Protein AF-A0A317CLZ3-F1 (afdb_monomer_lite)

Secondary structure (DSSP, 8-state):
-HHHHHHHHTTTT-BBTTS-BSSGGG-SSGGG-------EEE--SSSTTTT-EEEHHHHHHHHHSHHHHHHHHHHHHHHHIIIII-TTPPP-HHHHHHHHHHHHHHHHHHHH-SSSPPPTT-B-HHHHHHHHHHHHHHHHHHHHHHTT-GGGSSS---HHHHHHHHHHTTTTB-TT-PBP---HHHHHHHHHHHHS--TT--TTSTTGGGGGGHHHHHHHHHHHHHHHHHHHHHHHHHHHHHHHHHT-TTS-HHHHHHHHH-GGG-S---S-HHHHHHHHHHHHHHH-SSSTHHHHHHTSPPGGGGGS---HHHHHHHHHHHHHHHHHHHHHHHHHHHHHTTPPPP---TTT----TTHHHHHHHHHH-GGGGTT---

Foldseek 3Di:
DCQPPALQQLQQLFAALVGDGLVALHHPPPVSHDPDPFDWDQDCDDFLRHRAIAGVVLVVLLVVCVVLLLLQLLLLLVVLCVQFPPPPDFDALLSLLLSLLLLLNLLVLQCQFPPHRQDGNHHHSNSSSNNLLSVLSNVLSLVCLLQLNPSLPPDHYDLVVSVVSCRVVVSQADPVRHGNPDDSVSNVSSVCSNGPNDPPRPSVCHPVVCPPLPVLSSVSSNLSSLSSLLLSLLLLLLLVLVVLLLPDPPRDPVLNVLQCPDPSSPNDGDDDSVSSLVSSCVSCVRPPNDALSVLLSVLGDDPVNVPDNDDLQRSLVSNVSNLLSSLVRCLVSQQVVCVSSVHDRDPRDSVPDPDRVCNVVSVVSCVVVVVNCVPVDD

Organism: NCBI:txid1481894

pLDDT: mean 88.23, std 10.11, range [47.62, 97.94]

Structure (mmCIF, N/CA/C/O backbone):
data_AF-A0A317CLZ3-F1
#
_entry.id   AF-A0A317CLZ3-F1
#
loop_
_atom_site.group_PDB
_atom_site.id
_atom_site.type_symbol
_atom_site.label_atom_id
_atom_site.label_alt_id
_atom_site.label_comp_id
_atom_site.label_asym_id
_atom_site.label_entity_id
_atom_site.label_seq_id
_atom_site.pdbx_PDB_ins_code
_atom_site.Cartn_x
_atom_site.Cartn_y
_atom_site.Cartn_z
_atom_site.occupancy
_atom_site.B_iso_or_equiv
_atom_site.auth_seq_id
_atom_site.auth_comp_id
_atom_site.auth_asym_id
_atom_site.auth_atom_id
_atom_site.pdbx_PDB_model_num
ATOM 1 N N . MET A 1 1 ? 3.053 -9.439 8.980 1.00 55.62 1 MET A N 1
ATOM 2 C CA . MET A 1 1 ? 3.771 -8.607 7.989 1.00 55.62 1 MET A CA 1
ATOM 3 C C . MET A 1 1 ? 2.807 -7.745 7.188 1.00 55.62 1 MET A C 1
ATOM 5 O O . MET A 1 1 ? 2.663 -6.601 7.576 1.00 55.62 1 MET A O 1
ATOM 9 N N . GLU A 1 2 ? 2.110 -8.241 6.155 1.00 71.06 2 GLU A N 1
ATOM 10 C CA . GLU A 1 2 ? 1.174 -7.424 5.346 1.00 71.06 2 GLU A CA 1
ATOM 11 C C . GLU A 1 2 ? 0.100 -6.770 6.228 1.00 71.06 2 GLU A C 1
ATOM 13 O O . GLU A 1 2 ? -0.154 -5.581 6.127 1.00 71.06 2 GLU A O 1
ATOM 18 N N . TRP A 1 3 ? -0.436 -7.528 7.186 1.00 69.81 3 TRP A N 1
ATOM 19 C CA . TRP A 1 3 ? -1.413 -7.041 8.164 1.00 69.81 3 TRP A CA 1
ATOM 20 C C . TRP A 1 3 ? -0.867 -6.112 9.244 1.00 69.81 3 TRP A C 1
ATOM 22 O O . TRP A 1 3 ? -1.647 -5.433 9.891 1.00 69.81 3 TRP A O 1
ATOM 32 N N . GLU A 1 4 ? 0.436 -6.154 9.510 1.00 62.75 4 GLU A N 1
ATOM 33 C CA . GLU A 1 4 ? 1.039 -5.453 10.655 1.00 62.75 4 GLU A CA 1
ATOM 34 C C . GLU A 1 4 ? 1.712 -4.159 10.228 1.00 62.75 4 GLU A C 1
ATOM 36 O O . GLU A 1 4 ? 1.704 -3.185 10.967 1.00 62.75 4 GLU A O 1
ATOM 41 N N . TYR A 1 5 ? 2.304 -4.162 9.039 1.00 64.12 5 TYR A N 1
ATOM 42 C CA . TYR A 1 5 ? 3.109 -3.054 8.555 1.00 64.12 5 TYR A CA 1
ATOM 43 C C . TYR A 1 5 ? 2.547 -2.471 7.246 1.00 64.12 5 TYR A C 1
ATOM 45 O O . TYR A 1 5 ? 2.982 -1.401 6.818 1.00 64.12 5 TYR A O 1
ATOM 53 N N . GLY A 1 6 ? 1.566 -3.131 6.620 1.00 70.62 6 GLY A N 1
ATOM 54 C CA . GLY A 1 6 ? 1.028 -2.759 5.314 1.00 70.62 6 GLY A CA 1
ATOM 55 C C . GLY A 1 6 ? 1.870 -3.289 4.154 1.00 70.62 6 GLY A C 1
ATOM 56 O O . GLY A 1 6 ? 2.989 -3.788 4.321 1.00 70.62 6 GLY A O 1
ATOM 57 N N . THR A 1 7 ? 1.320 -3.171 2.950 1.00 71.25 7 THR A N 1
ATOM 58 C CA . THR A 1 7 ? 1.954 -3.620 1.699 1.00 71.25 7 THR A CA 1
ATOM 59 C C . THR A 1 7 ? 3.319 -2.974 1.464 1.00 71.25 7 THR A C 1
ATOM 61 O O . THR A 1 7 ? 4.295 -3.629 1.101 1.00 71.25 7 THR A O 1
ATOM 64 N N . TRP A 1 8 ? 3.377 -1.670 1.710 1.00 68.56 8 TRP A N 1
ATOM 65 C CA . TRP A 1 8 ? 4.504 -0.796 1.404 1.00 68.56 8 TRP A CA 1
ATOM 66 C C . TRP A 1 8 ? 5.773 -1.135 2.183 1.00 68.56 8 TRP A C 1
ATOM 68 O O . TRP A 1 8 ? 6.858 -1.227 1.626 1.00 68.56 8 TRP A O 1
ATOM 78 N N . THR A 1 9 ? 5.642 -1.370 3.480 1.00 72.62 9 THR A N 1
ATOM 79 C CA . THR A 1 9 ? 6.775 -1.561 4.397 1.00 72.62 9 THR A CA 1
ATOM 80 C C . THR A 1 9 ? 7.330 -2.985 4.367 1.00 72.62 9 THR A C 1
ATOM 82 O O . THR A 1 9 ? 8.445 -3.232 4.824 1.00 72.62 9 THR A O 1
ATOM 85 N N . GLY A 1 10 ? 6.572 -3.938 3.814 1.00 69.50 10 GLY A N 1
ATOM 86 C CA . GLY A 1 10 ? 6.872 -5.360 3.897 1.00 69.50 10 GLY A CA 1
ATOM 87 C C . GLY A 1 10 ? 8.227 -5.775 3.307 1.00 69.50 10 GLY A C 1
ATOM 88 O O . GLY A 1 10 ? 8.800 -6.778 3.743 1.00 69.50 10 GLY A O 1
ATOM 89 N N . SER A 1 11 ? 8.746 -5.022 2.343 1.00 81.00 11 SER A N 1
ATOM 90 C CA . SER A 1 11 ? 10.018 -5.298 1.663 1.00 81.00 11 SER A CA 1
ATOM 91 C C . SER A 1 11 ? 11.089 -4.241 1.914 1.00 81.00 11 SER A C 1
ATOM 93 O O . SER A 1 11 ? 12.186 -4.366 1.382 1.00 81.00 11 SER A O 1
ATOM 95 N N . PHE A 1 12 ? 10.809 -3.221 2.732 1.00 83.81 12 PHE A N 1
ATOM 96 C CA . PHE A 1 12 ? 11.713 -2.085 2.945 1.00 83.81 12 PHE A CA 1
ATOM 97 C C . PHE A 1 12 ? 13.100 -2.497 3.415 1.00 83.81 12 PHE A C 1
ATOM 99 O O . PHE A 1 12 ? 14.088 -1.932 2.954 1.00 83.81 12 PHE A O 1
ATOM 106 N N . ALA A 1 13 ? 13.159 -3.479 4.311 1.00 84.69 13 ALA A N 1
ATOM 107 C CA . ALA A 1 13 ? 14.409 -3.936 4.891 1.00 84.69 13 ALA A CA 1
ATOM 108 C C . ALA A 1 13 ? 15.240 -4.822 3.946 1.00 84.69 13 ALA A C 1
ATOM 110 O O . ALA A 1 13 ? 16.411 -5.040 4.241 1.00 84.69 13 ALA A O 1
ATOM 111 N N . GLY A 1 14 ? 14.652 -5.320 2.852 1.00 88.94 14 GLY A N 1
ATOM 112 C CA . GLY A 1 14 ? 15.328 -6.216 1.917 1.00 88.94 14 GLY A CA 1
ATOM 113 C C . GLY A 1 14 ? 16.364 -5.504 1.051 1.00 88.94 14 GLY A C 1
ATOM 114 O O . GLY A 1 14 ? 16.288 -4.289 0.841 1.00 88.94 14 GLY A O 1
ATOM 115 N N . PHE A 1 15 ? 17.303 -6.285 0.528 1.00 92.88 15 PHE A N 1
ATOM 116 C CA . PHE A 1 15 ? 18.404 -5.846 -0.317 1.00 92.88 15 PHE A CA 1
ATOM 117 C C . PHE A 1 15 ? 18.307 -6.425 -1.731 1.00 92.88 15 PHE A C 1
ATOM 119 O O . PHE A 1 15 ? 17.894 -7.571 -1.937 1.00 92.88 15 PHE A O 1
ATOM 126 N N . ASP A 1 16 ? 18.729 -5.630 -2.706 1.00 93.75 16 ASP A N 1
ATOM 127 C CA . ASP A 1 16 ? 18.895 -6.052 -4.095 1.00 93.75 16 ASP A CA 1
ATOM 128 C C . ASP A 1 16 ? 20.257 -6.692 -4.385 1.00 93.75 16 ASP A C 1
ATOM 130 O O . ASP A 1 16 ? 21.155 -6.713 -3.542 1.00 93.75 16 ASP A O 1
ATOM 134 N N . GLU A 1 17 ? 20.397 -7.218 -5.603 1.00 94.69 17 GLU A N 1
ATOM 135 C CA . GLU A 1 17 ? 21.614 -7.869 -6.112 1.00 94.69 17 GLU A CA 1
ATOM 136 C C . GLU A 1 17 ? 22.856 -6.962 -6.165 1.00 94.69 17 GLU A C 1
ATOM 138 O O . GLU A 1 17 ? 23.972 -7.448 -6.355 1.00 94.69 17 GLU A O 1
ATOM 143 N N . VAL A 1 18 ? 22.690 -5.646 -5.989 1.00 91.00 18 VAL A N 1
ATOM 144 C CA . VAL A 1 18 ? 23.801 -4.687 -5.883 1.00 91.00 18 VAL A CA 1
ATOM 145 C C . VAL A 1 18 ? 24.047 -4.235 -4.439 1.00 91.00 18 VAL A C 1
ATOM 147 O O . VAL A 1 18 ? 24.860 -3.338 -4.203 1.00 91.00 18 VAL A O 1
ATOM 150 N N . GLY A 1 19 ? 23.406 -4.894 -3.469 1.00 90.38 19 GLY A N 1
ATOM 151 C CA . GLY A 1 19 ? 23.612 -4.700 -2.037 1.00 90.38 19 GLY A CA 1
ATOM 152 C C . GLY A 1 19 ? 22.896 -3.481 -1.468 1.00 90.38 19 GLY A C 1
ATOM 153 O O . GLY A 1 19 ? 23.327 -2.955 -0.440 1.00 90.38 19 GLY A O 1
ATOM 154 N N . ARG A 1 20 ? 21.832 -2.996 -2.118 1.00 89.31 20 ARG A N 1
ATOM 155 C CA . ARG A 1 20 ? 21.121 -1.783 -1.706 1.00 89.31 20 ARG A CA 1
ATOM 156 C C . ARG A 1 20 ? 19.764 -2.092 -1.117 1.00 89.31 20 ARG A C 1
ATOM 158 O O . ARG A 1 20 ? 19.000 -2.896 -1.640 1.00 89.31 20 ARG A O 1
ATOM 165 N N . GLN A 1 21 ? 19.465 -1.399 -0.027 1.00 90.56 21 GLN A N 1
ATOM 166 C CA . GLN A 1 21 ? 18.218 -1.570 0.697 1.00 90.56 21 GLN A CA 1
ATOM 167 C C . GLN A 1 21 ? 17.061 -0.878 -0.036 1.00 90.56 21 GLN A C 1
ATOM 169 O O . GLN A 1 21 ? 17.202 0.257 -0.499 1.00 90.56 21 GLN A O 1
ATOM 174 N N . LEU A 1 22 ? 15.908 -1.543 -0.132 1.00 89.88 22 LEU A N 1
ATOM 175 C CA . LEU A 1 22 ? 14.764 -1.068 -0.918 1.00 89.88 22 LEU A CA 1
ATOM 176 C C . LEU A 1 22 ? 14.151 0.224 -0.367 1.00 89.88 22 LEU A C 1
ATOM 178 O O . LEU A 1 22 ? 13.849 1.136 -1.136 1.00 89.88 22 LEU A O 1
ATOM 182 N N . GLY A 1 23 ? 13.954 0.297 0.953 1.00 87.12 23 GLY A N 1
ATOM 183 C CA . GLY A 1 23 ? 13.305 1.439 1.603 1.00 87.12 23 GLY A CA 1
ATOM 184 C C . GLY A 1 23 ? 14.183 2.690 1.699 1.00 87.12 23 GLY A C 1
ATOM 185 O O . GLY A 1 23 ? 13.656 3.786 1.887 1.00 87.12 23 GLY A O 1
ATOM 186 N N . GLU A 1 24 ? 15.505 2.547 1.560 1.00 85.88 24 GLU A N 1
ATOM 187 C CA . GLU A 1 24 ? 16.502 3.608 1.765 1.00 85.88 24 GLU A CA 1
ATOM 188 C C . GLU A 1 24 ? 16.235 4.430 3.046 1.00 85.88 24 GLU A C 1
ATOM 190 O O . GLU A 1 24 ? 16.249 3.890 4.147 1.00 85.88 24 GLU A O 1
ATOM 195 N N . ALA A 1 25 ? 15.944 5.729 2.918 1.00 80.56 25 ALA A N 1
ATOM 196 C CA . ALA A 1 25 ? 15.642 6.631 4.035 1.00 80.56 25 ALA A CA 1
ATOM 197 C C . ALA A 1 25 ? 14.221 6.470 4.614 1.00 80.56 25 ALA A C 1
ATOM 199 O O . ALA A 1 25 ? 13.784 7.295 5.412 1.00 80.56 25 ALA A O 1
ATOM 200 N N . ASN A 1 26 ? 13.466 5.466 4.167 1.00 82.00 26 ASN A N 1
ATOM 201 C CA . ASN A 1 26 ? 12.109 5.191 4.633 1.00 82.00 26 ASN A CA 1
ATOM 202 C C . ASN A 1 26 ? 12.003 3.843 5.353 1.00 82.00 26 ASN A C 1
ATOM 204 O O . ASN A 1 26 ? 10.893 3.434 5.665 1.00 82.00 26 ASN A O 1
ATOM 208 N N . VAL A 1 27 ? 13.108 3.126 5.593 1.00 84.00 27 VAL A N 1
ATOM 209 C CA . VAL A 1 27 ? 13.061 1.782 6.191 1.00 84.00 27 VAL A CA 1
ATOM 210 C C . VAL A 1 27 ? 12.382 1.816 7.558 1.00 84.00 27 VAL A C 1
ATOM 212 O O . VAL A 1 27 ? 12.757 2.586 8.438 1.00 84.00 27 VAL A O 1
ATOM 215 N N . LEU A 1 28 ? 11.381 0.949 7.726 1.00 76.19 28 LEU A N 1
ATOM 216 C CA . LEU A 1 28 ? 10.612 0.814 8.953 1.00 76.19 28 LEU A CA 1
ATOM 217 C C . LEU A 1 28 ? 10.620 -0.646 9.436 1.00 76.19 28 LEU A C 1
ATOM 219 O O . LEU A 1 28 ? 10.432 -1.552 8.621 1.00 76.19 28 LEU A O 1
ATOM 223 N N . PRO A 1 29 ? 10.768 -0.878 10.753 1.00 74.06 29 PRO A N 1
ATOM 224 C CA . PRO A 1 29 ? 11.197 0.103 11.755 1.00 74.06 29 PRO A CA 1
ATOM 225 C C . PRO A 1 29 ? 12.640 0.592 11.515 1.00 74.06 29 PRO A C 1
ATOM 227 O O . PRO A 1 29 ? 13.461 -0.139 10.969 1.00 74.06 29 PRO A O 1
ATOM 230 N N . GLU A 1 30 ? 12.950 1.816 11.955 1.00 78.75 30 GLU A N 1
ATOM 231 C CA . GLU A 1 30 ? 14.218 2.523 11.672 1.00 78.75 30 GLU A CA 1
ATOM 232 C C . GLU A 1 30 ? 15.475 1.713 12.036 1.00 78.75 30 GLU A C 1
ATOM 234 O O . GLU A 1 30 ? 16.491 1.796 11.360 1.00 78.75 30 GLU A O 1
ATOM 239 N N . TRP A 1 31 ? 15.413 0.855 13.058 1.00 81.00 31 TRP A N 1
ATOM 240 C CA . TRP A 1 31 ? 16.549 0.019 13.468 1.00 81.00 31 TRP A CA 1
ATOM 241 C C . TRP A 1 31 ? 16.915 -1.094 12.467 1.00 81.00 31 TRP A C 1
ATOM 243 O O . TRP A 1 31 ? 17.956 -1.729 12.631 1.00 81.00 31 TRP A O 1
ATOM 253 N N . LEU A 1 32 ? 16.085 -1.341 11.446 1.00 82.56 32 LEU A N 1
ATOM 254 C CA . LEU A 1 32 ? 16.426 -2.184 10.293 1.00 82.56 32 LEU A CA 1
ATOM 255 C C . LEU A 1 32 ? 17.117 -1.403 9.168 1.00 82.56 32 LEU A C 1
ATOM 257 O O . LEU A 1 32 ? 17.589 -2.022 8.212 1.00 82.56 32 LEU A O 1
ATOM 261 N N . ALA A 1 33 ? 17.166 -0.070 9.249 1.00 83.69 33 ALA A N 1
ATOM 262 C CA . ALA A 1 33 ? 17.871 0.745 8.274 1.00 83.69 33 ALA A CA 1
ATOM 263 C C . ALA A 1 33 ? 19.371 0.448 8.361 1.00 83.69 33 ALA A C 1
ATOM 265 O O . ALA A 1 33 ? 20.002 0.597 9.411 1.00 83.69 33 ALA A O 1
ATOM 266 N N . SER A 1 34 ? 19.952 0.017 7.247 1.00 78.12 34 SER A N 1
ATOM 267 C CA . SER A 1 34 ? 21.401 -0.100 7.148 1.00 78.12 34 SER A CA 1
ATOM 268 C C . SER A 1 34 ? 21.998 1.299 6.994 1.00 78.12 34 SER A C 1
ATOM 270 O O . SER A 1 34 ? 21.465 2.086 6.206 1.00 78.12 34 SER A O 1
ATOM 272 N N . PRO A 1 35 ? 23.089 1.648 7.702 1.00 66.31 35 PRO A N 1
ATOM 273 C CA . PRO A 1 35 ? 23.776 2.907 7.466 1.00 66.31 35 PRO A CA 1
ATOM 274 C C . PRO A 1 35 ? 24.251 2.951 6.012 1.00 66.31 35 PRO A C 1
ATOM 276 O O . PRO A 1 35 ? 25.138 2.208 5.594 1.00 66.31 35 PRO A O 1
ATOM 279 N N . LEU A 1 36 ? 23.604 3.813 5.232 1.00 64.38 36 LEU A N 1
ATOM 280 C CA . LEU A 1 36 ? 23.878 3.978 3.818 1.00 64.38 36 LEU A CA 1
ATOM 281 C C . LEU A 1 36 ? 25.186 4.766 3.665 1.00 64.38 36 LEU A C 1
ATOM 283 O O . LEU A 1 36 ? 25.216 5.964 3.940 1.00 64.38 36 LEU A O 1
ATOM 287 N N . ASP A 1 37 ? 26.234 4.135 3.131 1.00 74.62 37 ASP A N 1
ATOM 288 C CA . ASP A 1 37 ? 27.426 4.823 2.588 1.00 74.62 37 ASP A CA 1
ATOM 289 C C . ASP A 1 37 ? 27.109 5.575 1.265 1.00 74.62 37 ASP A C 1
ATOM 291 O O . ASP A 1 37 ? 27.989 5.922 0.470 1.00 74.62 37 ASP A O 1
ATOM 295 N N . ASP A 1 38 ? 25.821 5.826 1.019 1.00 81.31 38 ASP A N 1
ATOM 296 C CA . ASP A 1 38 ? 25.280 6.461 -0.170 1.00 81.31 38 ASP A CA 1
ATOM 297 C C . ASP A 1 38 ? 25.716 7.923 -0.275 1.00 81.31 38 ASP A C 1
ATOM 299 O O . ASP A 1 38 ? 25.835 8.669 0.705 1.00 81.31 38 ASP A O 1
ATOM 303 N N . LYS A 1 39 ? 25.893 8.382 -1.514 1.00 89.31 39 LYS A N 1
ATOM 304 C CA . LYS A 1 39 ? 26.220 9.780 -1.784 1.00 89.31 39 LYS A CA 1
ATOM 305 C C . LYS A 1 39 ? 24.953 10.624 -1.852 1.00 89.31 39 LYS A C 1
ATOM 307 O O . LYS A 1 39 ? 24.097 10.453 -2.720 1.00 89.31 39 LYS A O 1
ATOM 312 N N . TRP A 1 40 ? 24.893 11.632 -0.990 1.00 91.94 40 TRP A N 1
ATOM 313 C CA . TRP A 1 40 ? 23.791 12.589 -0.938 1.00 91.94 40 TRP A CA 1
ATOM 314 C C . TRP A 1 40 ? 24.218 13.944 -1.495 1.00 91.94 40 TRP A C 1
ATOM 316 O O . TRP A 1 40 ? 25.282 14.465 -1.157 1.00 91.94 40 TRP A O 1
ATOM 326 N N . THR A 1 41 ? 23.388 14.544 -2.348 1.00 94.94 41 THR A N 1
ATOM 327 C CA . THR A 1 41 ? 23.658 15.874 -2.913 1.00 94.94 41 THR A CA 1
ATOM 328 C C . THR A 1 41 ? 22.405 16.752 -2.888 1.00 94.94 41 THR A C 1
ATOM 330 O O . THR A 1 41 ? 21.301 16.219 -3.003 1.00 94.94 41 THR A O 1
ATOM 333 N N . PRO A 1 42 ? 22.524 18.085 -2.731 1.00 96.44 42 PRO A N 1
ATOM 334 C CA . PRO A 1 42 ? 21.362 18.968 -2.740 1.00 96.44 42 PRO A CA 1
ATOM 335 C C . PRO A 1 42 ? 20.595 18.911 -4.065 1.00 96.44 42 PRO A C 1
ATOM 337 O O . PRO A 1 42 ? 21.171 19.071 -5.148 1.00 96.44 42 PRO A O 1
ATOM 340 N N . PHE A 1 43 ? 19.278 18.742 -3.982 1.00 95.19 43 PHE A N 1
ATOM 341 C CA . PHE A 1 43 ? 18.385 18.798 -5.129 1.00 95.19 43 PHE A CA 1
ATOM 342 C C . PHE A 1 43 ? 18.301 20.235 -5.659 1.00 95.19 43 PHE A C 1
ATOM 344 O O . PHE A 1 43 ? 17.991 21.177 -4.926 1.00 95.19 43 PHE A O 1
ATOM 351 N N . ARG A 1 44 ? 18.601 20.412 -6.952 1.00 93.12 44 ARG A N 1
ATOM 352 C CA . ARG A 1 44 ? 18.674 21.735 -7.604 1.00 93.12 44 ARG A CA 1
ATOM 353 C C . ARG A 1 44 ? 17.373 22.168 -8.286 1.00 93.12 44 ARG A C 1
ATOM 355 O O . ARG A 1 44 ? 17.308 23.288 -8.786 1.00 93.12 44 ARG A O 1
ATOM 362 N N . GLY A 1 45 ? 16.372 21.291 -8.348 1.00 88.75 45 GLY A N 1
ATOM 363 C CA . GLY A 1 45 ? 15.076 21.600 -8.949 1.00 88.75 45 GLY A CA 1
ATOM 364 C C . GLY A 1 45 ? 14.179 22.478 -8.061 1.00 88.75 45 GLY A C 1
ATOM 365 O O . GLY A 1 45 ? 14.537 22.780 -6.918 1.00 88.75 45 GLY A O 1
ATOM 366 N N . PRO A 1 46 ? 13.027 22.919 -8.595 1.00 90.31 46 PRO A N 1
ATOM 367 C CA . PRO A 1 46 ? 12.040 23.708 -7.859 1.00 90.31 46 PRO A CA 1
ATOM 368 C C . PRO A 1 46 ? 11.216 22.841 -6.886 1.00 90.31 46 PRO A C 1
ATOM 370 O O . PRO A 1 46 ? 11.438 21.636 -6.774 1.00 90.31 46 PRO A O 1
ATOM 373 N N . GLY A 1 47 ? 10.244 23.469 -6.217 1.00 91.44 47 GLY A N 1
ATOM 374 C CA . GLY A 1 47 ? 9.250 22.790 -5.381 1.00 91.44 47 GLY A CA 1
ATOM 375 C C . GLY A 1 47 ? 9.720 22.502 -3.955 1.00 91.44 47 GLY A C 1
ATOM 376 O O . GLY A 1 47 ? 10.724 23.051 -3.487 1.00 91.44 47 GLY A O 1
ATOM 377 N N . SER A 1 48 ? 8.987 21.620 -3.281 1.00 92.19 48 SER A N 1
ATOM 378 C CA . SER A 1 48 ? 9.215 21.171 -1.899 1.00 92.19 48 SER A CA 1
ATOM 379 C C . SER A 1 48 ? 10.622 20.613 -1.667 1.00 92.19 48 SER A C 1
ATOM 381 O O . SER A 1 48 ? 11.184 20.755 -0.587 1.00 92.19 48 SER A O 1
ATOM 383 N N . ARG A 1 49 ? 11.242 20.040 -2.702 1.00 94.88 49 ARG A N 1
ATOM 384 C CA . ARG A 1 49 ? 12.582 19.434 -2.643 1.00 94.88 49 ARG A CA 1
ATOM 385 C C . ARG A 1 49 ? 13.737 20.428 -2.677 1.00 94.88 49 ARG A C 1
ATOM 387 O O . ARG A 1 49 ? 14.882 20.016 -2.506 1.00 94.88 49 ARG A O 1
ATOM 394 N N . LYS A 1 50 ? 13.495 21.710 -2.964 1.00 95.12 50 LYS A N 1
ATOM 395 C CA . LYS A 1 50 ? 14.568 22.673 -3.250 1.00 95.12 50 LYS A CA 1
ATOM 396 C C . LYS A 1 50 ? 15.588 22.737 -2.107 1.00 95.12 50 LYS A C 1
ATOM 398 O O . LYS A 1 50 ? 15.273 23.171 -1.006 1.00 95.12 50 LYS A O 1
ATOM 403 N N . GLY A 1 51 ? 16.836 22.363 -2.401 1.00 94.69 51 GLY A N 1
ATOM 404 C CA . GLY A 1 51 ? 17.941 22.374 -1.437 1.00 94.69 51 GLY A CA 1
ATOM 405 C C . GLY A 1 51 ? 18.013 21.151 -0.515 1.00 94.69 51 GLY A C 1
ATOM 406 O O . GLY A 1 51 ? 19.046 20.955 0.122 1.00 94.69 51 GLY A O 1
ATOM 407 N N . HIS A 1 52 ? 16.986 20.300 -0.490 1.00 95.56 52 HIS A N 1
ATOM 408 C CA . HIS A 1 52 ? 16.994 19.058 0.277 1.00 95.56 52 HIS A CA 1
ATOM 409 C C . HIS A 1 52 ? 17.901 18.007 -0.383 1.00 95.56 52 HIS A C 1
ATOM 411 O O . HIS A 1 52 ? 17.978 17.942 -1.614 1.00 95.56 52 HIS A O 1
ATOM 417 N N . PRO A 1 53 ? 18.626 17.190 0.399 1.00 94.81 53 PRO A N 1
ATOM 418 C CA . PRO A 1 53 ? 19.532 16.189 -0.148 1.00 94.81 53 PRO A CA 1
ATOM 419 C C . PRO A 1 53 ? 18.757 15.013 -0.751 1.00 94.81 53 PRO A C 1
ATOM 421 O O . PRO A 1 53 ? 17.847 14.495 -0.112 1.00 94.81 53 PRO A O 1
ATOM 424 N N . TYR A 1 54 ? 19.157 14.551 -1.935 1.00 93.81 54 TYR A N 1
ATOM 425 C CA . TYR A 1 54 ? 18.682 13.296 -2.528 1.00 93.81 54 TYR A CA 1
ATOM 426 C C . TYR A 1 54 ? 19.839 12.312 -2.729 1.00 93.81 54 TYR A C 1
ATOM 428 O O . TYR A 1 54 ? 21.002 12.718 -2.836 1.00 93.81 54 TYR A O 1
ATOM 436 N N . ASN A 1 55 ? 19.502 11.026 -2.794 1.00 91.94 55 ASN A N 1
ATOM 437 C CA . ASN A 1 55 ? 20.441 9.931 -2.992 1.00 91.94 55 ASN A CA 1
ATOM 438 C C . ASN A 1 55 ? 20.837 9.825 -4.476 1.00 91.94 55 ASN A C 1
ATOM 440 O O . ASN A 1 55 ? 20.034 9.417 -5.322 1.00 91.94 55 ASN A O 1
ATOM 444 N N . ILE A 1 56 ? 22.069 10.216 -4.823 1.00 92.81 56 ILE A N 1
ATOM 445 C CA . ILE A 1 56 ? 22.525 10.200 -6.223 1.00 92.81 56 ILE A CA 1
ATOM 446 C C . ILE A 1 56 ? 22.761 8.778 -6.729 1.00 92.81 56 ILE A C 1
ATOM 448 O O . ILE A 1 56 ? 22.637 8.520 -7.927 1.00 92.81 56 ILE A O 1
ATOM 452 N N . ASP A 1 57 ? 23.109 7.853 -5.839 1.00 89.56 57 ASP A N 1
ATOM 453 C CA . ASP A 1 57 ? 23.374 6.476 -6.225 1.00 89.56 57 ASP A CA 1
ATOM 454 C C . ASP A 1 57 ? 22.044 5.766 -6.514 1.00 89.56 57 ASP A C 1
ATOM 456 O O . ASP A 1 57 ? 21.937 5.046 -7.507 1.00 89.56 57 ASP A O 1
ATOM 460 N N . ALA A 1 58 ? 20.976 6.070 -5.760 1.00 87.75 58 ALA A N 1
ATOM 461 C CA . ALA A 1 58 ? 19.596 5.650 -6.071 1.00 87.75 58 ALA A CA 1
ATOM 462 C C . ALA A 1 58 ? 19.147 6.173 -7.431 1.00 87.75 58 ALA A C 1
ATOM 464 O O . ALA A 1 58 ? 18.643 5.428 -8.270 1.00 87.75 58 ALA A O 1
ATOM 465 N N . PHE A 1 59 ? 19.407 7.456 -7.682 1.00 92.06 59 PHE A N 1
ATOM 466 C CA . PHE A 1 59 ? 19.086 8.082 -8.955 1.00 92.06 59 PHE A CA 1
ATOM 467 C C . PHE A 1 59 ? 19.766 7.397 -10.141 1.00 92.06 59 PHE A C 1
ATOM 469 O O . PHE A 1 59 ? 19.119 7.089 -11.143 1.00 92.06 59 PHE A O 1
ATOM 476 N N . LYS A 1 60 ? 21.072 7.135 -10.026 1.00 91.38 60 LYS A N 1
ATOM 477 C CA . LYS A 1 60 ? 21.828 6.441 -11.070 1.00 91.38 60 LYS A CA 1
ATOM 478 C C . LYS A 1 60 ? 21.278 5.052 -11.307 1.00 91.38 60 LYS A C 1
ATOM 480 O O . LYS A 1 60 ? 21.140 4.665 -12.458 1.00 91.38 60 LYS A O 1
ATOM 485 N N . GLU A 1 61 ? 20.984 4.307 -10.250 1.00 87.62 61 GLU A N 1
ATOM 486 C CA . GLU A 1 61 ? 20.397 2.978 -10.356 1.00 87.62 61 GLU A CA 1
ATOM 487 C C . GLU A 1 61 ? 19.087 2.975 -11.140 1.00 87.62 61 GLU A C 1
ATOM 489 O O . GLU A 1 61 ? 18.997 2.252 -12.129 1.00 87.62 61 GLU A O 1
ATOM 494 N N . MET A 1 62 ? 18.141 3.849 -10.790 1.00 90.88 62 MET A N 1
ATOM 495 C CA . MET A 1 62 ? 16.901 4.004 -11.558 1.00 90.88 62 MET A CA 1
ATOM 496 C C . MET A 1 62 ? 17.185 4.336 -13.029 1.00 90.88 62 MET A C 1
ATOM 498 O O . MET A 1 62 ? 16.529 3.808 -13.921 1.00 90.88 62 MET A O 1
ATOM 502 N N . GLY A 1 63 ? 18.200 5.165 -13.293 1.00 93.56 63 GLY A N 1
ATOM 503 C CA . GLY A 1 63 ? 18.640 5.494 -14.648 1.00 93.56 63 GLY A CA 1
ATOM 504 C C . GLY A 1 63 ? 19.168 4.301 -15.457 1.00 93.56 63 GLY A C 1
ATOM 505 O O . GLY A 1 63 ? 18.991 4.291 -16.671 1.00 93.56 63 GLY A O 1
ATOM 506 N N . HIS A 1 64 ? 19.776 3.291 -14.820 1.00 93.62 64 HIS A N 1
ATOM 507 C CA . HIS A 1 64 ? 20.274 2.097 -15.524 1.00 93.62 64 HIS A CA 1
ATOM 508 C C . HIS A 1 64 ? 19.138 1.198 -16.019 1.00 93.62 64 HIS A C 1
ATOM 510 O O . HIS A 1 64 ? 19.284 0.587 -17.070 1.00 93.62 64 HIS A O 1
ATOM 516 N N . CYS A 1 65 ? 18.028 1.138 -15.282 1.00 94.94 65 CYS A N 1
ATOM 517 C CA . CYS A 1 65 ? 16.880 0.286 -15.601 1.00 94.94 65 CYS A CA 1
ATOM 518 C C . CYS A 1 65 ? 15.718 1.068 -16.231 1.00 94.94 65 CYS A C 1
ATOM 520 O O . CYS A 1 65 ? 14.638 0.519 -16.399 1.00 94.94 65 CYS A O 1
ATOM 522 N N . TRP A 1 66 ? 15.885 2.357 -16.551 1.00 96.69 66 TRP A N 1
ATOM 523 C CA . TRP A 1 66 ? 14.747 3.246 -16.821 1.00 96.69 66 TRP A CA 1
ATOM 524 C C . TRP A 1 66 ? 13.831 2.769 -17.953 1.00 96.69 66 TRP A C 1
ATOM 526 O O . TRP A 1 66 ? 12.613 2.815 -17.811 1.00 96.69 66 TRP A O 1
ATOM 536 N N . ASN A 1 67 ? 14.398 2.276 -19.056 1.00 96.69 67 ASN A N 1
ATOM 537 C CA . ASN A 1 67 ? 13.600 1.752 -20.166 1.00 96.69 67 ASN A CA 1
ATOM 538 C C . ASN A 1 67 ? 12.815 0.499 -19.759 1.00 96.69 67 ASN A C 1
ATOM 540 O O . ASN A 1 67 ? 11.643 0.387 -20.108 1.00 96.69 67 ASN A O 1
ATOM 544 N N . ASP A 1 68 ? 13.433 -0.389 -18.981 1.00 97.25 68 ASP A N 1
ATOM 545 C CA . ASP A 1 68 ? 12.780 -1.592 -18.466 1.00 97.25 68 ASP A CA 1
ATOM 546 C C . ASP A 1 68 ? 11.662 -1.225 -17.477 1.00 97.25 68 ASP A C 1
ATOM 548 O O . ASP A 1 68 ? 10.597 -1.826 -17.491 1.00 97.25 68 ASP A O 1
ATOM 552 N N . LEU A 1 69 ? 11.835 -0.159 -16.687 1.00 97.31 69 LEU A N 1
ATOM 553 C CA . LEU A 1 69 ? 10.788 0.357 -15.797 1.00 97.31 69 LEU A CA 1
ATOM 554 C C . LEU A 1 69 ? 9.598 0.957 -16.560 1.00 97.31 69 LEU A C 1
ATOM 556 O O . LEU A 1 69 ? 8.451 0.784 -16.149 1.00 97.31 69 LEU A O 1
ATOM 560 N N . LEU A 1 70 ? 9.845 1.662 -17.669 1.00 97.81 70 LEU A N 1
ATOM 561 C CA . LEU A 1 70 ? 8.770 2.149 -18.541 1.00 97.81 70 LEU A CA 1
ATOM 562 C C . LEU A 1 70 ? 8.038 0.985 -19.225 1.00 97.81 70 LEU A C 1
ATOM 564 O O . LEU A 1 70 ? 6.818 1.041 -19.389 1.00 97.81 70 LEU A O 1
ATOM 568 N N . LEU A 1 71 ? 8.766 -0.071 -19.590 1.00 97.81 71 LEU A N 1
ATOM 569 C CA . LEU A 1 71 ? 8.199 -1.298 -20.140 1.00 97.81 71 LEU A CA 1
ATOM 570 C C . LEU A 1 71 ? 7.348 -2.048 -19.103 1.00 97.81 71 LEU A C 1
ATOM 572 O O . LEU A 1 71 ? 6.224 -2.442 -19.415 1.00 97.81 71 LEU A O 1
ATOM 576 N N . ASP A 1 72 ? 7.830 -2.183 -17.867 1.00 97.94 72 ASP A N 1
ATOM 577 C CA . ASP A 1 72 ? 7.081 -2.751 -16.740 1.00 97.94 72 ASP A CA 1
ATOM 578 C C . ASP A 1 72 ? 5.789 -1.969 -16.490 1.00 97.94 72 ASP A C 1
ATOM 580 O O . ASP A 1 72 ? 4.717 -2.558 -16.368 1.00 97.94 72 ASP A O 1
ATOM 584 N N . ALA A 1 73 ? 5.855 -0.634 -16.497 1.00 97.56 73 ALA A N 1
ATOM 585 C CA . ALA A 1 73 ? 4.682 0.227 -16.353 1.00 97.56 73 ALA A CA 1
ATOM 586 C C . ALA A 1 73 ? 3.642 0.016 -17.469 1.00 97.56 73 ALA A C 1
ATOM 588 O O . ALA A 1 73 ? 2.451 -0.146 -17.197 1.00 97.56 73 ALA A O 1
ATOM 589 N N . ALA A 1 74 ? 4.077 -0.037 -18.727 1.00 96.62 74 ALA A N 1
ATOM 590 C CA . ALA A 1 74 ? 3.182 -0.326 -19.845 1.00 96.62 74 ALA A CA 1
ATOM 591 C C . ALA A 1 74 ? 2.583 -1.741 -19.755 1.00 96.62 74 ALA A C 1
ATOM 593 O O . ALA A 1 74 ? 1.408 -1.954 -20.068 1.00 96.62 74 ALA A O 1
ATOM 594 N N . THR A 1 75 ? 3.376 -2.701 -19.281 1.00 96.94 75 THR A N 1
ATOM 595 C CA . THR A 1 75 ? 2.966 -4.096 -19.108 1.00 96.94 75 THR A CA 1
ATOM 596 C C . THR A 1 75 ? 1.918 -4.230 -18.014 1.00 96.94 75 THR A C 1
ATOM 598 O O . THR A 1 75 ? 0.844 -4.775 -18.267 1.00 96.94 75 THR A O 1
ATOM 601 N N . ILE A 1 76 ? 2.145 -3.663 -16.824 1.00 96.62 76 ILE A N 1
ATOM 602 C CA . ILE A 1 76 ? 1.153 -3.735 -15.742 1.00 96.62 76 ILE A CA 1
ATOM 603 C C . ILE A 1 76 ? -0.141 -3.025 -16.134 1.00 96.62 76 ILE A C 1
ATOM 605 O O . ILE A 1 76 ? -1.231 -3.526 -15.857 1.00 96.62 76 ILE A O 1
ATOM 609 N N . ARG A 1 77 ? -0.035 -1.902 -16.855 1.00 94.94 77 ARG A N 1
ATOM 610 C CA . ARG A 1 77 ? -1.187 -1.206 -17.424 1.00 94.94 77 ARG A CA 1
ATOM 611 C C . ARG A 1 77 ? -1.984 -2.124 -18.345 1.00 94.94 77 ARG A C 1
ATOM 613 O O . ARG A 1 77 ? -3.206 -2.197 -18.212 1.00 94.94 77 ARG A O 1
ATOM 620 N N . HIS A 1 78 ? -1.316 -2.817 -19.263 1.00 93.94 78 HIS A N 1
ATOM 621 C CA . HIS A 1 78 ? -1.958 -3.747 -20.186 1.00 93.94 78 HIS A CA 1
ATOM 622 C C . HIS A 1 78 ? -2.721 -4.847 -19.439 1.00 93.94 78 HIS A C 1
ATOM 624 O O . HIS A 1 78 ? -3.923 -5.014 -19.653 1.00 93.94 78 HIS A O 1
ATOM 630 N N . TRP A 1 79 ? -2.049 -5.526 -18.510 1.00 94.06 79 TRP A N 1
ATOM 631 C CA . TRP A 1 79 ? -2.620 -6.593 -17.687 1.00 94.06 79 TRP A CA 1
ATOM 632 C C . TRP A 1 79 ? -3.823 -6.122 -16.864 1.00 94.06 79 TRP A C 1
ATOM 634 O O . TRP A 1 79 ? -4.895 -6.729 -16.908 1.00 94.06 79 TRP A O 1
ATOM 644 N N . TYR A 1 80 ? -3.685 -4.986 -16.178 1.00 95.31 80 TYR A N 1
ATOM 645 C CA . TYR A 1 80 ? -4.770 -4.383 -15.409 1.00 95.31 80 TYR A CA 1
ATOM 646 C C . TYR A 1 80 ? -5.979 -4.048 -16.293 1.00 95.31 80 TYR A C 1
ATOM 648 O O . TYR A 1 80 ? -7.126 -4.339 -15.945 1.00 95.31 80 TYR A O 1
ATOM 656 N N . SER A 1 81 ? -5.731 -3.491 -17.482 1.00 93.56 81 SER A N 1
ATOM 657 C CA . SER A 1 81 ? -6.794 -3.143 -18.425 1.00 93.56 81 SER A CA 1
ATOM 658 C C . SER A 1 81 ? -7.533 -4.364 -18.954 1.00 93.56 81 SER A C 1
ATOM 660 O O . SER A 1 81 ? -8.758 -4.320 -19.069 1.00 93.56 81 SER A O 1
ATOM 662 N N . GLN A 1 82 ? -6.807 -5.437 -19.279 1.00 92.19 82 GLN A N 1
ATOM 663 C CA . GLN A 1 82 ? -7.410 -6.688 -19.729 1.00 92.19 82 GLN A CA 1
ATOM 664 C C . GLN A 1 82 ? -8.318 -7.291 -18.656 1.00 92.19 82 GLN A C 1
ATOM 666 O O . GLN A 1 82 ? -9.392 -7.792 -18.985 1.00 92.19 82 GLN A O 1
ATOM 671 N N . ARG A 1 83 ? -7.903 -7.216 -17.387 1.00 93.06 83 ARG A N 1
ATOM 672 C CA . ARG A 1 83 ? -8.618 -7.859 -16.286 1.00 93.06 83 ARG A CA 1
ATOM 673 C C . ARG A 1 83 ? -9.825 -7.067 -15.784 1.00 93.06 83 ARG A C 1
ATOM 675 O O . ARG A 1 83 ? -10.835 -7.688 -15.468 1.00 93.06 83 ARG A O 1
ATOM 682 N N . TYR A 1 84 ? -9.741 -5.734 -15.723 1.00 92.44 84 TYR A N 1
ATOM 683 C CA . TYR A 1 84 ? -10.729 -4.937 -14.974 1.00 92.44 84 TYR A CA 1
ATOM 684 C C . TYR A 1 84 ? -11.425 -3.820 -15.754 1.00 92.44 84 TYR A C 1
ATOM 686 O O . TYR A 1 84 ? -12.592 -3.534 -15.497 1.00 92.44 84 TYR A O 1
ATOM 694 N N . LEU A 1 85 ? -10.749 -3.162 -16.698 1.00 84.44 85 LEU A N 1
ATOM 695 C CA . LEU A 1 85 ? -11.279 -1.931 -17.305 1.00 84.44 85 LEU A CA 1
ATOM 696 C C . LEU A 1 85 ? -11.767 -2.088 -18.750 1.00 84.44 85 LEU A C 1
ATOM 698 O O . LEU A 1 85 ? -12.496 -1.232 -19.259 1.00 84.44 85 LEU A O 1
ATOM 702 N N . GLY A 1 86 ? -11.334 -3.147 -19.434 1.00 75.69 86 GLY A N 1
ATOM 703 C CA . GLY A 1 86 ? -11.329 -3.195 -20.892 1.00 75.69 86 GLY A CA 1
ATOM 704 C C . GLY A 1 86 ? -10.281 -2.242 -21.488 1.00 75.69 86 GLY A C 1
ATOM 705 O O . GLY A 1 86 ? -9.829 -1.282 -20.867 1.00 75.69 86 GLY A O 1
ATOM 706 N N . MET A 1 87 ? -9.867 -2.491 -22.731 1.00 64.31 87 MET A N 1
ATOM 707 C CA . MET A 1 87 ? -8.723 -1.798 -23.358 1.00 64.31 87 MET A CA 1
ATOM 708 C C . MET A 1 87 ? -8.958 -0.315 -23.713 1.00 64.31 87 MET A C 1
ATOM 710 O O . MET A 1 87 ? -8.022 0.363 -24.120 1.00 64.31 87 MET A O 1
ATOM 714 N N . LYS A 1 88 ? -10.194 0.196 -23.617 1.00 62.56 88 LYS A N 1
ATOM 715 C CA . LYS A 1 88 ? -10.563 1.551 -24.082 1.00 62.56 88 LYS A CA 1
ATOM 716 C C . LYS A 1 88 ? -10.755 2.581 -22.968 1.00 62.56 88 LYS A C 1
ATOM 718 O O . LYS A 1 88 ? -10.978 3.748 -23.272 1.00 62.56 88 LYS A O 1
ATOM 723 N N . LYS A 1 89 ? -10.728 2.161 -21.704 1.00 75.50 89 LYS A N 1
ATOM 724 C CA . LYS A 1 89 ? -10.986 3.046 -20.566 1.00 75.50 89 LYS A CA 1
ATOM 725 C C . LYS A 1 89 ? -9.683 3.714 -20.118 1.00 75.50 89 LYS A C 1
ATOM 727 O O . LYS A 1 89 ? -8.650 3.048 -19.995 1.00 75.50 89 LYS A O 1
ATOM 732 N N . THR A 1 90 ? -9.737 5.026 -19.916 1.00 82.81 90 THR A N 1
ATOM 733 C CA . THR A 1 90 ? -8.654 5.812 -19.317 1.00 82.81 90 THR A CA 1
ATOM 734 C C . THR A 1 90 ? -8.585 5.538 -17.815 1.00 82.81 90 THR A C 1
ATOM 736 O O . THR A 1 90 ? -9.587 5.171 -17.199 1.00 82.81 90 THR A O 1
ATOM 739 N N . LEU A 1 91 ? -7.385 5.634 -17.239 1.00 91.62 91 LEU A N 1
ATOM 740 C CA . LEU A 1 91 ? -7.196 5.402 -15.807 1.00 91.62 91 LEU A CA 1
ATOM 741 C C . LEU A 1 91 ? -7.679 6.606 -14.998 1.00 91.62 91 LEU A C 1
ATOM 743 O O . LEU A 1 91 ? -7.467 7.745 -15.410 1.00 91.62 91 LEU A O 1
ATOM 747 N N . ASN A 1 92 ? -8.244 6.348 -13.822 1.00 93.12 92 ASN A N 1
ATOM 748 C CA . ASN A 1 92 ? -8.437 7.346 -12.767 1.00 93.12 92 ASN A CA 1
ATOM 749 C C . ASN A 1 92 ? -7.442 7.118 -11.607 1.00 93.12 92 ASN A C 1
ATOM 751 O O . ASN A 1 92 ? -6.619 6.197 -11.638 1.00 93.12 92 ASN A O 1
ATOM 755 N N . ALA A 1 93 ? -7.499 7.947 -10.561 1.00 94.94 93 ALA A N 1
ATOM 756 C CA . ALA A 1 93 ? -6.577 7.827 -9.428 1.00 94.94 93 ALA A CA 1
ATOM 757 C C . ALA A 1 93 ? -6.782 6.548 -8.589 1.00 94.94 93 ALA A C 1
ATOM 759 O O . ALA A 1 93 ? -5.823 6.056 -7.995 1.00 94.94 93 ALA A O 1
ATOM 760 N N . ARG A 1 94 ? -7.990 5.962 -8.567 1.00 95.12 94 ARG A N 1
ATOM 761 C CA . ARG A 1 94 ? -8.241 4.660 -7.916 1.00 95.12 94 ARG A CA 1
ATOM 762 C C . ARG A 1 94 ? -7.577 3.519 -8.676 1.00 95.12 94 ARG A C 1
ATOM 764 O O . ARG A 1 94 ? -7.007 2.620 -8.066 1.00 95.12 94 ARG A O 1
ATOM 771 N N . ASP A 1 95 ? -7.599 3.579 -10.004 1.00 95.88 95 ASP A N 1
ATOM 772 C CA . ASP A 1 95 ? -6.867 2.618 -10.825 1.00 95.88 95 ASP A CA 1
ATOM 773 C C . ASP A 1 95 ? -5.360 2.728 -10.572 1.00 95.88 95 ASP A C 1
ATOM 775 O O . ASP A 1 95 ? -4.676 1.716 -10.421 1.00 95.88 95 ASP A O 1
ATOM 779 N N . LEU A 1 96 ? -4.844 3.959 -10.452 1.00 96.19 96 LEU A N 1
ATOM 780 C CA . LEU A 1 96 ? -3.448 4.187 -10.086 1.00 96.19 96 LEU A CA 1
ATOM 781 C C . LEU A 1 96 ? -3.127 3.654 -8.681 1.00 96.19 96 LEU A C 1
ATOM 783 O O . LEU A 1 96 ? -2.048 3.091 -8.496 1.00 96.19 96 LEU A O 1
ATOM 787 N N . PHE A 1 97 ? -4.042 3.767 -7.711 1.00 96.56 97 PHE A N 1
ATOM 788 C CA . PHE A 1 97 ? -3.884 3.153 -6.387 1.00 96.56 97 PHE A CA 1
ATOM 789 C C . PHE A 1 97 ? -3.696 1.637 -6.491 1.00 96.56 97 PHE A C 1
ATOM 791 O O . PHE A 1 97 ? -2.745 1.102 -5.923 1.00 96.56 97 PHE A O 1
ATOM 798 N N . ILE A 1 98 ? -4.542 0.944 -7.258 1.00 96.88 98 ILE A N 1
ATOM 799 C CA . ILE A 1 98 ? -4.448 -0.514 -7.407 1.00 96.88 98 ILE A CA 1
ATOM 800 C C . ILE A 1 98 ? -3.164 -0.900 -8.152 1.00 96.88 98 ILE A C 1
ATOM 802 O O . ILE A 1 98 ? -2.414 -1.753 -7.683 1.00 96.88 98 ILE A O 1
ATOM 806 N N . ILE A 1 99 ? -2.873 -0.257 -9.287 1.00 97.00 99 ILE A N 1
ATOM 807 C CA . ILE A 1 99 ? -1.682 -0.568 -10.091 1.00 97.00 99 ILE A CA 1
ATOM 808 C C . ILE A 1 99 ? -0.400 -0.316 -9.293 1.00 97.00 99 ILE A C 1
ATOM 810 O O . ILE A 1 99 ? 0.498 -1.159 -9.283 1.00 97.00 99 ILE A O 1
ATOM 814 N N . SER A 1 100 ? -0.311 0.822 -8.602 1.00 96.56 100 SER A N 1
ATOM 815 C CA . SER A 1 100 ? 0.861 1.135 -7.787 1.00 96.56 100 SER A CA 1
ATOM 816 C C . SER A 1 100 ? 1.002 0.167 -6.613 1.00 96.56 100 SER A C 1
ATOM 818 O O . SER A 1 100 ? 2.111 -0.313 -6.393 1.00 96.56 100 SER A O 1
ATOM 820 N N . SER A 1 101 ? -0.102 -0.212 -5.951 1.00 96.38 101 SER A N 1
ATOM 821 C CA . SER A 1 101 ? -0.131 -1.268 -4.925 1.00 96.38 101 SER A CA 1
ATOM 822 C C . SER A 1 101 ? 0.425 -2.589 -5.447 1.00 96.38 101 SER A C 1
ATOM 824 O O . SER A 1 101 ? 1.243 -3.223 -4.776 1.00 96.38 101 SER A O 1
ATOM 826 N N . ILE A 1 102 ? 0.049 -2.992 -6.668 1.00 96.94 102 ILE A N 1
ATOM 827 C CA . ILE A 1 102 ? 0.571 -4.217 -7.281 1.00 96.94 102 ILE A CA 1
ATOM 828 C C . ILE A 1 102 ? 2.080 -4.119 -7.480 1.00 96.94 102 ILE A C 1
ATOM 830 O O . ILE A 1 102 ? 2.818 -4.975 -6.996 1.00 96.94 102 ILE A O 1
ATOM 834 N N . CYS A 1 103 ? 2.553 -3.058 -8.131 1.00 96.44 103 CYS A N 1
ATOM 835 C CA . CYS A 1 103 ? 3.972 -2.882 -8.428 1.00 96.44 103 CYS A CA 1
ATOM 836 C C . CYS A 1 103 ? 4.847 -2.854 -7.167 1.00 96.44 103 CYS A C 1
ATOM 838 O O . CYS A 1 103 ? 5.887 -3.510 -7.131 1.00 96.44 103 CYS A O 1
ATOM 840 N N . VAL A 1 104 ? 4.435 -2.133 -6.118 1.00 94.88 104 VAL A N 1
ATOM 841 C CA . VAL A 1 104 ? 5.219 -2.066 -4.869 1.00 94.88 104 VAL A CA 1
ATOM 842 C C . VAL A 1 104 ? 5.166 -3.373 -4.074 1.00 94.88 104 VAL A C 1
ATOM 844 O O . VAL A 1 104 ? 6.052 -3.634 -3.266 1.00 94.88 104 VAL A O 1
ATOM 847 N N . SER A 1 105 ? 4.183 -4.237 -4.333 1.00 95.69 105 SER A N 1
ATOM 848 C CA . SER A 1 105 ? 4.090 -5.561 -3.708 1.00 95.69 105 SER A CA 1
ATOM 849 C C . SER A 1 105 ? 5.056 -6.586 -4.305 1.00 95.69 105 SER A C 1
ATOM 851 O O . SER A 1 105 ? 5.351 -7.589 -3.653 1.00 95.69 105 SER A O 1
ATOM 853 N N . ILE A 1 106 ? 5.552 -6.368 -5.527 1.00 96.50 106 ILE A N 1
ATOM 854 C CA . ILE A 1 106 ? 6.347 -7.360 -6.266 1.00 96.50 106 ILE A CA 1
ATOM 855 C C . ILE A 1 106 ? 7.601 -7.817 -5.499 1.00 96.50 106 ILE A C 1
ATOM 857 O O . ILE A 1 106 ? 7.799 -9.029 -5.381 1.00 96.50 106 ILE A O 1
ATOM 861 N N . PRO A 1 107 ? 8.429 -6.930 -4.911 1.00 95.50 107 PRO A N 1
ATOM 862 C CA . PRO A 1 107 ? 9.573 -7.392 -4.130 1.00 95.50 107 PRO A CA 1
ATOM 863 C C . PRO A 1 107 ? 9.159 -8.220 -2.910 1.00 95.50 107 PRO A C 1
ATOM 865 O O . PRO A 1 107 ? 9.801 -9.219 -2.595 1.00 95.50 107 PRO A O 1
ATOM 868 N N . SER A 1 108 ? 8.055 -7.857 -2.245 1.00 94.06 108 SER A N 1
ATOM 869 C CA . SER A 1 108 ? 7.518 -8.652 -1.134 1.00 94.06 108 SER A CA 1
ATOM 870 C C . SER A 1 108 ? 7.076 -10.042 -1.596 1.00 94.06 108 SER A C 1
ATOM 872 O O . SER A 1 108 ? 7.362 -11.017 -0.904 1.00 94.06 108 SER A O 1
ATOM 874 N N . PHE A 1 109 ? 6.447 -10.162 -2.768 1.00 96.19 109 PHE A N 1
ATOM 875 C CA . PHE A 1 109 ? 6.109 -11.457 -3.363 1.00 96.19 109 PHE A CA 1
ATOM 876 C C . PHE A 1 109 ? 7.360 -12.314 -3.605 1.00 96.19 109 PHE A C 1
ATOM 878 O O . PHE A 1 109 ? 7.425 -13.449 -3.125 1.00 96.19 109 PHE A O 1
ATOM 885 N N . LEU A 1 110 ? 8.372 -11.752 -4.275 1.00 96.56 110 LEU A N 1
ATOM 886 C CA . LEU A 1 110 ? 9.630 -12.436 -4.597 1.00 96.56 110 LEU A CA 1
ATOM 887 C C . LEU A 1 110 ? 10.346 -12.958 -3.346 1.00 96.56 110 LEU A C 1
ATOM 889 O O . LEU A 1 110 ? 10.739 -14.121 -3.299 1.00 96.56 110 LEU A O 1
ATOM 893 N N . LEU A 1 111 ? 10.445 -12.136 -2.298 1.00 94.06 111 LEU A N 1
ATOM 894 C CA . LEU A 1 111 ? 11.065 -12.526 -1.026 1.00 94.06 111 LEU A CA 1
ATOM 895 C C . LEU A 1 111 ? 10.284 -13.620 -0.276 1.00 94.06 111 LEU A C 1
ATOM 897 O O . LEU A 1 111 ? 10.840 -14.296 0.590 1.00 94.06 111 LEU A O 1
ATOM 901 N N . ARG A 1 112 ? 8.973 -13.758 -0.523 1.00 92.88 112 ARG A N 1
ATOM 902 C CA . ARG A 1 112 ? 8.066 -14.519 0.358 1.00 92.88 112 ARG A CA 1
ATOM 903 C C . ARG A 1 112 ? 7.454 -15.760 -0.268 1.00 92.88 112 ARG A C 1
ATOM 905 O O . ARG A 1 112 ? 6.918 -16.562 0.506 1.00 92.88 112 ARG A O 1
ATOM 912 N N . ARG A 1 113 ? 7.463 -15.919 -1.594 1.00 95.25 113 ARG A N 1
ATOM 913 C CA . ARG A 1 113 ? 6.929 -17.118 -2.262 1.00 95.25 113 ARG A CA 1
ATOM 914 C C . ARG A 1 113 ? 7.691 -18.363 -1.795 1.00 95.25 113 ARG A C 1
ATOM 916 O O . ARG A 1 113 ? 8.899 -18.312 -1.593 1.00 95.25 113 ARG A O 1
ATOM 923 N N . LYS A 1 114 ? 6.986 -19.463 -1.521 1.00 95.88 114 LYS A N 1
ATOM 924 C CA . LYS A 1 114 ? 7.593 -20.655 -0.898 1.00 95.88 114 LYS A CA 1
ATOM 925 C C . LYS A 1 114 ? 8.440 -21.465 -1.875 1.00 95.88 114 LYS A C 1
ATOM 927 O O . LYS A 1 114 ? 9.422 -22.077 -1.468 1.00 95.88 114 LYS A O 1
ATOM 932 N N . ASP A 1 115 ? 7.985 -21.545 -3.112 1.00 94.75 115 ASP A N 1
ATOM 933 C CA . ASP A 1 115 ? 8.510 -22.417 -4.152 1.00 94.75 115 ASP A CA 1
ATOM 934 C C . ASP A 1 115 ? 9.900 -22.000 -4.634 1.00 94.75 115 ASP A C 1
ATOM 936 O O . ASP A 1 115 ? 10.746 -22.868 -4.837 1.00 94.75 115 ASP A O 1
ATOM 940 N N . ASP A 1 116 ? 10.154 -20.695 -4.726 1.00 95.69 116 ASP A N 1
ATOM 941 C CA . ASP A 1 116 ? 11.456 -20.143 -5.105 1.00 95.69 116 ASP A CA 1
ATOM 942 C C . ASP A 1 116 ? 11.683 -18.754 -4.471 1.00 95.69 116 ASP A C 1
ATOM 944 O O . ASP A 1 116 ? 11.645 -17.736 -5.165 1.00 95.69 116 ASP A O 1
ATOM 948 N N . PRO A 1 117 ? 11.827 -18.651 -3.136 1.00 95.69 117 PRO A N 1
ATOM 949 C CA . PRO A 1 117 ? 12.019 -17.360 -2.488 1.00 95.69 117 PRO A CA 1
ATOM 950 C C . PRO A 1 117 ? 13.322 -16.725 -2.968 1.00 95.69 117 PRO A C 1
ATOM 952 O O . PRO A 1 117 ? 14.400 -17.312 -2.848 1.00 95.69 117 PRO A O 1
ATOM 955 N N . THR A 1 118 ? 13.241 -15.491 -3.456 1.00 96.25 118 THR A N 1
ATOM 956 C CA . THR A 1 118 ? 14.437 -14.705 -3.741 1.00 96.25 118 THR A CA 1
ATOM 957 C C . THR A 1 118 ? 15.157 -14.415 -2.430 1.00 96.25 118 THR A C 1
ATOM 959 O O . THR A 1 118 ? 14.577 -13.845 -1.506 1.00 96.25 118 THR A O 1
ATOM 962 N N . ALA A 1 119 ? 16.416 -14.840 -2.329 1.00 95.75 119 ALA A N 1
ATOM 963 C CA . ALA A 1 119 ? 17.216 -14.579 -1.142 1.00 95.75 119 ALA A C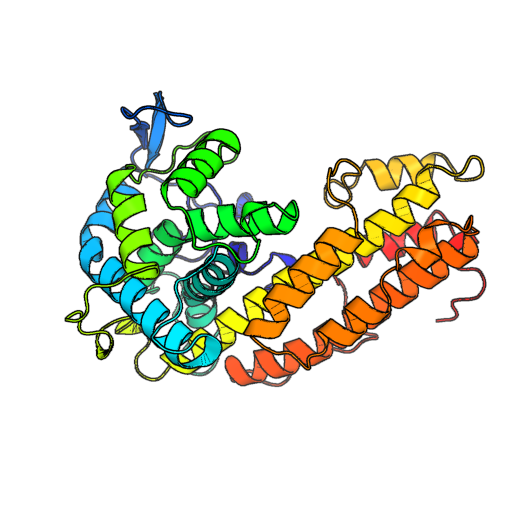A 1
ATOM 964 C C . ALA A 1 119 ? 17.449 -13.070 -0.962 1.00 95.75 119 ALA A C 1
ATOM 966 O O . ALA A 1 119 ? 17.561 -12.324 -1.935 1.00 95.75 119 ALA A O 1
ATOM 967 N N . ASP A 1 120 ? 17.549 -12.635 0.292 1.00 92.06 120 ASP A N 1
ATOM 968 C CA . ASP A 1 120 ? 17.902 -11.255 0.608 1.00 92.06 120 ASP A CA 1
ATOM 969 C C . ASP A 1 120 ? 19.286 -10.907 0.036 1.00 92.06 120 ASP A C 1
ATOM 971 O O . ASP A 1 120 ? 20.220 -11.709 0.129 1.00 92.06 120 ASP A O 1
ATOM 975 N N . GLY A 1 121 ? 19.401 -9.746 -0.608 1.00 94.31 121 GLY A N 1
ATOM 976 C CA . GLY A 1 121 ? 20.585 -9.364 -1.380 1.00 94.31 121 GLY A CA 1
ATOM 977 C C . GLY A 1 121 ? 20.649 -9.960 -2.788 1.00 94.31 121 GLY A C 1
ATOM 978 O O . GLY A 1 121 ? 21.658 -9.778 -3.455 1.00 94.31 121 GLY A O 1
ATOM 979 N N . ASN A 1 122 ? 19.605 -10.661 -3.248 1.00 96.69 122 ASN A N 1
ATOM 980 C CA . ASN A 1 122 ? 19.476 -11.170 -4.620 1.00 96.69 122 ASN A CA 1
ATOM 981 C C . ASN A 1 122 ? 18.188 -10.685 -5.313 1.00 96.69 122 ASN A C 1
ATOM 983 O O . ASN A 1 122 ? 17.803 -11.247 -6.341 1.00 96.69 122 ASN A O 1
ATOM 987 N N . LEU A 1 123 ? 17.485 -9.678 -4.771 1.00 96.62 123 LEU A N 1
ATOM 988 C CA . LEU A 1 123 ? 16.339 -9.100 -5.478 1.00 96.62 123 LEU A CA 1
ATOM 989 C C . LEU A 1 123 ? 16.791 -8.516 -6.827 1.00 96.62 123 LEU A C 1
ATOM 991 O O . LEU A 1 123 ? 17.784 -7.782 -6.853 1.00 96.62 123 LEU A O 1
ATOM 995 N N . PRO A 1 124 ? 16.068 -8.787 -7.935 1.00 96.56 124 PRO A N 1
ATOM 996 C CA . PRO A 1 124 ? 16.414 -8.237 -9.238 1.00 96.56 124 PRO A CA 1
ATOM 997 C C . PRO A 1 124 ? 16.493 -6.716 -9.171 1.00 96.56 124 PRO A C 1
ATOM 999 O O . PRO A 1 124 ? 15.560 -6.063 -8.688 1.00 96.56 124 PRO A O 1
ATOM 1002 N N . ARG A 1 125 ? 17.569 -6.136 -9.707 1.00 95.06 125 ARG A N 1
ATOM 1003 C CA . ARG A 1 125 ? 17.781 -4.684 -9.666 1.00 95.06 125 ARG A CA 1
ATOM 1004 C C . ARG A 1 125 ? 16.618 -3.896 -10.266 1.00 95.06 125 ARG A C 1
ATOM 1006 O O . ARG A 1 125 ? 16.233 -2.860 -9.733 1.00 95.06 125 ARG A O 1
ATOM 1013 N N . GLN A 1 126 ? 16.020 -4.407 -11.341 1.00 95.75 126 GLN A N 1
ATOM 1014 C CA . GLN A 1 126 ? 14.829 -3.822 -11.962 1.00 95.75 126 GLN A CA 1
ATOM 1015 C C . GLN A 1 126 ? 13.634 -3.785 -10.995 1.00 95.75 126 GLN A C 1
ATOM 1017 O O . GLN A 1 126 ? 12.955 -2.766 -10.907 1.00 95.75 126 GLN A O 1
ATOM 1022 N N . SER A 1 127 ? 13.416 -4.849 -10.215 1.00 95.75 127 SER A N 1
ATOM 1023 C CA . SER A 1 127 ? 12.351 -4.909 -9.207 1.00 95.75 127 SER A CA 1
ATOM 1024 C C . SER A 1 127 ? 12.577 -3.887 -8.090 1.00 95.75 127 SER A C 1
ATOM 1026 O O . SER A 1 127 ? 11.673 -3.124 -7.746 1.00 95.75 127 SER A O 1
ATOM 1028 N N . ALA A 1 128 ? 13.808 -3.798 -7.576 1.00 93.81 128 ALA A N 1
ATOM 1029 C CA . ALA A 1 128 ? 14.173 -2.827 -6.546 1.00 93.81 128 ALA A CA 1
ATOM 1030 C C . ALA A 1 128 ? 14.084 -1.373 -7.045 1.00 93.81 128 ALA A C 1
ATOM 1032 O O . ALA A 1 128 ? 13.573 -0.500 -6.341 1.00 93.81 128 ALA A O 1
ATOM 1033 N N . ALA A 1 129 ? 14.512 -1.096 -8.279 1.00 94.06 129 ALA A N 1
ATOM 1034 C CA . ALA A 1 129 ? 14.364 0.223 -8.887 1.00 94.06 129 ALA A CA 1
ATOM 1035 C C . ALA A 1 129 ? 12.885 0.576 -9.133 1.00 94.06 129 ALA A C 1
ATOM 1037 O O . ALA A 1 129 ? 12.468 1.702 -8.858 1.00 94.06 129 ALA A O 1
ATOM 1038 N N . GLY A 1 130 ? 12.078 -0.389 -9.586 1.00 94.44 130 GLY A N 1
ATOM 1039 C CA . GLY A 1 130 ? 10.637 -0.225 -9.787 1.00 94.44 130 GLY A CA 1
ATOM 1040 C C . GLY A 1 130 ? 9.902 0.092 -8.490 1.00 94.44 130 GLY A C 1
ATOM 1041 O O . GLY A 1 130 ? 9.087 1.013 -8.459 1.00 94.44 130 GLY A O 1
ATOM 1042 N N . PHE A 1 131 ? 10.268 -0.581 -7.398 1.00 93.44 131 PHE A N 1
ATOM 1043 C CA . PHE A 1 131 ? 9.769 -0.290 -6.057 1.00 93.44 131 PHE A CA 1
ATOM 1044 C C . PHE A 1 131 ? 10.001 1.171 -5.649 1.00 93.44 131 PHE A C 1
ATOM 1046 O O . PHE A 1 131 ? 9.073 1.850 -5.209 1.00 93.44 131 PHE A O 1
ATOM 1053 N N . LYS A 1 132 ? 11.219 1.687 -5.858 1.00 90.94 132 LYS A N 1
ATOM 1054 C CA . LYS A 1 132 ? 11.587 3.077 -5.538 1.00 90.94 132 LYS A CA 1
ATOM 1055 C C . LYS A 1 132 ? 10.825 4.088 -6.402 1.00 90.94 132 LYS A C 1
ATOM 1057 O O . LYS A 1 132 ? 10.358 5.104 -5.891 1.00 90.94 132 LYS A O 1
ATOM 1062 N N . VAL A 1 133 ? 10.682 3.813 -7.702 1.00 92.31 133 VAL A N 1
ATOM 1063 C CA . VAL A 1 133 ? 10.010 4.715 -8.656 1.00 92.31 133 VAL A CA 1
ATOM 1064 C C . VAL A 1 133 ? 8.502 4.764 -8.423 1.00 92.31 133 VAL A C 1
ATOM 1066 O O . VAL A 1 133 ? 7.936 5.849 -8.288 1.00 92.31 133 VAL A O 1
ATOM 1069 N N . ILE A 1 134 ? 7.844 3.604 -8.371 1.00 93.56 134 ILE A N 1
ATOM 1070 C CA . ILE A 1 134 ? 6.388 3.520 -8.196 1.00 93.56 134 ILE A CA 1
ATOM 1071 C C . ILE A 1 134 ? 5.983 3.849 -6.761 1.00 93.56 134 ILE A C 1
ATOM 1073 O O . ILE A 1 134 ? 4.871 4.312 -6.516 1.00 93.56 134 ILE A O 1
ATOM 1077 N N . GLY A 1 135 ? 6.908 3.709 -5.820 1.00 90.56 135 GLY A N 1
ATOM 1078 C CA . GLY A 1 135 ? 6.685 4.001 -4.422 1.00 90.56 135 GLY A CA 1
ATOM 1079 C C . GLY A 1 135 ? 6.132 5.379 -4.104 1.00 90.56 135 GLY A C 1
ATOM 1080 O O . GLY A 1 135 ? 5.207 5.505 -3.306 1.00 90.56 135 GLY A O 1
ATOM 1081 N N . GLY A 1 136 ? 6.631 6.414 -4.785 1.00 90.06 136 GLY A N 1
ATOM 1082 C CA . GLY A 1 136 ? 6.082 7.764 -4.648 1.00 90.06 136 GLY A CA 1
ATOM 1083 C C . GLY A 1 136 ? 4.629 7.864 -5.125 1.00 90.06 136 GLY A C 1
ATOM 1084 O O . GLY A 1 136 ? 3.839 8.595 -4.533 1.00 90.06 136 GLY A O 1
ATOM 1085 N N . MET A 1 137 ? 4.254 7.100 -6.158 1.00 93.94 137 MET A N 1
ATOM 1086 C CA . MET A 1 137 ? 2.868 7.046 -6.628 1.00 93.94 137 MET A CA 1
ATOM 1087 C C . MET A 1 137 ? 1.981 6.317 -5.636 1.00 93.94 137 MET A C 1
ATOM 1089 O O . MET A 1 137 ? 0.933 6.848 -5.291 1.00 93.94 137 MET A O 1
ATOM 1093 N N . TYR A 1 138 ? 2.426 5.156 -5.144 1.00 94.56 138 TYR A N 1
ATOM 1094 C CA . TYR A 1 138 ? 1.703 4.409 -4.122 1.00 94.56 138 TYR A CA 1
ATOM 1095 C C . TYR A 1 138 ? 1.482 5.269 -2.875 1.00 94.56 138 TYR A C 1
ATOM 1097 O O . TYR A 1 138 ? 0.350 5.385 -2.415 1.00 94.56 138 TYR A O 1
ATOM 1105 N N . ALA A 1 139 ? 2.526 5.937 -2.370 1.00 91.88 139 ALA A N 1
ATOM 1106 C CA . ALA A 1 139 ? 2.422 6.826 -1.216 1.00 91.88 139 ALA A CA 1
ATOM 1107 C C . ALA A 1 139 ? 1.414 7.961 -1.454 1.00 91.88 139 ALA A C 1
ATOM 1109 O O . ALA A 1 139 ? 0.615 8.270 -0.571 1.00 91.88 139 ALA A O 1
ATOM 1110 N N . ALA A 1 140 ? 1.397 8.544 -2.655 1.00 94.94 140 ALA A N 1
ATOM 1111 C CA . ALA A 1 140 ? 0.445 9.588 -3.015 1.00 94.94 140 ALA A CA 1
ATOM 1112 C C . ALA A 1 140 ? -0.987 9.085 -3.127 1.00 94.94 140 ALA A C 1
ATOM 1114 O O . ALA A 1 140 ? -1.880 9.655 -2.508 1.00 94.94 140 ALA A O 1
ATOM 1115 N N . THR A 1 141 ? -1.223 7.995 -3.849 1.00 96.25 141 THR A N 1
ATOM 1116 C CA . THR A 1 141 ? -2.568 7.433 -3.962 1.00 96.25 141 THR A CA 1
ATOM 1117 C C . THR A 1 141 ? -3.064 6.860 -2.636 1.00 96.25 141 THR A C 1
ATOM 1119 O O . THR A 1 141 ? -4.237 7.006 -2.318 1.00 96.25 141 THR A O 1
ATOM 1122 N N . SER A 1 142 ? -2.184 6.283 -1.814 1.00 94.00 142 SER A N 1
ATOM 1123 C CA . SER A 1 142 ? -2.515 5.850 -0.454 1.00 94.00 142 SER A CA 1
ATOM 1124 C C . SER A 1 142 ? -2.866 7.048 0.428 1.00 94.00 142 SER A C 1
ATOM 1126 O O . SER A 1 142 ? -3.865 6.993 1.142 1.00 94.00 142 SER A O 1
ATOM 1128 N N . ARG A 1 143 ? -2.136 8.171 0.315 1.00 93.75 143 ARG A N 1
ATOM 1129 C CA . ARG A 1 143 ? -2.496 9.426 0.993 1.00 93.75 143 ARG A CA 1
ATOM 1130 C C . ARG A 1 143 ? -3.872 9.923 0.551 1.00 93.75 143 ARG A C 1
ATOM 1132 O O . ARG A 1 143 ? -4.697 10.204 1.415 1.00 93.75 143 ARG A O 1
ATOM 1139 N N . MET A 1 144 ? -4.151 9.946 -0.754 1.00 95.31 144 MET A N 1
ATOM 1140 C CA . MET A 1 144 ? -5.475 10.299 -1.281 1.00 95.31 144 MET A CA 1
ATOM 1141 C C . MET A 1 144 ? -6.572 9.403 -0.694 1.00 95.31 144 MET A C 1
ATOM 1143 O O . MET A 1 144 ? -7.594 9.905 -0.235 1.00 95.31 144 MET A O 1
ATOM 1147 N N . VAL A 1 145 ? -6.347 8.085 -0.662 1.00 94.44 145 VAL A N 1
ATOM 1148 C CA . VAL A 1 145 ? -7.286 7.093 -0.108 1.00 94.44 145 VAL A CA 1
ATOM 1149 C C . VAL A 1 145 ? -7.500 7.336 1.390 1.00 94.44 145 VAL A C 1
ATOM 1151 O O . VAL A 1 145 ? -8.637 7.381 1.852 1.00 94.44 145 VAL A O 1
ATOM 1154 N N . SER A 1 146 ? -6.434 7.619 2.141 1.00 91.19 146 SER A N 1
ATOM 1155 C CA . SER A 1 146 ? -6.500 7.943 3.574 1.00 91.19 146 SER A CA 1
ATOM 1156 C C . SER A 1 146 ? -7.166 9.285 3.898 1.00 91.19 146 SER A C 1
ATOM 1158 O O . SER A 1 146 ? -7.447 9.544 5.062 1.00 91.19 146 SER A O 1
ATOM 1160 N N . GLN A 1 147 ? -7.416 10.126 2.894 1.00 92.00 147 GLN A N 1
ATOM 1161 C CA . GLN A 1 147 ? -8.095 11.419 3.022 1.00 92.00 147 GLN A CA 1
ATOM 1162 C C . GLN A 1 147 ? -9.475 11.430 2.345 1.00 92.00 147 GLN A C 1
ATOM 1164 O O . GLN A 1 147 ? -10.118 12.476 2.338 1.00 92.00 147 GLN A O 1
ATOM 1169 N N . ALA A 1 148 ? -9.899 10.315 1.731 1.00 92.75 148 ALA A N 1
ATOM 1170 C CA . ALA A 1 148 ? -11.039 10.268 0.810 1.00 92.75 148 ALA A CA 1
ATOM 1171 C C . ALA A 1 148 ? -11.002 11.414 -0.230 1.00 92.75 148 ALA A C 1
ATOM 1173 O O . ALA A 1 148 ? -11.996 12.081 -0.500 1.00 92.75 148 ALA A O 1
ATOM 1174 N N . HIS A 1 149 ? -9.814 11.681 -0.781 1.00 93.94 149 HIS A N 1
ATOM 1175 C CA . HIS A 1 149 ? -9.542 12.881 -1.566 1.00 93.94 149 HIS A CA 1
ATOM 1176 C C . HIS A 1 149 ? -10.372 12.937 -2.870 1.00 93.94 149 HIS A C 1
ATOM 1178 O O . HIS A 1 149 ? -10.435 11.925 -3.574 1.00 93.94 149 HIS A O 1
ATOM 1184 N N . PRO A 1 150 ? -10.898 14.110 -3.288 1.00 91.69 150 PRO A N 1
ATOM 1185 C CA . PRO A 1 150 ? -11.728 14.248 -4.498 1.00 91.69 150 PRO A CA 1
ATOM 1186 C C . PRO A 1 150 ? -11.073 13.791 -5.811 1.00 91.69 150 PRO A C 1
ATOM 1188 O O . PRO A 1 150 ? -11.753 13.428 -6.761 1.00 91.69 150 PRO A O 1
ATOM 1191 N N . LEU A 1 151 ? -9.737 13.748 -5.879 1.00 92.19 151 LEU A N 1
ATOM 1192 C CA . LEU A 1 151 ? -9.027 13.185 -7.044 1.00 92.19 151 LEU A CA 1
ATOM 1193 C C . LEU A 1 151 ? -9.320 11.691 -7.280 1.00 92.19 151 LEU A C 1
ATOM 1195 O O . LEU A 1 151 ? -9.009 11.188 -8.355 1.00 92.19 151 LEU A O 1
ATOM 1199 N N . LEU A 1 152 ? -9.896 10.982 -6.302 1.00 91.94 152 LEU A N 1
ATOM 1200 C CA . LEU A 1 152 ? -10.328 9.586 -6.429 1.00 91.94 152 LEU A CA 1
ATOM 1201 C C . LEU A 1 152 ? -11.706 9.418 -7.084 1.00 91.94 152 LEU A C 1
ATOM 1203 O O . LEU A 1 152 ? -12.135 8.281 -7.281 1.00 91.94 152 LEU A O 1
ATOM 1207 N N . GLU A 1 153 ? -12.401 10.507 -7.416 1.00 88.31 153 GLU A N 1
ATOM 1208 C CA . GLU A 1 153 ? -13.653 10.454 -8.174 1.00 88.31 153 GLU A CA 1
ATOM 1209 C C . GLU A 1 153 ? -13.457 9.835 -9.577 1.00 88.31 153 GLU A C 1
ATOM 1211 O O . GLU A 1 153 ? -12.343 9.599 -10.045 1.00 88.31 153 GLU A O 1
ATOM 1216 N N . ASP A 1 154 ? -14.561 9.565 -10.279 1.00 81.19 154 ASP A N 1
ATOM 1217 C CA . ASP A 1 154 ? -14.606 8.857 -11.573 1.00 81.19 154 ASP A CA 1
ATOM 1218 C C . ASP A 1 154 ? -13.946 9.603 -12.759 1.00 81.19 154 ASP A C 1
ATOM 1220 O O . ASP A 1 154 ? -14.083 9.183 -13.912 1.00 81.19 154 ASP A O 1
ATOM 1224 N N . ALA A 1 155 ? -13.224 10.695 -12.507 1.00 87.81 155 ALA A N 1
ATOM 1225 C CA . ALA A 1 155 ? -12.544 11.482 -13.527 1.00 87.81 155 ALA A CA 1
ATOM 1226 C C . ALA A 1 155 ? -11.266 10.799 -14.041 1.00 87.81 155 ALA A C 1
ATOM 1228 O O . ALA A 1 155 ? -10.575 10.083 -13.319 1.00 87.81 155 ALA A O 1
ATOM 1229 N N . GLU A 1 156 ? -10.927 11.057 -15.305 1.00 91.81 156 GLU A N 1
ATOM 1230 C CA . GLU A 1 156 ? -9.628 10.672 -15.858 1.00 91.81 156 GLU A CA 1
ATOM 1231 C C . GLU A 1 156 ? -8.488 11.299 -15.044 1.00 91.81 156 GLU A C 1
ATOM 1233 O O . GLU A 1 156 ? -8.577 12.447 -14.606 1.00 91.81 156 GLU A O 1
ATOM 1238 N N . LEU A 1 157 ? -7.416 10.532 -14.839 1.00 92.31 157 LEU A N 1
ATOM 1239 C CA . LEU A 1 157 ? -6.267 10.959 -14.056 1.00 92.31 157 LEU A CA 1
ATOM 1240 C C . LEU A 1 157 ? -5.566 12.156 -14.715 1.00 92.31 157 LEU A C 1
ATOM 1242 O O . LEU A 1 157 ? -4.858 12.016 -15.713 1.00 92.31 157 LEU A O 1
ATOM 1246 N N . ASP A 1 158 ? -5.703 13.325 -14.094 1.00 92.38 158 ASP A N 1
ATOM 1247 C CA . ASP A 1 158 ? -4.938 14.519 -14.443 1.00 92.38 158 ASP A CA 1
ATOM 1248 C C . ASP A 1 158 ? -3.527 14.438 -13.837 1.00 92.38 158 ASP A C 1
ATOM 1250 O O . ASP A 1 158 ? -3.323 14.561 -12.625 1.00 92.38 158 ASP A O 1
ATOM 1254 N N . VAL A 1 159 ? -2.534 14.234 -14.706 1.00 93.19 159 VAL A N 1
ATOM 1255 C CA . VAL A 1 159 ? -1.114 14.146 -14.335 1.00 93.19 159 VAL A CA 1
ATOM 1256 C C . VAL A 1 159 ? -0.617 15.427 -13.665 1.00 93.19 159 VAL A C 1
ATOM 1258 O O . VAL A 1 159 ? 0.184 15.350 -12.735 1.00 93.19 159 VAL A O 1
ATOM 1261 N N . GLU A 1 160 ? -1.063 16.605 -14.102 1.00 94.31 160 GLU A N 1
ATOM 1262 C CA . GLU A 1 160 ? -0.601 17.862 -13.512 1.00 94.31 160 GLU A CA 1
ATOM 1263 C C . GLU A 1 160 ? -1.246 18.090 -12.144 1.00 94.31 160 GLU A C 1
ATOM 1265 O O . GLU A 1 160 ? -0.539 18.461 -11.207 1.00 94.31 160 GLU A O 1
ATOM 1270 N N . ALA A 1 161 ? -2.536 17.776 -11.981 1.00 94.69 161 ALA A N 1
ATOM 1271 C CA . ALA A 1 161 ? -3.183 17.806 -10.666 1.00 94.69 161 ALA A CA 1
ATOM 1272 C C . ALA A 1 161 ? -2.518 16.827 -9.682 1.00 94.69 161 ALA A C 1
ATOM 1274 O O . ALA A 1 161 ? -2.286 1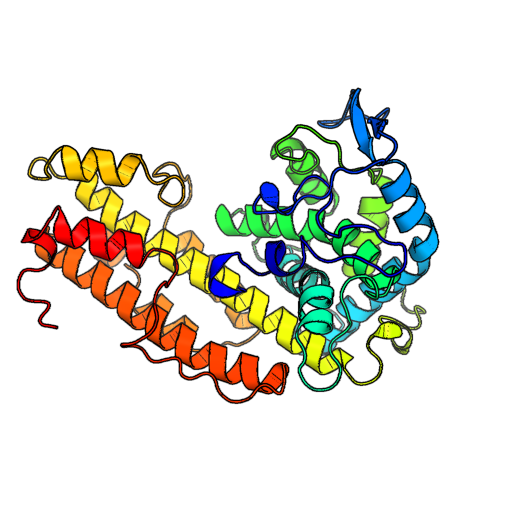7.169 -8.522 1.00 94.69 161 ALA A O 1
ATOM 1275 N N . PHE A 1 162 ? -2.131 15.637 -10.153 1.00 95.12 162 PHE A N 1
ATOM 1276 C CA . PHE A 1 162 ? -1.383 14.664 -9.354 1.00 95.12 162 PHE A CA 1
ATOM 1277 C C . PHE A 1 162 ? 0.000 15.191 -8.931 1.00 95.12 162 PHE A C 1
ATOM 1279 O O . PHE A 1 162 ? 0.414 15.018 -7.784 1.00 95.12 162 PHE A O 1
ATOM 1286 N N . LEU A 1 163 ? 0.724 15.864 -9.832 1.00 94.75 163 LEU A N 1
ATOM 1287 C CA . LEU A 1 163 ? 2.015 16.484 -9.514 1.00 94.75 163 LEU A CA 1
ATOM 1288 C C . LEU A 1 163 ? 1.884 17.648 -8.524 1.00 94.75 163 LEU A C 1
ATOM 1290 O O . LEU A 1 163 ? 2.758 17.808 -7.675 1.00 94.75 163 LEU A O 1
ATOM 1294 N N . VAL A 1 164 ? 0.815 18.443 -8.618 1.00 95.25 164 VAL A N 1
ATOM 1295 C CA . VAL A 1 164 ? 0.512 19.498 -7.638 1.00 95.25 164 VAL A CA 1
ATOM 1296 C C . VAL A 1 164 ? 0.243 18.880 -6.270 1.00 95.25 164 VAL A C 1
ATOM 1298 O O . VAL A 1 164 ? 0.877 19.279 -5.298 1.00 95.25 164 VAL A O 1
ATOM 1301 N N . PHE A 1 165 ? -0.588 17.836 -6.208 1.00 95.94 165 PHE A N 1
ATOM 1302 C CA . PHE A 1 165 ? -0.865 17.112 -4.967 1.00 95.94 165 PHE A CA 1
ATOM 1303 C C . PHE A 1 165 ? 0.415 16.583 -4.298 1.00 95.94 165 PHE A C 1
ATOM 1305 O O . PHE A 1 165 ? 0.597 16.747 -3.095 1.00 95.94 165 PHE A O 1
ATOM 1312 N N . LEU A 1 166 ? 1.342 16.006 -5.073 1.00 95.25 166 LEU A N 1
ATOM 1313 C CA . LEU A 1 166 ? 2.642 15.549 -4.563 1.00 95.25 166 LEU A CA 1
ATOM 1314 C C . LEU A 1 166 ? 3.453 16.664 -3.881 1.00 95.25 166 LEU A C 1
ATOM 1316 O O . LEU A 1 166 ? 4.141 16.405 -2.890 1.00 95.25 166 LEU A O 1
ATOM 1320 N N . GLU A 1 167 ? 3.418 17.881 -4.427 1.00 94.69 167 GLU A N 1
ATOM 1321 C CA . GLU A 1 167 ? 4.138 19.034 -3.879 1.00 94.69 167 GLU A CA 1
ATOM 1322 C C . GLU A 1 167 ? 3.417 19.620 -2.653 1.00 94.69 167 GLU A C 1
ATOM 1324 O O . GLU A 1 167 ? 4.076 19.895 -1.645 1.00 94.69 167 GLU A O 1
ATOM 1329 N N . ASP A 1 168 ? 2.087 19.751 -2.705 1.00 94.31 168 ASP A N 1
ATOM 1330 C CA . ASP A 1 168 ? 1.259 20.310 -1.627 1.00 94.31 168 ASP A CA 1
ATOM 1331 C C . ASP A 1 168 ? 1.294 19.433 -0.367 1.00 94.31 168 ASP A C 1
ATOM 1333 O O . ASP A 1 168 ? 1.533 19.928 0.737 1.00 94.31 168 ASP A O 1
ATOM 1337 N N . GLU A 1 169 ? 1.179 18.113 -0.538 1.00 93.94 169 GLU A N 1
ATOM 1338 C CA . GLU A 1 169 ? 1.287 17.126 0.545 1.00 93.94 169 GLU A CA 1
ATOM 1339 C C . GLU A 1 169 ? 2.746 16.827 0.941 1.00 93.94 169 GLU A C 1
ATOM 1341 O O . GLU A 1 169 ? 3.004 16.013 1.830 1.00 93.94 169 GLU A O 1
ATOM 1346 N N . ARG A 1 170 ? 3.724 17.479 0.292 1.00 93.62 170 ARG A N 1
ATOM 1347 C CA . ARG A 1 170 ? 5.173 17.301 0.514 1.00 93.62 170 ARG A CA 1
ATOM 1348 C C . ARG A 1 170 ? 5.645 15.846 0.406 1.00 93.62 170 ARG A C 1
ATOM 1350 O O . ARG A 1 170 ? 6.646 15.470 1.011 1.00 93.62 170 ARG A O 1
ATOM 1357 N N . LEU A 1 171 ? 4.980 15.039 -0.416 1.00 92.94 171 LEU A N 1
ATOM 1358 C CA . LEU A 1 171 ? 5.252 13.603 -0.573 1.00 92.94 171 LEU A CA 1
ATOM 1359 C C . LEU A 1 171 ? 6.546 13.303 -1.337 1.00 92.94 171 LEU A C 1
ATOM 1361 O O . LEU A 1 171 ? 6.973 12.158 -1.453 1.00 92.94 171 LEU A O 1
ATOM 1365 N N . LEU A 1 172 ? 7.192 14.341 -1.861 1.00 93.31 172 LEU A N 1
ATOM 1366 C CA . LEU A 1 172 ? 8.512 14.257 -2.475 1.00 93.31 172 LEU A CA 1
ATOM 1367 C C . LEU A 1 172 ? 9.651 14.414 -1.458 1.00 93.31 172 LEU A C 1
ATOM 1369 O O . LEU A 1 172 ? 10.816 14.500 -1.861 1.00 93.31 172 LEU A O 1
ATOM 1373 N N . LEU A 1 173 ? 9.324 14.457 -0.166 1.00 91.25 173 LEU A N 1
ATOM 1374 C CA . LEU A 1 173 ? 10.254 14.453 0.954 1.00 91.25 173 LEU A CA 1
ATOM 1375 C C . LEU A 1 173 ? 9.975 13.241 1.852 1.00 91.25 173 LEU A C 1
ATOM 1377 O O . LEU A 1 173 ? 8.826 12.953 2.175 1.00 91.25 173 LEU A O 1
ATOM 1381 N N . SER A 1 174 ? 11.031 12.556 2.289 1.00 87.69 174 SER A N 1
ATOM 1382 C CA . SER A 1 174 ? 10.931 11.580 3.379 1.00 87.69 174 SER A CA 1
ATOM 1383 C C . SER A 1 174 ? 10.659 12.286 4.720 1.00 87.69 174 SER A C 1
ATOM 1385 O O . SER A 1 174 ? 10.866 13.503 4.820 1.00 87.69 174 SER A O 1
ATOM 1387 N N . PRO A 1 175 ? 10.277 11.553 5.786 1.00 83.75 175 PRO A N 1
ATOM 1388 C CA . PRO A 1 175 ? 10.127 12.122 7.131 1.00 83.75 175 PRO A CA 1
ATOM 1389 C C . PRO A 1 175 ? 11.374 12.876 7.627 1.00 83.75 175 PRO A C 1
ATOM 1391 O O . PRO A 1 175 ? 11.273 13.909 8.283 1.00 83.75 175 PRO A O 1
ATOM 1394 N N . GLU A 1 176 ? 12.564 12.425 7.227 1.00 85.88 176 GLU A N 1
ATOM 1395 C CA . GLU A 1 176 ? 13.856 13.060 7.525 1.00 85.88 176 GLU A CA 1
ATOM 1396 C C . GLU A 1 176 ? 14.220 14.205 6.563 1.00 85.88 176 GLU A C 1
ATOM 1398 O O . GLU A 1 176 ? 15.364 14.664 6.514 1.00 85.88 176 GLU A O 1
ATOM 1403 N N . SER A 1 177 ? 13.265 14.670 5.756 1.00 89.75 177 SER A N 1
ATOM 1404 C CA . SER A 1 177 ? 13.462 15.718 4.752 1.00 89.75 177 SER A CA 1
ATOM 1405 C C . SER A 1 177 ? 14.501 15.364 3.677 1.00 89.75 177 SER A C 1
ATOM 1407 O O . SER A 1 177 ? 15.216 16.244 3.178 1.00 89.75 177 SER A O 1
ATOM 1409 N N . ARG A 1 178 ? 14.588 14.079 3.298 1.00 91.19 178 ARG A N 1
ATOM 1410 C CA . ARG A 1 178 ? 15.356 13.617 2.131 1.00 91.19 178 ARG A CA 1
ATOM 1411 C C . ARG A 1 178 ? 14.504 13.736 0.876 1.00 91.19 178 ARG A C 1
ATOM 1413 O O . ARG A 1 178 ? 13.368 13.279 0.852 1.00 91.19 178 ARG A O 1
ATOM 1420 N N . ALA A 1 179 ? 15.045 14.348 -0.168 1.00 93.12 179 ALA A N 1
ATOM 1421 C CA . ALA A 1 179 ? 14.322 14.575 -1.408 1.00 93.12 179 ALA A CA 1
ATOM 1422 C C . ALA A 1 179 ? 14.230 13.309 -2.266 1.00 93.12 179 ALA A C 1
ATOM 1424 O O . ALA A 1 179 ? 15.223 12.612 -2.486 1.00 93.12 179 ALA A O 1
ATOM 1425 N N . CYS A 1 180 ? 13.050 13.089 -2.847 1.00 92.88 180 CYS A N 1
ATOM 1426 C CA . CYS A 1 180 ? 12.875 12.198 -3.983 1.00 92.88 180 CYS A CA 1
ATOM 1427 C C . CYS A 1 180 ? 13.763 12.666 -5.145 1.00 92.88 180 CYS A C 1
ATOM 1429 O O . CYS A 1 180 ? 13.705 13.823 -5.582 1.00 92.88 180 CYS A O 1
ATOM 1431 N N . ALA A 1 181 ? 14.582 11.746 -5.652 1.00 91.31 181 ALA A N 1
ATOM 1432 C CA . ALA A 1 181 ? 15.588 12.036 -6.662 1.00 91.31 181 ALA A CA 1
ATOM 1433 C C . ALA A 1 181 ? 15.013 12.263 -8.069 1.00 91.31 181 ALA A C 1
ATOM 1435 O O . ALA A 1 181 ? 15.656 12.910 -8.896 1.00 91.31 181 ALA A O 1
ATOM 1436 N N . ALA A 1 182 ? 13.822 11.730 -8.360 1.00 90.94 182 ALA A N 1
ATOM 1437 C CA . ALA A 1 182 ? 13.252 11.754 -9.702 1.00 90.94 182 ALA A CA 1
ATOM 1438 C C . ALA A 1 182 ? 12.831 13.183 -10.111 1.00 90.94 182 ALA A C 1
ATOM 1440 O O . ALA A 1 182 ? 11.955 13.778 -9.476 1.00 90.94 18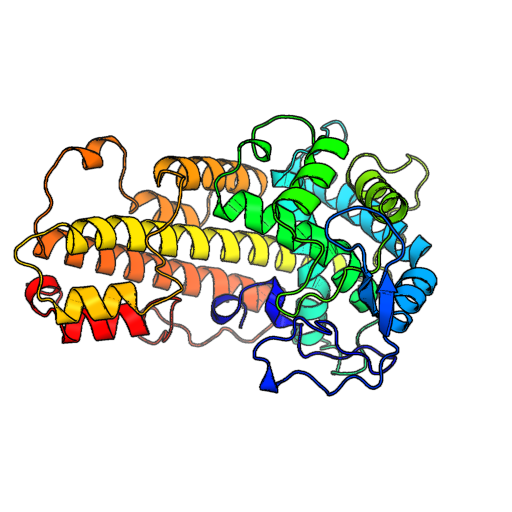2 ALA A O 1
ATOM 1441 N N . PRO A 1 183 ? 13.400 13.769 -11.180 1.00 91.12 183 PRO A N 1
ATOM 1442 C CA . PRO A 1 183 ? 12.931 15.044 -11.707 1.00 91.12 183 PRO A CA 1
ATOM 1443 C C . PRO A 1 183 ? 11.511 14.912 -12.281 1.00 91.12 183 PRO A C 1
ATOM 1445 O O . PRO A 1 183 ? 11.069 13.834 -12.677 1.00 91.12 183 PRO A O 1
ATOM 1448 N N . ALA A 1 184 ? 10.785 16.030 -12.360 1.00 91.69 184 ALA A N 1
ATOM 1449 C CA . ALA A 1 184 ? 9.367 16.027 -12.731 1.00 91.69 184 ALA A CA 1
ATOM 1450 C C . ALA A 1 184 ? 9.084 15.443 -14.131 1.00 91.69 184 ALA A C 1
ATOM 1452 O O . ALA A 1 184 ? 7.999 14.927 -14.376 1.00 91.69 184 ALA A O 1
ATOM 1453 N N . ASN A 1 185 ? 10.037 15.508 -15.065 1.00 94.00 185 ASN A N 1
ATOM 1454 C CA . ASN A 1 185 ? 9.905 14.872 -16.379 1.00 94.00 185 ASN A CA 1
ATOM 1455 C C . ASN A 1 185 ? 9.962 13.338 -16.298 1.00 94.00 185 ASN A C 1
ATOM 1457 O O . ASN A 1 185 ? 9.229 12.685 -17.031 1.00 94.00 185 ASN A O 1
ATOM 1461 N N . MET A 1 186 ? 10.777 12.763 -15.407 1.00 95.12 186 MET A N 1
ATOM 1462 C CA . MET A 1 186 ? 10.801 11.314 -15.186 1.00 95.12 186 MET A CA 1
ATOM 1463 C C . MET A 1 186 ? 9.490 10.841 -14.563 1.00 95.12 186 MET A C 1
ATOM 1465 O O . MET A 1 186 ? 8.923 9.872 -15.051 1.00 95.12 186 MET A O 1
ATOM 1469 N N . ILE A 1 187 ? 8.956 11.573 -13.575 1.00 95.19 187 ILE A N 1
ATOM 1470 C CA . ILE A 1 187 ? 7.646 11.267 -12.971 1.00 95.19 187 ILE A CA 1
ATOM 1471 C C . ILE A 1 187 ? 6.545 11.260 -14.045 1.00 95.19 187 ILE A C 1
ATOM 1473 O O . ILE A 1 187 ? 5.768 10.314 -14.126 1.00 95.19 187 ILE A O 1
ATOM 1477 N N . ARG A 1 188 ? 6.525 12.263 -14.935 1.00 95.81 188 ARG A N 1
ATOM 1478 C CA . ARG A 1 188 ? 5.585 12.295 -16.072 1.00 95.81 188 ARG A CA 1
ATOM 1479 C C . ARG A 1 188 ? 5.755 11.111 -17.018 1.00 95.81 188 ARG A C 1
ATOM 1481 O O . ARG A 1 188 ? 4.761 10.562 -17.467 1.00 95.81 188 ARG A O 1
ATOM 1488 N N . GLN A 1 189 ? 6.989 10.727 -17.343 1.00 96.06 189 GLN A N 1
ATOM 1489 C CA . GLN A 1 189 ? 7.245 9.605 -18.250 1.00 96.06 189 GLN A CA 1
ATOM 1490 C C . GLN A 1 189 ? 6.678 8.293 -17.707 1.00 96.06 189 GLN A C 1
ATOM 1492 O O . GLN A 1 189 ? 5.979 7.597 -18.438 1.00 96.06 189 GLN A O 1
ATOM 1497 N N . ILE A 1 190 ? 6.928 7.985 -16.432 1.00 96.62 190 ILE A N 1
ATOM 1498 C CA . ILE A 1 190 ? 6.415 6.752 -15.831 1.00 96.62 190 ILE A CA 1
ATOM 1499 C C . ILE A 1 190 ? 4.886 6.795 -15.654 1.00 96.62 190 ILE A C 1
ATOM 1501 O O . ILE A 1 190 ? 4.225 5.803 -15.944 1.00 96.62 190 ILE A O 1
ATOM 1505 N N . LEU A 1 191 ? 4.295 7.947 -15.302 1.00 95.44 191 LEU A N 1
ATOM 1506 C CA . LEU A 1 191 ? 2.832 8.113 -15.287 1.00 95.44 191 LEU A CA 1
ATOM 1507 C C . LEU A 1 191 ? 2.229 7.921 -16.681 1.00 95.44 191 LEU A C 1
ATOM 1509 O O . LEU A 1 191 ? 1.234 7.222 -16.823 1.00 95.44 191 LEU A O 1
ATOM 1513 N N . ASN A 1 192 ? 2.847 8.471 -17.726 1.00 93.75 192 ASN A N 1
ATOM 1514 C CA . ASN A 1 192 ? 2.377 8.284 -19.098 1.00 93.75 192 ASN A CA 1
ATOM 1515 C C . ASN A 1 192 ? 2.465 6.819 -19.540 1.00 93.75 192 ASN A C 1
ATOM 1517 O O . ASN A 1 192 ? 1.537 6.339 -20.184 1.00 93.75 192 ASN A O 1
ATOM 1521 N N . ALA A 1 193 ? 3.524 6.097 -19.157 1.00 94.88 193 ALA A N 1
ATOM 1522 C CA . ALA A 1 193 ? 3.634 4.663 -19.419 1.00 94.88 193 ALA A CA 1
ATOM 1523 C C . ALA A 1 193 ? 2.523 3.854 -18.722 1.00 94.88 193 ALA A C 1
ATOM 1525 O O . ALA A 1 193 ? 2.038 2.875 -19.282 1.00 94.88 193 ALA A O 1
ATOM 1526 N N . LEU A 1 194 ? 2.073 4.292 -17.541 1.00 93.69 194 LEU A N 1
ATOM 1527 C CA . LEU A 1 194 ? 0.941 3.690 -16.834 1.00 93.69 194 LEU A CA 1
ATOM 1528 C C . LEU A 1 194 ? -0.418 4.102 -17.413 1.00 93.69 194 LEU A C 1
ATOM 1530 O O . LEU A 1 194 ? -1.323 3.286 -17.462 1.00 93.69 194 LEU A O 1
ATOM 1534 N N . ILE A 1 195 ? -0.613 5.351 -17.828 1.00 90.12 195 ILE A N 1
ATOM 1535 C CA . ILE A 1 195 ? -1.938 5.858 -18.226 1.00 90.12 195 ILE A CA 1
ATOM 1536 C C . ILE A 1 195 ? -2.231 5.524 -19.687 1.00 90.12 195 ILE A C 1
ATOM 1538 O O . ILE A 1 195 ? -3.270 4.931 -20.002 1.00 90.12 195 ILE A O 1
ATOM 1542 N N . ASN A 1 196 ? -1.299 5.895 -20.564 1.00 87.69 196 ASN A N 1
ATOM 1543 C CA . ASN A 1 196 ? -1.435 5.841 -22.012 1.00 87.69 196 ASN A CA 1
ATOM 1544 C C . ASN A 1 196 ? -0.122 5.356 -22.658 1.00 87.69 196 ASN A C 1
ATOM 1546 O O . ASN A 1 196 ? 0.585 6.146 -23.296 1.00 87.69 196 ASN A O 1
ATOM 1550 N N . PRO A 1 197 ? 0.239 4.074 -22.460 1.00 90.06 197 PRO A N 1
ATOM 1551 C CA . PRO A 1 197 ? 1.413 3.498 -23.099 1.00 90.06 197 PRO A CA 1
ATOM 1552 C C . PRO A 1 197 ? 1.289 3.571 -24.625 1.00 90.06 197 PRO A C 1
ATOM 1554 O O . PRO A 1 197 ? 0.196 3.449 -25.182 1.00 90.06 197 PRO A O 1
ATOM 1557 N N . ALA A 1 198 ? 2.420 3.741 -25.313 1.00 88.19 198 ALA A N 1
ATOM 1558 C CA . ALA A 1 198 ? 2.442 3.678 -26.769 1.00 88.19 198 ALA A CA 1
ATOM 1559 C C . ALA A 1 198 ? 1.992 2.287 -27.256 1.00 88.19 198 ALA A C 1
ATOM 1561 O O . ALA A 1 198 ? 2.278 1.264 -26.632 1.00 88.19 198 ALA A O 1
ATOM 1562 N N . SER A 1 199 ? 1.258 2.248 -28.370 1.00 85.88 199 SER A N 1
ATOM 1563 C CA . SER A 1 199 ? 0.594 1.031 -28.860 1.00 85.88 199 SER A CA 1
ATOM 1564 C C . SER A 1 199 ? 1.548 -0.065 -29.345 1.00 85.88 199 SER A C 1
ATOM 1566 O O . SER A 1 199 ? 1.121 -1.199 -29.532 1.00 85.88 199 SER A O 1
ATOM 1568 N N . ASP A 1 200 ? 2.804 0.282 -29.608 1.00 89.50 200 ASP A N 1
ATOM 1569 C CA . ASP A 1 200 ? 3.864 -0.584 -30.129 1.00 89.50 200 ASP A CA 1
ATOM 1570 C C . ASP A 1 200 ? 4.820 -1.105 -29.042 1.00 89.50 200 ASP A C 1
ATOM 1572 O O . ASP A 1 200 ? 5.794 -1.786 -29.362 1.00 89.50 200 ASP A O 1
ATOM 1576 N N . ILE A 1 201 ? 4.553 -0.815 -27.763 1.00 91.00 201 ILE A N 1
ATOM 1577 C CA . ILE A 1 201 ? 5.372 -1.315 -26.653 1.00 91.00 201 ILE A CA 1
ATOM 1578 C C . ILE A 1 201 ? 5.213 -2.845 -26.536 1.00 91.00 201 ILE A C 1
ATOM 1580 O O . ILE A 1 201 ? 4.078 -3.331 -26.485 1.00 91.00 201 ILE A O 1
ATOM 1584 N N . PRO A 1 202 ? 6.317 -3.617 -26.453 1.00 94.75 202 PRO A N 1
ATOM 1585 C CA . PRO A 1 202 ? 6.278 -5.077 -26.356 1.00 94.75 202 PRO A CA 1
ATOM 1586 C C . PRO A 1 202 ? 5.910 -5.534 -24.937 1.00 94.75 202 PRO A C 1
ATOM 1588 O O . PRO A 1 202 ? 6.754 -5.993 -24.174 1.00 94.75 202 PRO A O 1
ATOM 1591 N N . VAL A 1 203 ? 4.642 -5.374 -24.554 1.00 93.38 203 VAL A N 1
ATOM 1592 C CA . VAL A 1 203 ? 4.133 -5.660 -23.195 1.00 93.38 203 VAL A CA 1
ATOM 1593 C C . VAL A 1 203 ? 4.318 -7.114 -22.735 1.00 93.38 203 VAL A C 1
ATOM 1595 O O . VAL A 1 203 ? 4.165 -7.408 -21.558 1.00 93.38 203 VAL A O 1
ATOM 1598 N N . ASP A 1 204 ? 4.652 -8.036 -23.633 1.00 93.38 204 ASP A N 1
ATOM 1599 C CA . ASP A 1 204 ? 5.024 -9.419 -23.324 1.00 93.38 204 ASP A CA 1
ATOM 1600 C C . ASP A 1 204 ? 6.446 -9.557 -22.747 1.00 93.38 204 ASP A C 1
ATOM 1602 O O . ASP A 1 204 ? 6.798 -10.614 -22.230 1.00 93.38 204 ASP A O 1
ATOM 1606 N N . GLN A 1 205 ? 7.258 -8.498 -22.818 1.00 95.31 205 GLN A N 1
ATOM 1607 C CA . GLN A 1 205 ? 8.646 -8.475 -22.342 1.00 95.31 205 GLN A CA 1
ATOM 1608 C C . GLN A 1 205 ? 8.819 -7.771 -20.989 1.00 95.31 205 GLN A C 1
ATOM 1610 O O . GLN A 1 205 ? 9.908 -7.816 -20.414 1.00 95.31 205 GLN A O 1
ATOM 1615 N N . GLY A 1 206 ? 7.780 -7.103 -20.476 1.00 96.38 206 GLY A N 1
ATOM 1616 C CA . GLY A 1 206 ? 7.832 -6.498 -19.147 1.00 96.38 206 GLY A CA 1
ATOM 1617 C C . GLY A 1 206 ? 7.844 -7.543 -18.040 1.00 96.38 206 GLY A C 1
ATOM 1618 O O . GLY A 1 206 ? 7.364 -8.662 -18.203 1.00 96.38 206 GLY A O 1
ATOM 1619 N N . PHE A 1 207 ? 8.404 -7.162 -16.898 1.00 96.94 207 PHE A N 1
ATOM 1620 C CA . PHE A 1 207 ? 8.598 -8.009 -15.727 1.00 96.94 207 PHE A CA 1
ATOM 1621 C C . PHE A 1 207 ? 9.307 -9.328 -16.043 1.00 96.94 207 PHE A C 1
ATOM 1623 O O . PHE A 1 207 ? 9.006 -10.353 -15.435 1.00 96.94 207 PHE A O 1
ATOM 1630 N N . ALA A 1 208 ? 10.280 -9.316 -16.959 1.00 95.75 208 ALA A N 1
ATOM 1631 C CA . ALA A 1 208 ? 11.002 -10.520 -17.377 1.00 95.75 208 ALA A CA 1
ATOM 1632 C C . ALA A 1 208 ? 11.577 -11.329 -16.194 1.00 95.75 208 ALA A C 1
ATOM 1634 O O . ALA A 1 208 ? 11.646 -12.551 -16.250 1.00 95.75 208 ALA A O 1
ATOM 1635 N N . TYR A 1 209 ? 11.928 -10.665 -15.086 1.00 95.81 209 TYR A N 1
ATOM 1636 C CA . TYR A 1 209 ? 12.419 -11.306 -13.863 1.00 95.81 209 TYR A CA 1
ATOM 1637 C C . TYR A 1 209 ? 11.362 -12.122 -13.088 1.00 95.81 209 TYR A C 1
ATOM 1639 O O . TYR A 1 209 ? 11.729 -12.897 -12.206 1.00 95.81 209 TYR A O 1
ATOM 1647 N N . LEU A 1 210 ? 10.067 -11.965 -13.384 1.00 97.00 210 LEU A N 1
ATOM 1648 C CA . LEU A 1 210 ? 8.992 -12.769 -12.793 1.00 97.00 210 LEU A CA 1
ATOM 1649 C C . LEU A 1 210 ? 8.807 -14.115 -13.499 1.00 97.00 210 LEU A C 1
ATOM 1651 O O . LEU A 1 210 ? 8.306 -15.045 -12.870 1.00 97.00 210 LEU A O 1
ATOM 1655 N N . ASN A 1 211 ? 9.240 -14.251 -14.757 1.00 92.56 211 ASN A N 1
ATOM 1656 C CA . ASN A 1 211 ? 8.982 -15.435 -15.583 1.00 92.56 211 ASN A CA 1
ATOM 1657 C C . ASN A 1 211 ? 7.487 -15.834 -15.526 1.00 92.56 211 ASN A C 1
ATOM 1659 O O . ASN A 1 211 ? 6.609 -14.988 -15.697 1.00 92.56 211 ASN A O 1
ATOM 1663 N N . ASP A 1 212 ? 7.197 -17.101 -15.226 1.00 93.88 212 ASP A N 1
ATOM 1664 C CA . ASP A 1 212 ? 5.840 -17.652 -15.158 1.00 93.88 212 ASP A CA 1
ATOM 1665 C C . ASP A 1 212 ? 5.027 -17.170 -13.934 1.00 93.88 212 ASP A C 1
ATOM 1667 O O . ASP A 1 212 ? 3.834 -17.453 -13.835 1.00 93.88 212 ASP A O 1
ATOM 1671 N N . ASP A 1 213 ? 5.629 -16.420 -13.002 1.00 96.44 213 ASP A N 1
ATOM 1672 C CA . ASP A 1 213 ? 4.957 -15.964 -11.777 1.00 96.44 213 ASP A CA 1
ATOM 1673 C C . ASP A 1 213 ? 4.248 -14.609 -11.901 1.00 96.44 213 ASP A C 1
ATOM 1675 O O . ASP A 1 213 ? 3.693 -14.122 -10.912 1.00 96.44 213 ASP A O 1
ATOM 1679 N N . ILE A 1 214 ? 4.224 -13.988 -13.085 1.00 95.94 214 ILE A N 1
ATOM 1680 C CA . ILE A 1 214 ? 3.609 -12.663 -13.273 1.00 95.94 214 ILE A CA 1
ATOM 1681 C C . ILE A 1 214 ? 2.148 -12.614 -12.797 1.00 95.94 214 ILE A C 1
ATOM 1683 O O . ILE A 1 214 ? 1.761 -11.675 -12.101 1.00 95.94 214 ILE A O 1
ATOM 1687 N N . GLU A 1 215 ? 1.355 -13.653 -13.079 1.00 96.25 215 GLU A N 1
ATOM 1688 C CA . GLU A 1 215 ? -0.046 -13.731 -12.644 1.00 96.25 215 GLU A CA 1
ATOM 1689 C C . GLU A 1 215 ? -0.166 -13.809 -11.119 1.00 96.25 215 GLU A C 1
ATOM 1691 O O . GLU A 1 215 ? -0.966 -13.095 -10.514 1.00 96.25 215 GLU A O 1
ATOM 1696 N N . ARG A 1 216 ? 0.676 -14.630 -10.477 1.00 97.25 216 ARG A N 1
ATOM 1697 C CA . ARG A 1 216 ? 0.696 -14.785 -9.015 1.00 97.25 216 ARG A CA 1
ATOM 1698 C C . ARG A 1 216 ? 1.154 -13.510 -8.320 1.00 97.25 216 ARG A C 1
ATOM 1700 O O . ARG A 1 216 ? 0.583 -13.142 -7.296 1.00 97.25 216 ARG A O 1
ATOM 1707 N N . ALA A 1 217 ? 2.161 -12.832 -8.867 1.00 97.50 217 ALA A N 1
ATOM 1708 C CA . ALA A 1 217 ? 2.632 -11.550 -8.356 1.00 97.50 217 ALA A CA 1
ATOM 1709 C C . ALA A 1 217 ? 1.548 -10.468 -8.487 1.00 97.50 217 ALA A C 1
ATOM 1711 O O . ALA A 1 217 ? 1.345 -9.680 -7.562 1.00 97.50 217 ALA A O 1
ATOM 1712 N N . PHE A 1 218 ? 0.809 -10.467 -9.601 1.00 97.69 218 PHE A N 1
ATOM 1713 C CA . PHE A 1 218 ? -0.333 -9.580 -9.806 1.00 97.69 218 PHE A CA 1
ATOM 1714 C C . PHE A 1 218 ? -1.442 -9.849 -8.778 1.00 97.69 218 PHE A C 1
ATOM 1716 O O . PHE A 1 218 ? -1.899 -8.921 -8.112 1.00 97.69 218 PHE A O 1
ATOM 1723 N N . ASP A 1 219 ? -1.837 -11.113 -8.594 1.00 97.50 219 ASP A N 1
ATOM 1724 C CA . ASP A 1 219 ? -2.848 -11.515 -7.607 1.00 97.50 219 ASP A CA 1
ATOM 1725 C C . ASP A 1 219 ? -2.425 -11.174 -6.173 1.00 97.50 219 ASP A C 1
ATOM 1727 O O . ASP A 1 219 ? -3.242 -10.702 -5.378 1.00 97.50 219 ASP A O 1
ATOM 1731 N N . TYR A 1 220 ? -1.142 -11.362 -5.846 1.00 97.19 220 TYR A N 1
ATOM 1732 C CA . TYR A 1 220 ? -0.562 -10.937 -4.573 1.00 97.19 220 TYR A CA 1
ATOM 1733 C C . TYR A 1 220 ? -0.714 -9.423 -4.378 1.00 97.19 220 TYR A C 1
ATOM 1735 O O . TYR A 1 220 ? -1.173 -8.975 -3.332 1.00 97.19 220 TYR A O 1
ATOM 1743 N N . GLY A 1 221 ? -0.403 -8.638 -5.408 1.00 96.19 221 GLY A N 1
ATOM 1744 C CA . GLY A 1 221 ? -0.554 -7.188 -5.402 1.00 96.19 221 GLY A CA 1
ATOM 1745 C C . GLY A 1 221 ? -1.995 -6.698 -5.226 1.00 96.19 221 GLY A C 1
ATOM 1746 O O . GLY A 1 221 ? -2.250 -5.771 -4.458 1.00 96.19 221 GLY A O 1
ATOM 1747 N N . VAL A 1 222 ? -2.957 -7.344 -5.892 1.00 96.56 222 VAL A N 1
ATOM 1748 C CA . VAL A 1 222 ? -4.389 -7.049 -5.713 1.00 96.56 222 VAL A CA 1
ATOM 1749 C C . VAL A 1 222 ? -4.839 -7.402 -4.299 1.00 96.56 222 VAL A C 1
ATOM 1751 O O . VAL A 1 222 ? -5.603 -6.650 -3.692 1.00 96.56 222 VAL A O 1
ATOM 1754 N N . MET A 1 223 ? -4.360 -8.527 -3.755 1.00 95.31 223 MET A N 1
ATOM 1755 C CA . MET A 1 223 ? -4.626 -8.900 -2.368 1.00 95.31 223 MET A CA 1
ATOM 1756 C C . MET A 1 223 ? -4.144 -7.802 -1.424 1.00 95.31 223 MET A C 1
ATOM 1758 O O . MET A 1 223 ? -4.940 -7.281 -0.653 1.00 95.31 223 MET A O 1
ATOM 1762 N N . CYS A 1 224 ? -2.884 -7.395 -1.548 1.00 94.19 224 CYS A N 1
ATOM 1763 C CA . CYS A 1 224 ? -2.281 -6.300 -0.798 1.00 94.19 224 CYS A CA 1
ATOM 1764 C C . CYS A 1 224 ? -3.122 -5.008 -0.823 1.00 94.19 224 CYS A C 1
ATOM 1766 O O . CYS A 1 224 ? -3.459 -4.486 0.237 1.00 94.19 224 CYS A O 1
ATOM 1768 N N . ALA A 1 225 ? -3.584 -4.563 -1.999 1.00 95.19 225 ALA A N 1
ATOM 1769 C CA . ALA A 1 225 ? -4.453 -3.384 -2.107 1.00 95.19 225 ALA A CA 1
ATOM 1770 C C . ALA A 1 225 ? -5.757 -3.526 -1.291 1.00 95.19 225 ALA A C 1
ATOM 1772 O O . ALA A 1 225 ? -6.197 -2.588 -0.626 1.00 95.19 225 ALA A O 1
ATOM 1773 N N . ARG A 1 226 ? -6.375 -4.715 -1.299 1.00 94.94 226 ARG A N 1
ATOM 1774 C CA . ARG A 1 226 ? -7.584 -5.000 -0.504 1.00 94.94 226 ARG A CA 1
ATOM 1775 C C . ARG A 1 226 ? -7.304 -5.027 0.994 1.00 94.94 226 ARG A C 1
ATOM 1777 O O . ARG A 1 226 ? -8.153 -4.596 1.778 1.00 94.94 226 ARG A O 1
ATOM 1784 N N . LEU A 1 227 ? -6.137 -5.539 1.388 1.00 92.25 227 LEU A N 1
ATOM 1785 C CA . LEU A 1 227 ? -5.689 -5.534 2.778 1.00 92.25 227 LEU A CA 1
ATOM 1786 C C . LEU A 1 227 ? -5.570 -4.100 3.288 1.00 92.25 227 LEU A C 1
ATOM 1788 O O . LEU A 1 227 ? -6.167 -3.783 4.315 1.00 92.25 227 LEU A O 1
ATOM 1792 N N . ASP A 1 228 ? -4.892 -3.232 2.537 1.00 91.56 228 ASP A N 1
ATOM 1793 C CA . ASP A 1 228 ? -4.698 -1.829 2.914 1.00 91.56 228 ASP A CA 1
ATOM 1794 C C . ASP A 1 228 ? -6.042 -1.093 3.067 1.00 91.56 228 ASP A C 1
ATOM 1796 O O . ASP A 1 228 ? -6.265 -0.407 4.067 1.00 91.56 228 ASP A O 1
ATOM 1800 N N . LEU A 1 229 ? -6.988 -1.305 2.142 1.00 94.19 229 LEU A N 1
ATOM 1801 C CA . LEU A 1 229 ? -8.346 -0.747 2.236 1.00 94.19 229 LEU A CA 1
ATOM 1802 C C . LEU A 1 229 ? -9.117 -1.264 3.458 1.00 94.19 229 LEU A C 1
ATOM 1804 O O . LEU A 1 229 ? -9.788 -0.495 4.145 1.00 94.19 229 LEU A O 1
ATOM 1808 N N . SER A 1 230 ? -9.017 -2.562 3.749 1.00 93.50 230 SER A N 1
ATOM 1809 C CA . SER A 1 230 ? -9.697 -3.177 4.897 1.00 93.50 230 SER A CA 1
ATOM 1810 C C . SER A 1 230 ? -9.154 -2.645 6.220 1.00 93.50 230 SER A C 1
ATOM 1812 O O . SER A 1 230 ? -9.921 -2.348 7.134 1.00 93.50 230 SER A O 1
ATOM 1814 N N . VAL A 1 231 ? -7.830 -2.501 6.320 1.00 90.69 231 VAL A N 1
ATOM 1815 C CA . VAL A 1 231 ? -7.164 -1.929 7.494 1.00 90.69 231 VAL A CA 1
ATOM 1816 C C . VAL A 1 231 ? -7.565 -0.466 7.672 1.00 90.69 231 VAL A C 1
ATOM 1818 O O . VAL A 1 231 ? -7.918 -0.075 8.784 1.00 90.69 231 VAL A O 1
ATOM 1821 N N . LEU A 1 232 ? -7.600 0.322 6.593 1.00 90.94 232 LEU A N 1
ATOM 1822 C CA . LEU A 1 232 ? -8.075 1.705 6.647 1.00 90.94 232 LEU A CA 1
ATOM 1823 C C . LEU A 1 232 ? -9.518 1.786 7.159 1.00 90.94 232 LEU A C 1
ATOM 1825 O O . LEU A 1 232 ? -9.781 2.518 8.110 1.00 90.94 232 LEU A O 1
ATOM 1829 N N . LEU A 1 233 ? -10.446 1.024 6.572 1.00 92.69 233 LEU A N 1
ATOM 1830 C CA . LEU A 1 233 ? -11.849 1.023 6.997 1.00 92.69 233 LEU A CA 1
ATOM 1831 C C . LEU A 1 233 ? -12.019 0.601 8.456 1.00 92.69 233 LEU A C 1
ATOM 1833 O O . LEU A 1 233 ? -12.816 1.197 9.179 1.00 92.69 233 LEU A O 1
ATOM 1837 N N . HIS A 1 234 ? -11.264 -0.406 8.896 1.00 91.88 234 HIS A N 1
ATOM 1838 C CA . HIS A 1 234 ? -11.266 -0.837 10.287 1.00 91.88 234 HIS A CA 1
ATOM 1839 C C . HIS A 1 234 ? -10.859 0.308 11.224 1.00 91.88 234 HIS A C 1
ATOM 1841 O O . HIS A 1 234 ? -11.577 0.602 12.182 1.00 91.88 234 HIS A O 1
ATOM 1847 N N . TRP A 1 235 ? -9.764 1.006 10.915 1.00 88.75 235 TRP A N 1
ATOM 1848 C CA . TRP A 1 235 ? -9.298 2.137 11.716 1.00 88.75 235 TRP A CA 1
ATOM 1849 C C . TRP A 1 235 ? -10.259 3.323 11.706 1.00 88.75 235 TRP A C 1
ATOM 1851 O O . TRP A 1 235 ? -10.538 3.878 12.768 1.00 88.75 235 TRP A O 1
ATOM 1861 N N . GLN A 1 236 ? -10.822 3.685 10.550 1.00 90.62 236 GLN A N 1
ATOM 1862 C CA . GLN A 1 236 ? -11.799 4.776 10.474 1.00 90.62 236 GLN A CA 1
ATOM 1863 C C . GLN A 1 236 ? -13.098 4.432 11.218 1.00 90.62 236 GLN A C 1
ATOM 1865 O O . GLN A 1 236 ? -13.660 5.283 11.907 1.00 90.62 236 GLN A O 1
ATOM 1870 N N . GLY A 1 237 ? -13.544 3.173 11.151 1.00 91.81 237 GLY A N 1
ATOM 1871 C CA . GLY A 1 237 ? -14.680 2.681 11.929 1.00 91.81 237 GLY A CA 1
ATOM 1872 C C . GLY A 1 237 ? -14.432 2.743 13.435 1.00 91.81 237 GLY A C 1
ATOM 1873 O O . GLY A 1 237 ? -15.268 3.256 14.177 1.00 91.81 237 GLY A O 1
ATOM 1874 N N . LEU A 1 238 ? -13.263 2.284 13.895 1.00 89.50 238 LEU A N 1
ATOM 1875 C CA . LEU A 1 238 ? -12.874 2.399 15.303 1.00 89.50 238 LEU A CA 1
ATOM 1876 C C . LEU A 1 238 ? -12.832 3.856 15.744 1.00 89.50 238 LEU A C 1
ATOM 1878 O O . LEU A 1 238 ? -13.439 4.214 16.751 1.00 89.50 238 LEU A O 1
ATOM 1882 N N . ARG A 1 239 ? -12.163 4.708 14.969 1.00 88.75 239 ARG A N 1
ATOM 1883 C CA . ARG A 1 239 ? -12.056 6.134 15.254 1.00 88.75 239 ARG A CA 1
ATOM 1884 C C . ARG A 1 239 ? -13.427 6.786 15.408 1.00 88.75 239 ARG A C 1
ATOM 1886 O O . ARG A 1 239 ? -13.615 7.528 16.367 1.00 88.75 239 ARG A O 1
ATOM 1893 N N . TYR A 1 240 ? -14.379 6.488 14.525 1.00 90.06 240 TYR A N 1
ATOM 1894 C CA . TYR A 1 240 ? -15.746 7.001 14.628 1.00 90.06 240 TYR A CA 1
ATOM 1895 C C . TYR A 1 240 ? -16.362 6.700 16.006 1.00 90.06 240 TYR A C 1
ATOM 1897 O O . TYR A 1 240 ? -16.799 7.612 16.709 1.00 90.06 240 TYR A O 1
ATOM 1905 N N . TYR A 1 241 ? -16.325 5.438 16.445 1.00 89.31 241 TYR A N 1
ATOM 1906 C CA . TYR A 1 241 ? -16.894 5.044 17.737 1.00 89.31 241 TYR A CA 1
ATOM 1907 C C . TYR A 1 241 ? -16.135 5.649 18.926 1.00 89.31 241 TYR A C 1
ATOM 1909 O O . TYR A 1 241 ? -16.735 6.048 19.925 1.00 89.31 241 TYR A O 1
ATOM 1917 N N . LEU A 1 242 ? -14.811 5.751 18.822 1.00 88.00 242 LEU A N 1
ATOM 1918 C CA . LEU A 1 242 ? -13.959 6.286 19.883 1.00 88.00 242 LEU A CA 1
ATOM 1919 C C . LEU A 1 242 ? -14.052 7.813 20.005 1.00 88.00 242 LEU A C 1
ATOM 1921 O O . LEU A 1 242 ? -13.930 8.337 21.109 1.00 88.00 242 LEU A O 1
ATOM 1925 N N . GLN A 1 243 ? -14.336 8.543 18.925 1.00 88.00 243 GLN A N 1
ATOM 1926 C CA . GLN A 1 243 ? -14.618 9.981 18.998 1.00 88.00 243 GLN A CA 1
ATOM 1927 C C . GLN A 1 243 ? -15.883 10.267 19.811 1.00 88.00 243 GLN A C 1
ATOM 1929 O O . GLN A 1 243 ? -15.894 11.192 20.624 1.00 88.00 243 GLN A O 1
ATOM 1934 N N . MET A 1 244 ? -16.928 9.448 19.644 1.00 88.50 244 MET A N 1
ATOM 1935 C CA . MET A 1 244 ? -18.140 9.554 20.461 1.00 88.50 244 MET A CA 1
ATOM 1936 C C . MET A 1 244 ? -17.831 9.308 21.937 1.00 88.50 244 MET A C 1
ATOM 1938 O O . MET A 1 244 ? -18.347 10.021 22.792 1.00 88.50 244 MET A O 1
ATOM 1942 N N . LEU A 1 245 ? -16.949 8.344 22.225 1.00 88.12 245 LEU A N 1
ATOM 1943 C CA . LEU A 1 245 ? -16.482 8.058 23.578 1.00 88.12 245 LEU A CA 1
ATOM 1944 C C . LEU A 1 245 ? -15.776 9.281 24.190 1.00 88.12 245 LEU A C 1
ATOM 1946 O O . LEU A 1 245 ? -16.131 9.707 25.280 1.00 88.12 245 LEU A O 1
ATOM 1950 N N . VAL A 1 246 ? -14.837 9.911 23.482 1.00 88.00 246 VAL A N 1
ATOM 1951 C CA . VAL A 1 246 ? -14.116 11.098 23.991 1.00 88.00 246 VAL A CA 1
ATOM 1952 C C . VAL A 1 246 ? -15.046 12.294 24.246 1.00 88.00 246 VAL A C 1
ATOM 1954 O O . VAL A 1 246 ? -14.767 13.112 25.120 1.00 88.00 246 VAL A O 1
ATOM 1957 N N . ALA A 1 247 ? -16.162 12.401 23.521 1.00 88.62 247 ALA A N 1
ATOM 1958 C CA . ALA A 1 247 ? -17.133 13.481 23.696 1.00 88.62 247 ALA A CA 1
ATOM 1959 C C . ALA A 1 247 ? -18.063 13.306 24.918 1.00 88.62 247 ALA A C 1
ATOM 1961 O O . ALA A 1 247 ? -18.789 14.240 25.268 1.00 88.62 247 ALA A O 1
ATOM 1962 N N . MET A 1 248 ? -18.071 12.135 25.563 1.00 90.19 248 MET A N 1
ATOM 1963 C CA . MET A 1 248 ? -18.964 11.831 26.684 1.00 90.19 248 MET A CA 1
ATOM 1964 C C . MET A 1 248 ? -18.413 12.353 28.023 1.00 90.19 248 MET A C 1
ATOM 1966 O O . MET A 1 248 ? -17.290 12.012 28.397 1.00 90.19 248 MET A O 1
ATOM 1970 N N . PRO A 1 249 ? -19.196 13.123 28.805 1.00 90.12 249 PRO A N 1
ATOM 1971 C CA . PRO A 1 249 ? -18.744 13.671 30.087 1.00 90.12 249 PRO A CA 1
ATOM 1972 C C . PRO A 1 249 ? -18.476 12.604 31.162 1.00 90.12 249 PRO A C 1
ATOM 1974 O O . PRO A 1 249 ? -17.758 12.869 32.124 1.00 90.12 249 PRO A O 1
ATOM 1977 N N . GLU A 1 250 ? -19.059 11.413 31.033 1.00 89.81 250 GLU A N 1
ATOM 1978 C CA . GLU A 1 250 ? -18.885 10.290 31.956 1.00 89.81 250 GLU A CA 1
ATOM 1979 C C . GLU A 1 250 ? -17.631 9.439 31.693 1.00 89.81 250 GLU A C 1
ATOM 1981 O O . GLU A 1 250 ? -17.363 8.504 32.454 1.00 89.81 250 GLU A O 1
ATOM 1986 N N . VAL A 1 251 ? -16.869 9.724 30.631 1.00 89.19 251 VAL A N 1
ATOM 1987 C CA . VAL A 1 251 ? -15.673 8.942 30.296 1.00 89.19 251 VAL A CA 1
ATOM 1988 C C . VAL A 1 251 ? -14.499 9.331 31.197 1.00 89.19 251 VAL A C 1
ATOM 1990 O O . VAL A 1 251 ? -14.182 10.514 31.321 1.00 89.19 251 VAL A O 1
ATOM 1993 N N . PRO A 1 252 ? -13.834 8.350 31.838 1.00 89.88 252 PRO A N 1
ATOM 1994 C CA . PRO A 1 252 ? -12.667 8.615 32.671 1.00 89.88 252 PRO A CA 1
ATOM 1995 C C . PRO A 1 252 ? -11.523 9.309 31.911 1.00 89.88 252 PRO A C 1
ATOM 1997 O O . PRO A 1 252 ? -11.254 8.995 30.753 1.00 89.88 252 PRO A O 1
ATOM 2000 N N . LEU A 1 253 ? -10.813 10.226 32.577 1.00 90.25 253 LEU A N 1
ATOM 2001 C CA . LEU A 1 253 ? -9.705 10.982 31.971 1.00 90.25 253 LEU A CA 1
ATOM 2002 C C . LEU A 1 253 ? -8.557 10.087 31.488 1.00 90.25 253 LEU A C 1
ATOM 2004 O O . LEU A 1 253 ? -7.997 10.346 30.434 1.00 90.25 253 LEU A O 1
ATOM 2008 N N . ASP A 1 254 ? -8.245 9.010 32.206 1.00 90.31 254 ASP A N 1
ATOM 2009 C CA . ASP A 1 254 ? -7.208 8.049 31.812 1.00 90.31 254 ASP A CA 1
ATOM 2010 C C . ASP A 1 254 ? -7.555 7.302 30.517 1.00 90.31 254 ASP A C 1
ATOM 2012 O O . ASP A 1 254 ? -6.661 6.934 29.755 1.00 90.31 254 ASP A O 1
ATOM 2016 N N . VAL A 1 255 ? -8.847 7.116 30.232 1.00 87.81 255 VAL A N 1
ATOM 2017 C CA . VAL A 1 255 ? -9.320 6.605 28.941 1.00 87.81 255 VAL A CA 1
ATOM 2018 C C . VAL A 1 255 ? -9.080 7.641 27.850 1.00 87.81 255 VAL A C 1
ATOM 2020 O O . VAL A 1 255 ? -8.548 7.289 26.804 1.00 87.81 255 VAL A O 1
ATOM 2023 N N . ILE A 1 256 ? -9.417 8.909 28.086 1.00 88.75 256 ILE A N 1
ATOM 2024 C CA . ILE A 1 256 ? -9.186 9.990 27.113 1.00 88.75 256 ILE A CA 1
ATOM 2025 C C . ILE A 1 256 ? -7.690 10.132 26.812 1.00 88.75 256 ILE A C 1
ATOM 2027 O O . ILE A 1 256 ? -7.309 10.130 25.643 1.00 88.75 256 ILE A O 1
ATOM 2031 N N . ASP A 1 257 ? -6.849 10.171 27.847 1.00 89.81 257 ASP A N 1
ATOM 2032 C CA . ASP A 1 257 ? -5.392 10.253 27.718 1.00 89.81 257 ASP A CA 1
ATOM 2033 C C . ASP A 1 257 ? -4.842 9.061 26.923 1.00 89.81 257 ASP A C 1
ATOM 2035 O O . ASP A 1 257 ? -3.994 9.229 26.047 1.00 89.81 257 ASP A O 1
ATOM 2039 N N . TYR A 1 258 ? -5.355 7.853 27.183 1.00 88.75 258 TYR A N 1
ATOM 2040 C CA . TYR A 1 258 ? -4.976 6.652 26.443 1.00 88.75 258 TYR A CA 1
ATOM 2041 C C . TYR A 1 258 ? -5.349 6.737 24.956 1.00 88.75 258 TYR A C 1
ATOM 2043 O O . TYR A 1 258 ? -4.531 6.394 24.105 1.00 88.75 258 TYR A O 1
ATOM 2051 N N . LEU A 1 259 ? -6.556 7.216 24.639 1.00 86.06 259 LEU A N 1
ATOM 2052 C CA . LEU A 1 259 ? -7.027 7.383 23.259 1.00 86.06 259 LEU A CA 1
ATOM 2053 C C . LEU A 1 259 ? -6.238 8.456 22.501 1.00 86.06 259 LEU A C 1
ATOM 2055 O O . LEU A 1 259 ? -5.962 8.288 21.319 1.00 86.06 259 LEU A O 1
ATOM 2059 N N . GLN A 1 260 ? -5.871 9.547 23.173 1.00 85.44 260 GLN A N 1
ATOM 2060 C CA . GLN A 1 260 ? -5.114 10.651 22.576 1.00 85.44 260 GLN A CA 1
ATOM 2061 C C . GLN A 1 260 ? -3.621 10.343 22.416 1.00 85.44 260 GLN A C 1
ATOM 2063 O O . GLN A 1 260 ? -2.954 10.972 21.596 1.00 85.44 260 GLN A O 1
ATOM 2068 N N . ALA A 1 261 ? -3.090 9.393 23.189 1.00 85.56 261 ALA A N 1
ATOM 2069 C CA . ALA A 1 261 ? -1.695 8.974 23.100 1.00 85.56 261 ALA A CA 1
ATOM 2070 C C . ALA A 1 261 ? -1.403 8.066 21.894 1.00 85.56 261 ALA A C 1
ATOM 2072 O O . ALA A 1 261 ? -0.233 7.897 21.549 1.00 85.56 261 ALA A O 1
ATOM 2073 N N . ASP A 1 262 ? -2.426 7.469 21.275 1.00 79.62 262 ASP A N 1
ATOM 2074 C CA . ASP A 1 262 ? -2.250 6.570 20.138 1.00 79.62 262 ASP A CA 1
ATOM 2075 C C . ASP A 1 262 ? -2.238 7.360 18.811 1.00 79.62 262 ASP A C 1
ATOM 2077 O O . ASP A 1 262 ? -3.266 7.915 18.407 1.00 79.62 262 ASP A O 1
ATOM 2081 N N . PRO A 1 263 ? -1.091 7.435 18.111 1.00 70.94 263 PRO A N 1
ATOM 2082 C CA . PRO A 1 263 ? -0.981 8.201 16.875 1.00 70.94 263 PRO A CA 1
ATOM 2083 C C . PRO A 1 263 ? -1.802 7.600 15.725 1.00 70.94 263 PRO A C 1
ATOM 2085 O O . PRO A 1 263 ? -2.210 8.347 14.834 1.00 70.94 263 PRO A O 1
ATOM 2088 N N . GLU A 1 264 ? -2.073 6.288 15.731 1.00 67.88 264 GLU A N 1
ATOM 2089 C CA . GLU A 1 264 ? -2.890 5.626 14.698 1.00 67.88 264 GLU A CA 1
ATOM 2090 C C . GLU A 1 264 ? -4.372 6.001 14.830 1.00 67.88 264 GLU A C 1
ATOM 2092 O O . GLU A 1 264 ? -5.120 5.981 13.852 1.00 67.88 264 GLU A O 1
ATOM 2097 N N . LEU A 1 265 ? -4.779 6.432 16.025 1.00 68.75 265 LEU A N 1
ATOM 2098 C CA . LEU A 1 265 ? -6.114 6.943 16.318 1.00 68.75 265 LEU A CA 1
ATOM 2099 C C . LEU A 1 265 ? -6.210 8.458 16.282 1.00 68.75 265 LEU A C 1
ATOM 2101 O O . LEU A 1 265 ? -7.230 8.976 16.740 1.00 68.75 265 LEU A O 1
ATOM 2105 N N . SER A 1 266 ? -5.201 9.157 15.742 1.00 66.44 266 SER A N 1
ATOM 2106 C CA . SER A 1 266 ? -5.226 10.614 15.606 1.00 66.44 266 SER A CA 1
ATOM 2107 C C . SER A 1 266 ? -6.630 11.078 15.215 1.00 66.44 266 SER A C 1
ATOM 2109 O O . SER A 1 266 ? -7.140 10.781 14.131 1.00 66.44 266 SER A O 1
ATOM 2111 N N . LEU A 1 267 ? -7.295 11.754 16.159 1.00 59.84 267 LEU A N 1
ATOM 2112 C CA . LEU A 1 267 ? -8.698 12.145 16.032 1.00 59.84 267 LEU A CA 1
ATOM 2113 C C . LEU A 1 267 ? -8.869 13.337 15.081 1.00 59.84 267 LEU A C 1
ATOM 2115 O O . LEU A 1 26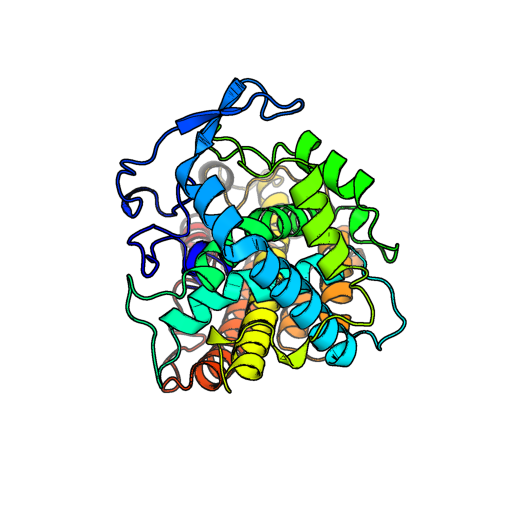7 ? -9.995 13.799 14.881 1.00 59.84 267 LEU A O 1
ATOM 2119 N N . GLU A 1 268 ? -7.775 13.790 14.465 1.00 61.72 268 GLU A N 1
ATOM 2120 C CA . GLU A 1 268 ? -7.711 14.799 13.419 1.00 61.72 268 GLU A CA 1
ATOM 2121 C C . GLU A 1 268 ? -7.844 14.130 12.048 1.00 61.72 268 GLU A C 1
ATOM 2123 O O . GLU A 1 268 ? -7.123 13.211 11.674 1.00 61.72 268 GLU A O 1
ATOM 2128 N N . GLY A 1 269 ? -8.862 14.512 11.296 1.00 62.66 269 GLY A N 1
ATOM 2129 C CA . GLY A 1 269 ? -9.196 13.906 10.012 1.00 62.66 269 GLY A CA 1
ATOM 2130 C C . GLY A 1 269 ? -10.417 14.618 9.486 1.00 62.66 269 GLY A C 1
ATOM 2131 O O . GLY A 1 269 ? -11.336 14.911 10.249 1.00 62.66 269 GLY A O 1
ATOM 2132 N N . SER A 1 270 ? -10.345 14.991 8.220 1.00 66.06 270 SER A N 1
ATOM 2133 C CA . SER A 1 270 ? -11.277 15.925 7.601 1.00 66.06 270 SER A CA 1
ATOM 2134 C C . SER A 1 270 ? -12.489 15.240 6.986 1.00 66.06 270 SER A C 1
ATOM 2136 O O . SER A 1 270 ? -13.544 15.860 6.915 1.00 66.06 270 SER A O 1
ATOM 2138 N N . ALA A 1 271 ? -12.332 13.991 6.542 1.00 81.44 271 ALA A N 1
ATOM 2139 C CA . ALA A 1 271 ? -13.372 13.252 5.843 1.00 81.44 271 ALA A CA 1
ATOM 2140 C C . ALA A 1 271 ? -14.300 12.503 6.808 1.00 81.44 271 ALA A C 1
ATOM 2142 O O . ALA A 1 271 ? -13.877 11.997 7.854 1.00 81.44 271 ALA A O 1
ATOM 2143 N N . ALA A 1 272 ? -15.571 12.419 6.435 1.00 89.56 272 ALA A N 1
ATOM 2144 C CA . ALA A 1 272 ? -16.575 11.659 7.160 1.00 89.56 272 ALA A CA 1
ATOM 2145 C C . ALA A 1 272 ? -16.452 10.158 6.851 1.00 89.56 272 ALA A C 1
ATOM 2147 O O . ALA A 1 272 ? -16.055 9.760 5.758 1.00 89.56 272 ALA A O 1
ATOM 2148 N N . LEU A 1 273 ? -16.849 9.292 7.794 1.00 91.25 273 LEU A N 1
ATOM 2149 C CA . LEU A 1 273 ? -16.732 7.837 7.619 1.00 91.25 273 LEU A CA 1
ATOM 2150 C C . LEU A 1 273 ? -17.414 7.325 6.336 1.00 91.25 273 LEU A C 1
ATOM 2152 O O . LEU A 1 273 ? -16.872 6.451 5.661 1.00 91.25 273 LEU A O 1
ATOM 2156 N N . HIS A 1 274 ? -18.577 7.877 5.980 1.00 92.06 274 HIS A N 1
ATOM 2157 C CA . HIS A 1 274 ? -19.313 7.460 4.784 1.00 92.06 274 HIS A CA 1
ATOM 2158 C C . HIS A 1 274 ? -18.535 7.735 3.484 1.00 92.06 274 HIS A C 1
ATOM 2160 O O . HIS A 1 274 ? -18.678 6.979 2.525 1.00 92.06 274 HIS A O 1
ATOM 2166 N N . GLU A 1 275 ? -17.675 8.760 3.455 1.00 92.62 275 GLU A N 1
ATOM 2167 C CA . GLU A 1 275 ? -16.821 9.069 2.303 1.00 92.62 275 GLU A CA 1
ATOM 2168 C C . GLU A 1 275 ? -15.769 7.971 2.122 1.00 92.62 275 GLU A C 1
ATOM 2170 O O . GLU A 1 275 ? -15.592 7.467 1.013 1.00 92.62 275 GLU A O 1
ATOM 2175 N N . TYR A 1 276 ? -15.152 7.506 3.216 1.00 93.19 276 TYR A N 1
ATOM 2176 C CA . TYR A 1 276 ? -14.231 6.365 3.179 1.00 93.19 276 TYR A CA 1
ATOM 2177 C C . TYR A 1 276 ? -14.916 5.074 2.734 1.00 93.19 276 TYR A C 1
ATOM 2179 O O . TYR A 1 276 ? -14.342 4.319 1.947 1.00 93.19 276 TYR A O 1
ATOM 2187 N N . VAL A 1 277 ? -16.132 4.814 3.228 1.00 94.50 277 VAL A N 1
ATOM 2188 C CA . VAL A 1 277 ? -16.916 3.630 2.848 1.00 94.50 277 VAL A CA 1
ATOM 2189 C C . VAL A 1 277 ? -17.248 3.664 1.359 1.00 94.50 277 VAL A C 1
ATOM 2191 O O . VAL A 1 277 ? -16.945 2.701 0.659 1.00 94.50 277 VAL A O 1
ATOM 2194 N N . SER A 1 278 ? -17.792 4.779 0.867 1.00 94.06 278 SER A N 1
ATOM 2195 C CA . SER A 1 278 ? -18.151 4.967 -0.544 1.00 94.06 278 SER A CA 1
ATOM 2196 C C . SER A 1 278 ? -16.936 4.836 -1.469 1.00 94.06 278 SER A C 1
ATOM 2198 O O . SER A 1 278 ? -16.958 4.095 -2.458 1.00 94.06 278 SER A O 1
ATOM 2200 N N . MET A 1 279 ? -15.827 5.489 -1.110 1.00 94.81 279 MET A N 1
ATOM 2201 C CA . MET A 1 279 ? -14.570 5.409 -1.852 1.00 94.81 279 MET A CA 1
ATOM 2202 C C . MET A 1 279 ? -14.019 3.978 -1.866 1.00 94.81 279 MET A C 1
ATOM 2204 O O . MET A 1 279 ? -13.699 3.458 -2.934 1.00 94.81 279 MET A O 1
ATOM 2208 N N . THR A 1 280 ? -13.989 3.296 -0.718 1.00 94.31 280 THR A N 1
ATOM 2209 C CA . THR A 1 280 ? -13.493 1.915 -0.634 1.00 94.31 280 THR A CA 1
ATOM 2210 C C . THR A 1 280 ? -14.377 0.948 -1.416 1.00 94.31 280 THR A C 1
ATOM 2212 O O . THR A 1 280 ? -13.855 0.111 -2.149 1.00 94.31 280 THR A O 1
ATOM 2215 N N . GLN A 1 281 ? -15.703 1.077 -1.313 1.00 94.69 281 GLN A N 1
ATOM 2216 C CA . GLN A 1 281 ? -16.651 0.302 -2.119 1.00 94.69 281 GLN A CA 1
ATOM 2217 C C . GLN A 1 281 ? -16.374 0.489 -3.608 1.00 94.69 281 GLN A C 1
ATOM 2219 O O . GLN A 1 281 ? -16.230 -0.499 -4.323 1.00 94.69 281 GLN A O 1
ATOM 2224 N N . SER A 1 282 ? -16.198 1.734 -4.049 1.00 93.31 282 SER A N 1
ATOM 2225 C CA . SER A 1 282 ? -15.914 2.043 -5.451 1.00 93.31 282 SER A CA 1
ATOM 2226 C C . SER A 1 282 ? -14.605 1.413 -5.945 1.00 93.31 282 SER A C 1
ATOM 2228 O O . SER A 1 282 ? -14.531 0.969 -7.087 1.00 93.31 282 SER A O 1
ATOM 2230 N N . ILE A 1 283 ? -13.567 1.343 -5.102 1.00 94.44 283 ILE A N 1
ATOM 2231 C CA . ILE A 1 283 ? -12.308 0.660 -5.449 1.00 94.44 283 ILE A CA 1
ATOM 2232 C C . ILE A 1 283 ? -12.507 -0.863 -5.483 1.00 94.44 283 ILE A C 1
ATOM 2234 O O . ILE A 1 283 ? -12.069 -1.527 -6.424 1.00 94.44 283 ILE A O 1
ATOM 2238 N N . LEU A 1 284 ? -13.181 -1.431 -4.479 1.00 94.44 284 LEU A N 1
ATOM 2239 C CA . LEU A 1 284 ? -13.426 -2.872 -4.388 1.00 94.44 284 LEU A CA 1
ATOM 2240 C C . LEU A 1 284 ? -14.312 -3.385 -5.527 1.00 94.44 284 LEU A C 1
ATOM 2242 O O . LEU A 1 284 ? -14.076 -4.485 -6.018 1.00 94.44 284 LEU A O 1
ATOM 2246 N N . GLU A 1 285 ? -15.270 -2.592 -6.006 1.00 92.69 285 GLU A N 1
ATOM 2247 C CA . GLU A 1 285 ? -16.100 -2.931 -7.167 1.00 92.69 285 GLU A CA 1
ATOM 2248 C C . GLU A 1 285 ? -15.285 -3.188 -8.440 1.00 92.69 285 GLU A C 1
ATOM 2250 O O . GLU A 1 285 ? -15.716 -3.978 -9.282 1.00 92.69 285 GLU A O 1
ATOM 2255 N N . VAL A 1 286 ? -14.102 -2.574 -8.567 1.00 90.31 286 VAL A N 1
ATOM 2256 C CA . VAL A 1 286 ? -13.199 -2.806 -9.701 1.00 90.31 286 VAL A CA 1
ATOM 2257 C C . VAL A 1 286 ? -12.524 -4.173 -9.602 1.00 90.31 286 VAL A C 1
ATOM 2259 O O . VAL A 1 286 ? -12.437 -4.878 -10.605 1.00 90.31 286 VAL A O 1
ATOM 2262 N N . VAL A 1 287 ? -12.050 -4.561 -8.412 1.00 90.94 287 VAL A N 1
ATOM 2263 C CA . VAL A 1 287 ? -11.188 -5.746 -8.242 1.00 90.94 287 VAL A CA 1
ATOM 2264 C C . VAL A 1 287 ? -11.926 -7.007 -7.792 1.00 90.94 287 VAL A C 1
ATOM 2266 O O . VAL A 1 287 ? -11.596 -8.095 -8.261 1.00 90.94 287 VAL A O 1
ATOM 2269 N N . GLU A 1 288 ? -12.907 -6.890 -6.895 1.00 87.19 288 GLU A N 1
ATOM 2270 C CA . GLU A 1 288 ? -13.718 -7.998 -6.378 1.00 87.19 288 GLU A CA 1
ATOM 2271 C C . GLU A 1 288 ? -14.986 -7.459 -5.693 1.00 87.19 288 GLU A C 1
ATOM 2273 O O . GLU A 1 288 ? -14.968 -7.063 -4.527 1.00 87.19 288 GLU A O 1
ATOM 2278 N N . LYS A 1 289 ? -16.119 -7.490 -6.408 1.00 81.00 289 LYS A N 1
ATOM 2279 C CA . LYS A 1 289 ? -17.411 -7.017 -5.882 1.00 81.00 289 LYS A CA 1
ATOM 2280 C C . LYS A 1 289 ? -17.890 -7.816 -4.663 1.00 81.00 289 LYS A C 1
ATOM 2282 O O . LYS A 1 289 ? -18.460 -7.255 -3.730 1.00 81.00 289 LYS A O 1
ATOM 2287 N N . GLU A 1 290 ? -17.662 -9.126 -4.672 1.00 83.50 290 GLU A N 1
ATOM 2288 C CA . GLU A 1 290 ? -18.122 -10.055 -3.639 1.00 83.50 290 GLU A CA 1
ATOM 2289 C C . GLU A 1 290 ? -16.918 -10.595 -2.860 1.00 83.50 290 GLU A C 1
ATOM 2291 O O . GLU A 1 290 ? -16.257 -11.536 -3.292 1.00 83.50 290 GLU A O 1
ATOM 2296 N N . GLY A 1 291 ? -16.619 -9.977 -1.715 1.00 88.38 291 GLY A N 1
ATOM 2297 C CA . GLY A 1 291 ? -15.452 -10.300 -0.893 1.00 88.38 291 GLY A CA 1
ATOM 2298 C C . GLY A 1 291 ? -15.741 -10.269 0.609 1.00 88.38 291 GLY A C 1
ATOM 2299 O O . GLY A 1 291 ? -16.798 -9.816 1.053 1.00 88.38 291 GLY A O 1
ATOM 2300 N N . ALA A 1 292 ? -14.782 -10.743 1.411 1.00 91.12 292 ALA A N 1
ATOM 2301 C CA . ALA A 1 292 ? -14.872 -10.715 2.876 1.00 91.12 292 ALA A CA 1
ATOM 2302 C C . ALA A 1 292 ? -14.944 -9.278 3.434 1.00 91.12 292 ALA A C 1
ATOM 2304 O O . ALA A 1 292 ? -15.455 -9.061 4.531 1.00 91.12 292 ALA A O 1
ATOM 2305 N N . GLU A 1 293 ? -14.486 -8.302 2.652 1.00 94.38 293 GLU A N 1
ATOM 2306 C CA . GLU A 1 293 ? -14.556 -6.865 2.913 1.00 94.38 293 GLU A CA 1
ATOM 2307 C C . GLU A 1 293 ? -15.997 -6.361 3.045 1.00 94.38 293 GLU A C 1
ATOM 2309 O O . GLU A 1 293 ? -16.258 -5.448 3.824 1.00 94.38 293 GLU A O 1
ATOM 2314 N N . GLN A 1 294 ? -16.959 -6.987 2.358 1.00 94.81 294 GLN A N 1
ATOM 2315 C CA . GLN A 1 294 ? -18.366 -6.582 2.440 1.00 94.81 294 GLN A CA 1
ATOM 2316 C C . GLN A 1 294 ? -18.943 -6.801 3.843 1.00 94.81 294 GLN A C 1
ATOM 2318 O O . GLN A 1 294 ? -19.766 -6.015 4.302 1.00 94.81 294 GLN A O 1
ATOM 2323 N N . ALA A 1 295 ? -18.473 -7.827 4.561 1.00 94.69 295 ALA A N 1
ATOM 2324 C CA . ALA A 1 295 ? -18.860 -8.035 5.952 1.00 94.69 295 ALA A CA 1
ATOM 2325 C C . ALA A 1 295 ? -18.317 -6.923 6.861 1.00 94.69 295 ALA A C 1
ATOM 2327 O O . ALA A 1 295 ? -19.008 -6.524 7.793 1.00 94.69 295 ALA A O 1
ATOM 2328 N N . LEU A 1 296 ? -17.104 -6.422 6.585 1.00 94.88 296 LEU A N 1
ATOM 2329 C CA . LEU A 1 296 ? -16.519 -5.291 7.310 1.00 94.88 296 LEU A CA 1
ATOM 2330 C C . LEU A 1 296 ? -17.323 -4.017 7.059 1.00 94.88 296 LEU A C 1
ATOM 2332 O O . LEU A 1 296 ? -17.700 -3.344 8.009 1.00 94.88 296 LEU A O 1
ATOM 2336 N N . ILE A 1 297 ? -17.647 -3.730 5.800 1.00 95.19 297 ILE A N 1
ATOM 2337 C CA . ILE A 1 297 ? -18.457 -2.566 5.431 1.00 95.19 297 ILE A CA 1
ATOM 2338 C C . ILE A 1 297 ? -19.847 -2.624 6.077 1.00 95.19 297 ILE A C 1
ATOM 2340 O O . ILE A 1 297 ? -20.329 -1.615 6.581 1.00 95.19 297 ILE A O 1
ATOM 2344 N N . ALA A 1 298 ? -20.474 -3.801 6.115 1.00 94.69 298 ALA A N 1
ATOM 2345 C CA . ALA A 1 298 ? -21.819 -3.976 6.661 1.00 94.69 298 ALA A CA 1
ATOM 2346 C C . ALA A 1 298 ? -21.936 -3.698 8.171 1.00 94.69 298 ALA A C 1
ATOM 2348 O O . ALA A 1 298 ? -23.041 -3.436 8.639 1.00 94.69 298 ALA A O 1
ATOM 2349 N N . VAL A 1 299 ? -20.833 -3.771 8.928 1.00 94.50 299 VAL A N 1
ATOM 2350 C CA . VAL A 1 299 ? -20.824 -3.464 10.371 1.00 94.50 299 VAL A CA 1
ATOM 2351 C C . VAL A 1 299 ? -20.388 -2.033 10.686 1.00 94.50 299 VAL A C 1
ATOM 2353 O O . VAL A 1 299 ? -20.396 -1.642 11.852 1.00 94.50 299 VAL A O 1
ATOM 2356 N N . LEU A 1 300 ? -20.003 -1.245 9.677 1.00 93.12 300 LEU A N 1
ATOM 2357 C CA . LEU A 1 300 ? -19.677 0.165 9.868 1.00 93.12 300 LEU A CA 1
ATOM 2358 C C . LEU A 1 300 ? -20.956 1.004 10.054 1.00 93.12 300 LEU A C 1
ATOM 2360 O O . LEU A 1 300 ? -22.006 0.676 9.495 1.00 93.12 300 LEU A O 1
ATOM 2364 N N . PRO A 1 301 ? -20.887 2.105 10.823 1.00 86.69 301 PRO A N 1
ATOM 2365 C CA . PRO A 1 301 ? -22.024 2.993 11.012 1.00 86.69 301 PRO A CA 1
ATOM 2366 C C . PRO A 1 301 ? -22.473 3.628 9.690 1.00 86.69 301 PRO A C 1
ATOM 2368 O O . PRO A 1 301 ? -21.659 4.090 8.890 1.00 86.69 301 PRO A O 1
ATOM 2371 N N . THR A 1 302 ? -23.789 3.673 9.486 1.00 82.50 302 THR A N 1
ATOM 2372 C CA . THR A 1 302 ? -24.437 4.369 8.370 1.00 82.50 302 THR A CA 1
ATOM 2373 C C . THR A 1 302 ? -24.811 5.797 8.767 1.00 82.50 302 THR A C 1
ATOM 2375 O O . THR A 1 302 ? -24.907 6.118 9.953 1.00 82.50 302 THR A O 1
ATOM 2378 N N . GLU A 1 303 ? -25.086 6.661 7.786 1.00 72.88 303 GLU A N 1
ATOM 2379 C CA . GLU A 1 303 ? -25.537 8.032 8.060 1.00 72.88 303 GLU A CA 1
ATOM 2380 C C . GLU A 1 303 ? -26.807 8.096 8.920 1.00 72.88 303 GLU A C 1
ATOM 2382 O O . GLU A 1 303 ? -26.950 8.994 9.745 1.00 72.88 303 GLU A O 1
ATOM 2387 N N . GLU A 1 304 ? -27.704 7.117 8.785 1.00 66.12 304 GLU A N 1
ATOM 2388 C CA . GLU A 1 304 ? -28.933 7.028 9.581 1.00 66.12 304 GLU A CA 1
ATOM 2389 C C . GLU A 1 304 ? -28.653 6.740 11.067 1.00 66.12 304 GLU A C 1
ATOM 2391 O O . GLU A 1 304 ? -29.372 7.237 11.936 1.00 66.12 304 GLU A O 1
ATOM 2396 N N . ASN A 1 305 ? -27.569 6.019 11.377 1.00 64.94 305 ASN A N 1
ATOM 2397 C CA . ASN A 1 305 ? -27.140 5.747 12.753 1.00 64.94 305 ASN A CA 1
ATOM 2398 C C . ASN A 1 305 ? -26.463 6.962 13.423 1.00 64.94 305 ASN A C 1
ATOM 2400 O O . ASN A 1 305 ? -26.346 6.988 14.647 1.00 64.94 305 ASN A O 1
ATOM 2404 N N . ASN A 1 306 ? -26.067 7.996 12.661 1.00 62.62 306 ASN A N 1
ATOM 2405 C CA . ASN A 1 306 ? -25.365 9.179 13.186 1.00 62.62 306 ASN A CA 1
ATOM 2406 C C . ASN A 1 306 ? -26.220 10.056 14.119 1.00 62.62 306 ASN A C 1
ATOM 2408 O O . ASN A 1 306 ? -25.677 10.897 14.833 1.00 62.62 306 ASN A O 1
ATOM 2412 N N . ALA A 1 307 ? -27.550 9.916 14.099 1.00 55.66 307 ALA A N 1
ATOM 2413 C CA . ALA A 1 307 ? -28.451 10.819 14.818 1.00 55.66 307 ALA A CA 1
ATOM 2414 C C . ALA A 1 307 ? -28.737 10.405 16.274 1.00 55.66 307 ALA A C 1
ATOM 2416 O O . ALA A 1 307 ? -29.229 11.222 17.056 1.00 55.66 307 ALA A O 1
ATOM 2417 N N . SER A 1 308 ? -28.461 9.155 16.658 1.00 70.75 308 SER A N 1
ATOM 2418 C CA . SER A 1 308 ? -28.752 8.652 18.005 1.00 70.75 308 SER A CA 1
ATOM 2419 C C . SER A 1 308 ? -27.533 8.716 18.921 1.00 70.75 308 SER A C 1
ATOM 2421 O O . SER A 1 308 ? -26.468 8.204 18.589 1.00 70.75 308 SER A O 1
ATOM 2423 N N . VAL A 1 309 ? -27.711 9.288 20.115 1.00 80.75 309 VAL A N 1
ATOM 2424 C CA . VAL A 1 309 ? -26.716 9.218 21.194 1.00 80.75 309 VAL A CA 1
ATOM 2425 C C . VAL A 1 309 ? -26.547 7.756 21.607 1.00 80.75 309 VAL A C 1
ATOM 2427 O O . VAL A 1 309 ? -27.482 7.155 22.134 1.00 80.75 309 VAL A O 1
ATOM 2430 N N . MET A 1 310 ? -25.365 7.194 21.361 1.00 89.12 310 MET A N 1
ATOM 2431 C CA . MET A 1 310 ? -25.008 5.844 21.798 1.00 89.12 310 MET A CA 1
ATOM 2432 C C . MET A 1 310 ? -24.594 5.861 23.268 1.00 89.12 310 MET A C 1
ATOM 2434 O O . MET A 1 310 ? -23.966 6.804 23.738 1.00 89.12 310 MET A O 1
ATOM 2438 N N . SER A 1 311 ? -24.909 4.803 24.001 1.00 90.62 311 SER A N 1
ATOM 2439 C CA . SER A 1 311 ? -24.368 4.557 25.335 1.00 90.62 311 SER A CA 1
ATOM 2440 C C . SER A 1 311 ? -22.940 4.002 25.264 1.00 90.62 311 SER A C 1
ATOM 2442 O O . SER A 1 311 ? -22.548 3.368 24.282 1.00 90.62 311 SER A O 1
ATOM 2444 N N . LEU A 1 312 ? -22.181 4.133 26.360 1.00 88.25 312 LEU A N 1
ATOM 2445 C CA . LEU A 1 312 ? -20.865 3.490 26.517 1.00 88.25 312 LEU A CA 1
ATOM 2446 C C . LEU A 1 312 ? -20.891 1.993 26.178 1.00 88.25 312 LEU A C 1
ATOM 2448 O O . LEU A 1 312 ? -19.974 1.458 25.558 1.00 88.25 312 LEU A O 1
ATOM 2452 N N . LYS A 1 313 ? -21.967 1.309 26.576 1.00 88.50 313 LYS A N 1
ATOM 2453 C CA . LYS A 1 313 ? -22.134 -0.119 26.321 1.00 88.50 313 LYS A CA 1
ATOM 2454 C C . LYS A 1 313 ? -22.285 -0.412 24.828 1.00 88.50 313 LYS A C 1
ATOM 2456 O O . LYS A 1 313 ? -21.693 -1.373 24.349 1.00 88.50 313 LYS A O 1
ATOM 2461 N N . GLU A 1 314 ? -23.069 0.385 24.107 1.00 90.31 314 GLU A N 1
ATOM 2462 C CA . GLU A 1 314 ? -23.262 0.214 22.662 1.00 90.31 314 GLU A CA 1
ATOM 2463 C C . GLU A 1 314 ? -21.957 0.461 21.905 1.00 90.31 314 GLU A C 1
ATOM 2465 O O . GLU A 1 314 ? -21.578 -0.375 21.089 1.00 90.31 314 GLU A O 1
ATOM 2470 N N . ILE A 1 315 ? -21.206 1.515 22.251 1.00 89.88 315 ILE A N 1
ATOM 2471 C CA . ILE A 1 315 ? -19.868 1.772 21.687 1.00 89.88 315 ILE A CA 1
ATOM 2472 C C . ILE A 1 315 ? -18.963 0.544 21.845 1.00 89.88 315 ILE A C 1
ATOM 2474 O O . ILE A 1 315 ? -18.366 0.078 20.876 1.00 89.88 315 ILE A O 1
ATOM 2478 N N . GLY A 1 316 ? -18.893 -0.024 23.054 1.00 88.94 316 GLY A N 1
ATOM 2479 C CA . GLY A 1 316 ? -18.086 -1.216 23.310 1.00 88.94 316 GLY A CA 1
ATOM 2480 C C . GLY A 1 316 ? -18.515 -2.439 22.491 1.00 88.94 316 GLY A C 1
ATOM 2481 O O . GLY A 1 316 ? -17.658 -3.160 21.976 1.00 88.94 316 GLY A O 1
ATOM 2482 N N . VAL A 1 317 ? -19.827 -2.648 22.316 1.00 89.56 317 VAL A N 1
ATOM 2483 C CA . VAL A 1 317 ? -20.378 -3.726 21.474 1.00 89.56 317 VAL A CA 1
ATOM 2484 C C . VAL A 1 317 ? -19.961 -3.554 20.014 1.00 89.56 317 VAL A C 1
ATOM 2486 O O . VAL A 1 317 ? -19.480 -4.516 19.418 1.00 89.56 317 VAL A O 1
ATOM 2489 N N . HIS A 1 318 ? -20.075 -2.348 19.456 1.00 91.50 318 HIS A N 1
ATOM 2490 C CA . HIS A 1 318 ? -19.709 -2.103 18.061 1.00 91.50 318 HIS A CA 1
ATOM 2491 C C . HIS A 1 318 ? -18.202 -2.205 17.810 1.00 91.50 318 HIS A C 1
ATOM 2493 O O . HIS A 1 318 ? -17.794 -2.835 16.835 1.00 91.50 318 HIS A O 1
ATOM 2499 N N . CYS A 1 319 ? -17.356 -1.689 18.710 1.00 89.88 319 CYS A N 1
ATOM 2500 C CA . CYS A 1 319 ? -15.905 -1.884 18.612 1.00 89.88 319 CYS A CA 1
ATOM 2501 C C . CYS A 1 319 ? -15.530 -3.376 18.623 1.00 89.88 319 CYS A C 1
ATOM 2503 O O . CYS A 1 319 ? -14.664 -3.812 17.864 1.00 89.88 319 CYS A O 1
ATOM 2505 N N . PHE A 1 320 ? -16.195 -4.180 19.460 1.00 88.44 320 PHE A N 1
ATOM 2506 C CA . PHE A 1 320 ? -15.967 -5.625 19.516 1.00 88.44 320 PHE A CA 1
ATOM 2507 C C . PHE A 1 320 ? -16.471 -6.363 18.268 1.00 88.44 320 PHE A C 1
ATOM 2509 O O . PHE A 1 320 ? -15.814 -7.295 17.791 1.00 88.44 320 PHE A O 1
ATOM 2516 N N . GLU A 1 321 ? -17.624 -5.969 17.728 1.00 91.38 321 GLU A N 1
ATOM 2517 C CA . GLU A 1 321 ? -18.150 -6.514 16.477 1.00 91.38 321 GLU A CA 1
ATOM 2518 C C . GLU A 1 321 ? -17.209 -6.214 15.305 1.00 91.38 321 GLU A C 1
ATOM 2520 O O . GLU A 1 321 ? -16.832 -7.134 14.574 1.00 91.38 321 GLU A O 1
ATOM 2525 N N . LEU A 1 322 ? -16.747 -4.966 15.196 1.00 91.25 322 LEU A N 1
ATOM 2526 C CA . LEU A 1 322 ? -15.799 -4.520 14.179 1.00 91.25 322 LEU A CA 1
ATOM 2527 C C . LEU A 1 322 ? -14.484 -5.318 14.233 1.00 91.25 322 LEU A C 1
ATOM 2529 O O . LEU A 1 322 ? -14.027 -5.843 13.217 1.00 91.25 322 LEU A O 1
ATOM 2533 N N . GLU A 1 323 ? -13.916 -5.493 15.428 1.00 89.06 323 GLU A N 1
ATOM 2534 C CA . GLU A 1 323 ? -12.740 -6.343 15.676 1.00 89.06 323 GLU A CA 1
ATOM 2535 C C . GLU A 1 323 ? -12.996 -7.813 15.297 1.00 89.06 323 GLU A C 1
ATOM 2537 O O . GLU A 1 323 ? -12.159 -8.478 14.680 1.00 89.06 323 GLU A O 1
ATOM 2542 N N . THR A 1 324 ? -14.171 -8.348 15.635 1.00 89.56 324 THR A N 1
ATOM 2543 C CA . THR A 1 324 ? -14.547 -9.734 15.319 1.00 89.56 324 THR A CA 1
ATOM 2544 C C . THR A 1 324 ? -14.656 -9.963 13.815 1.00 89.56 324 THR A C 1
ATOM 2546 O O . THR A 1 324 ? -14.213 -11.002 13.309 1.00 89.56 324 THR A O 1
ATOM 2549 N N . VAL A 1 325 ? -15.245 -9.016 13.087 1.00 92.81 325 VAL A N 1
ATOM 2550 C CA . VAL A 1 325 ? -15.338 -9.077 11.627 1.00 92.81 325 VAL A CA 1
ATOM 2551 C C . VAL A 1 325 ? -13.960 -8.940 10.991 1.00 92.81 325 VAL A C 1
ATOM 2553 O O . VAL A 1 325 ? -13.626 -9.754 10.129 1.00 92.81 325 VAL A O 1
ATOM 2556 N N . MET A 1 326 ? -13.118 -8.024 11.475 1.00 91.12 326 MET A N 1
ATOM 2557 C CA . MET A 1 326 ? -11.743 -7.883 10.991 1.00 91.12 326 MET A CA 1
ATOM 2558 C C . MET A 1 326 ? -10.940 -9.180 11.179 1.00 91.12 326 MET A C 1
ATOM 2560 O O . MET A 1 326 ? -10.311 -9.667 10.242 1.00 91.12 326 MET A O 1
ATOM 2564 N N . ARG A 1 327 ? -11.052 -9.841 12.340 1.00 89.00 327 ARG A N 1
ATOM 2565 C CA . ARG A 1 327 ? -10.448 -11.169 12.592 1.00 89.00 327 ARG A CA 1
ATOM 2566 C C . ARG A 1 327 ? -10.882 -12.228 11.574 1.00 89.00 327 ARG A C 1
ATOM 2568 O O . ARG A 1 327 ? -10.060 -13.037 11.138 1.00 89.00 327 ARG A O 1
ATOM 2575 N N . LYS A 1 328 ? -12.171 -12.261 11.215 1.00 91.25 328 LYS A N 1
ATOM 2576 C CA . LYS A 1 328 ? -12.715 -13.198 10.213 1.00 91.25 328 LYS A CA 1
ATOM 2577 C C . LYS A 1 328 ? -12.186 -12.893 8.815 1.00 91.25 328 LYS A C 1
ATOM 2579 O O . LYS A 1 328 ? -11.788 -13.822 8.106 1.00 91.25 328 LYS A O 1
ATOM 2584 N N . LEU A 1 329 ? -12.173 -11.614 8.445 1.00 92.19 329 LEU A N 1
ATOM 2585 C CA . LEU A 1 329 ? -11.630 -11.128 7.181 1.00 92.19 329 LEU A CA 1
ATOM 2586 C C . LEU A 1 329 ? -10.171 -11.568 7.049 1.00 92.19 329 LEU A C 1
ATOM 2588 O O . LEU A 1 329 ? -9.821 -12.217 6.067 1.00 92.19 329 LEU A O 1
ATOM 2592 N N . VAL A 1 330 ? -9.361 -11.357 8.086 1.00 89.19 330 VAL A N 1
ATOM 2593 C CA . VAL A 1 330 ? -7.945 -11.745 8.095 1.00 89.19 330 VAL A CA 1
ATOM 2594 C C . VAL A 1 330 ? -7.741 -13.238 7.930 1.00 89.19 330 VAL A C 1
ATOM 2596 O O . VAL A 1 330 ? -6.940 -13.651 7.098 1.00 89.19 330 VAL A O 1
ATOM 2599 N N . CYS A 1 331 ? -8.481 -14.067 8.669 1.00 89.69 331 CYS A N 1
ATOM 2600 C CA . CYS A 1 331 ? -8.379 -15.518 8.506 1.00 89.69 331 CYS A CA 1
ATOM 2601 C C . CYS A 1 331 ? -8.713 -15.940 7.065 1.00 89.69 331 CYS A C 1
ATOM 2603 O O . CYS A 1 331 ? -8.042 -16.799 6.502 1.00 89.69 331 CYS A O 1
ATOM 2605 N N . THR A 1 332 ? -9.728 -15.317 6.462 1.00 91.88 332 THR A N 1
ATOM 2606 C CA . THR A 1 332 ? -10.161 -15.619 5.091 1.00 91.88 332 THR A CA 1
ATOM 2607 C C . THR A 1 332 ? -9.111 -15.198 4.066 1.00 91.88 332 THR A C 1
ATOM 2609 O O . THR A 1 332 ? -8.725 -15.993 3.209 1.00 91.88 332 THR A O 1
ATOM 2612 N N . GLN A 1 333 ? -8.615 -13.966 4.168 1.00 91.69 333 GLN A N 1
ATOM 2613 C CA . GLN A 1 333 ? -7.629 -13.430 3.236 1.00 91.69 333 GLN A CA 1
ATOM 2614 C C . GLN A 1 333 ? -6.250 -14.076 3.415 1.00 91.69 333 GLN A C 1
ATOM 2616 O O . GLN A 1 333 ? -5.561 -14.302 2.425 1.00 91.69 333 GLN A O 1
ATOM 2621 N N . GLN A 1 334 ? -5.869 -14.484 4.631 1.00 91.00 334 GLN A N 1
ATOM 2622 C CA . GLN A 1 334 ? -4.624 -15.225 4.847 1.00 91.00 334 GLN A CA 1
ATOM 2623 C C . GLN A 1 334 ? -4.633 -16.576 4.126 1.00 91.00 334 GLN A C 1
ATOM 2625 O O . GLN A 1 334 ? -3.613 -16.956 3.565 1.00 91.00 334 GLN A O 1
ATOM 2630 N N . VAL A 1 335 ? -5.766 -17.287 4.078 1.00 92.25 335 VAL A N 1
ATOM 2631 C CA . VAL A 1 335 ? -5.859 -18.542 3.310 1.00 92.25 335 VAL A CA 1
ATOM 2632 C C . VAL A 1 335 ? -5.597 -18.292 1.823 1.00 92.25 335 VAL A C 1
ATOM 2634 O O . VAL A 1 335 ? -4.846 -19.046 1.206 1.00 92.25 335 VAL A O 1
ATOM 2637 N N . LYS A 1 336 ? -6.166 -17.222 1.252 1.00 93.56 336 LYS A N 1
ATOM 2638 C CA . LYS A 1 336 ? -5.895 -16.835 -0.142 1.00 93.56 336 LYS A CA 1
ATOM 2639 C C . LYS A 1 336 ? -4.426 -16.438 -0.338 1.00 93.56 336 LYS A C 1
ATOM 2641 O O . LYS A 1 336 ? -3.802 -16.858 -1.307 1.00 93.56 336 LYS A O 1
ATOM 2646 N N . LEU A 1 337 ? -3.850 -15.690 0.603 1.00 93.31 337 LEU A N 1
ATOM 2647 C CA . LEU A 1 337 ? -2.440 -15.298 0.573 1.00 93.31 337 LEU A CA 1
ATOM 2648 C C . LEU A 1 337 ? -1.506 -16.515 0.626 1.00 93.31 337 LEU A C 1
ATOM 2650 O O . LEU A 1 337 ? -0.552 -16.598 -0.146 1.00 93.31 337 LEU A O 1
ATOM 2654 N N . ASP A 1 338 ? -1.805 -17.484 1.494 1.00 93.75 338 ASP A N 1
ATOM 2655 C CA . ASP A 1 338 ? -1.060 -18.736 1.604 1.00 93.75 338 ASP A CA 1
ATOM 2656 C C . ASP A 1 338 ? -1.130 -19.522 0.287 1.00 93.75 338 ASP A C 1
ATOM 2658 O O . ASP A 1 338 ? -0.119 -20.071 -0.139 1.00 93.75 338 ASP A O 1
ATOM 2662 N N . GLN A 1 339 ? -2.276 -19.528 -0.402 1.00 96.00 339 GLN A N 1
ATOM 2663 C CA . GLN A 1 339 ? -2.412 -20.149 -1.726 1.00 96.00 339 GLN A CA 1
ATOM 2664 C C . GLN A 1 339 ? -1.545 -19.450 -2.782 1.00 96.00 339 GLN A C 1
ATOM 2666 O O . GLN A 1 339 ? -0.776 -20.123 -3.468 1.00 96.00 339 GLN A O 1
ATOM 2671 N N . ILE A 1 340 ? -1.607 -18.117 -2.876 1.00 96.50 340 ILE A N 1
ATOM 2672 C CA . ILE A 1 340 ? -0.814 -17.322 -3.834 1.00 96.50 340 ILE A CA 1
ATOM 2673 C C . ILE A 1 340 ? 0.693 -17.534 -3.607 1.00 96.50 340 ILE A C 1
ATOM 2675 O O . ILE A 1 340 ? 1.459 -17.765 -4.547 1.00 96.50 340 ILE A O 1
ATOM 2679 N N . LEU A 1 341 ? 1.121 -17.522 -2.342 1.00 95.81 341 LEU A N 1
ATOM 2680 C CA . LEU A 1 341 ? 2.513 -17.742 -1.941 1.00 95.81 341 LEU A CA 1
ATOM 2681 C C . LEU A 1 341 ? 2.910 -19.227 -1.892 1.00 95.81 341 LEU A C 1
ATOM 2683 O O . LEU A 1 341 ? 4.056 -19.531 -1.557 1.00 95.81 341 LEU A O 1
ATOM 2687 N N . GLN A 1 342 ? 1.979 -20.141 -2.184 1.00 96.12 342 GLN A N 1
ATOM 2688 C CA . GLN A 1 342 ? 2.128 -21.596 -2.062 1.00 96.12 342 GLN A CA 1
ATOM 2689 C C . GLN A 1 342 ? 2.615 -22.062 -0.677 1.00 96.12 342 GLN A C 1
ATOM 2691 O O . GLN A 1 342 ? 3.288 -23.085 -0.528 1.00 96.12 342 GLN A O 1
ATOM 2696 N N . LYS A 1 343 ? 2.277 -21.316 0.375 1.00 93.56 343 LYS A N 1
ATOM 2697 C CA . LYS A 1 343 ? 2.600 -21.642 1.763 1.00 93.56 343 LYS A CA 1
ATOM 2698 C C . LYS A 1 343 ? 1.697 -22.741 2.304 1.00 93.56 343 LYS A C 1
ATOM 2700 O O . LYS A 1 343 ? 0.592 -22.987 1.831 1.00 93.56 343 LYS A O 1
ATOM 2705 N N . SER A 1 344 ? 2.198 -23.431 3.327 1.00 92.94 344 SER A N 1
ATOM 2706 C CA . SER A 1 344 ? 1.331 -24.297 4.124 1.00 92.94 344 SER A CA 1
ATOM 2707 C C . SER A 1 344 ? 0.263 -23.425 4.796 1.00 92.94 344 SER A C 1
ATOM 2709 O O . SER A 1 344 ? 0.630 -22.347 5.270 1.00 92.94 344 SER A O 1
ATOM 2711 N N . PRO A 1 345 ? -1.004 -23.872 4.880 1.00 89.56 345 PRO A N 1
ATOM 2712 C CA . PRO A 1 345 ? -2.060 -23.085 5.502 1.00 89.56 345 PRO A CA 1
ATOM 2713 C C . PRO A 1 345 ? -1.661 -22.626 6.902 1.00 89.56 345 PRO A C 1
ATOM 2715 O O . PRO A 1 345 ? -1.253 -23.433 7.746 1.00 89.56 345 PRO A O 1
ATOM 2718 N N . SER A 1 346 ? -1.762 -21.325 7.139 1.00 82.81 346 SER A N 1
ATOM 2719 C CA . SER A 1 346 ? -1.494 -20.727 8.436 1.00 82.81 346 SER A CA 1
ATOM 2720 C C . SER A 1 346 ? -2.451 -21.275 9.499 1.00 82.81 346 SER A C 1
ATOM 2722 O O . SER A 1 346 ? -3.632 -21.523 9.261 1.00 82.81 346 SER A O 1
ATOM 2724 N N . ALA A 1 347 ? -1.953 -21.435 10.726 1.00 83.44 347 ALA A N 1
ATOM 2725 C CA . ALA A 1 347 ? -2.769 -21.847 11.871 1.00 83.44 347 ALA A CA 1
ATOM 2726 C C . ALA A 1 347 ? -3.582 -20.678 12.473 1.00 83.44 347 ALA A C 1
ATOM 2728 O O . ALA A 1 347 ? -3.917 -20.700 13.666 1.00 83.44 347 ALA A O 1
ATOM 2729 N N . LEU A 1 348 ? -3.853 -19.631 11.680 1.00 82.06 348 LEU A N 1
ATOM 2730 C CA . LEU A 1 348 ? -4.623 -18.481 12.132 1.00 82.06 348 LEU A CA 1
ATOM 2731 C C . LEU A 1 348 ? -6.054 -18.905 12.458 1.00 82.06 348 LEU A C 1
ATOM 2733 O O . LEU A 1 348 ? -6.676 -19.724 11.788 1.00 82.06 348 LEU A O 1
ATOM 2737 N N . SER A 1 349 ? -6.579 -18.333 13.533 1.00 82.44 349 SER A N 1
ATOM 2738 C CA . SER A 1 349 ? -7.983 -18.473 13.890 1.00 82.44 349 SER A CA 1
ATOM 2739 C C . SER A 1 349 ? -8.461 -17.191 14.540 1.00 82.44 349 SER A C 1
ATOM 2741 O O . SER A 1 349 ? -7.678 -16.481 15.174 1.00 82.44 349 SER A O 1
ATOM 2743 N N . ILE A 1 350 ? -9.770 -16.960 14.471 1.00 79.44 350 ILE A N 1
ATOM 2744 C CA . ILE A 1 350 ? -10.441 -15.811 15.093 1.00 79.44 350 ILE A CA 1
ATOM 2745 C C . ILE A 1 350 ? -10.034 -15.666 16.574 1.00 79.44 350 ILE A C 1
ATOM 2747 O O . ILE A 1 350 ? -9.822 -14.553 17.054 1.00 79.44 350 ILE A O 1
ATOM 2751 N N . LYS A 1 351 ? -9.849 -16.797 17.277 1.00 74.94 351 LYS A N 1
ATOM 2752 C CA . LYS A 1 351 ? -9.466 -16.853 18.699 1.00 74.94 351 LYS A CA 1
ATOM 2753 C C . LYS A 1 351 ? -7.968 -16.667 18.964 1.00 74.94 351 LYS A C 1
ATOM 2755 O O . LYS A 1 351 ? -7.604 -16.186 20.030 1.00 74.94 351 LYS A O 1
ATOM 2760 N N . ARG A 1 352 ? -7.094 -17.096 18.045 1.00 66.19 352 ARG A N 1
ATOM 2761 C CA . ARG A 1 352 ? -5.627 -17.083 18.242 1.00 66.19 352 ARG A CA 1
ATOM 2762 C C . ARG A 1 352 ? -4.923 -15.905 17.585 1.00 66.19 352 ARG A C 1
ATOM 2764 O O . ARG A 1 352 ? -3.733 -15.733 17.822 1.00 66.19 352 ARG A O 1
ATOM 2771 N N . TRP A 1 353 ? -5.614 -15.107 16.777 1.00 57.72 353 TRP A N 1
ATOM 2772 C CA . TRP A 1 353 ? -4.962 -13.977 16.137 1.00 57.72 353 TRP A CA 1
ATOM 2773 C C . TRP A 1 353 ? -4.703 -12.846 17.141 1.00 57.72 353 TRP A C 1
ATOM 2775 O O . TRP A 1 353 ? -5.617 -12.311 17.781 1.00 57.72 353 TRP A O 1
ATOM 2785 N N . SER A 1 354 ? -3.422 -12.532 17.305 1.00 54.19 354 SER A N 1
ATOM 2786 C CA . SER A 1 354 ? -2.913 -11.369 18.013 1.00 54.19 354 SER A CA 1
ATOM 2787 C C . SER A 1 354 ? -1.655 -10.894 17.266 1.00 54.19 354 SER A C 1
ATOM 2789 O O . SER A 1 354 ? -0.743 -11.711 17.152 1.00 54.19 354 SER A O 1
ATOM 2791 N N . PRO A 1 355 ? -1.565 -9.635 16.809 1.00 53.84 355 PRO A N 1
ATOM 2792 C CA . PRO A 1 355 ? -2.594 -8.613 16.833 1.00 53.84 355 PRO A CA 1
ATOM 2793 C C . PRO A 1 355 ? -3.227 -8.368 15.454 1.00 53.84 355 PRO A C 1
ATOM 2795 O O . PRO A 1 355 ? -2.533 -8.244 14.451 1.00 53.84 355 PRO A O 1
ATOM 2798 N N . ALA A 1 356 ? -4.554 -8.224 15.419 1.00 58.62 356 ALA A N 1
ATOM 2799 C CA . ALA A 1 356 ? -5.126 -7.296 14.449 1.00 58.62 356 ALA A CA 1
ATOM 2800 C C . ALA A 1 356 ? -4.529 -5.914 14.657 1.00 58.62 356 ALA A C 1
ATOM 2802 O O . ALA A 1 356 ? -4.240 -5.605 15.826 1.00 58.62 356 ALA A O 1
ATOM 2803 N N . PRO A 1 357 ? -4.388 -5.087 13.604 1.00 59.09 357 PRO A N 1
ATOM 2804 C CA . PRO A 1 357 ? -4.260 -3.648 13.802 1.00 59.09 357 PRO A CA 1
ATOM 2805 C C . PRO A 1 357 ? -5.267 -3.211 14.875 1.00 59.09 357 PRO A C 1
ATOM 2807 O O . PRO A 1 357 ? -6.429 -3.592 14.809 1.00 59.09 357 PRO A O 1
ATOM 2810 N N . GLY A 1 358 ? -4.798 -2.578 15.951 1.00 59.34 358 GLY A N 1
ATOM 2811 C CA . GLY A 1 358 ? -5.661 -2.130 17.052 1.00 59.34 358 GLY A CA 1
ATOM 2812 C C . GLY A 1 358 ? -6.090 -3.173 18.099 1.00 59.34 358 GLY A C 1
ATOM 2813 O O . GLY A 1 358 ? -6.649 -2.806 19.128 1.00 59.34 358 GLY A O 1
ATOM 2814 N N . SER A 1 359 ? -5.798 -4.468 17.957 1.00 64.69 359 SER A N 1
ATOM 2815 C CA . SER A 1 359 ? -6.295 -5.474 18.925 1.00 64.69 359 SER A CA 1
ATOM 2816 C C . SER A 1 359 ? -5.617 -5.438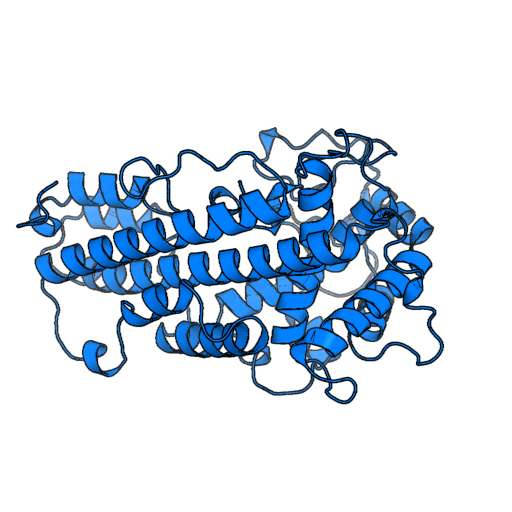 20.305 1.00 64.69 359 SER A C 1
ATOM 2818 O O . SER A 1 359 ? -6.249 -5.762 21.313 1.00 64.69 359 SER A O 1
ATOM 2820 N N . LEU A 1 360 ? -4.336 -5.056 20.384 1.00 74.50 360 LEU A N 1
ATOM 2821 C CA . LEU A 1 360 ? -3.687 -4.756 21.668 1.00 74.50 360 LEU A CA 1
ATOM 2822 C C . LEU A 1 360 ? -4.290 -3.493 22.280 1.00 74.50 360 LEU A C 1
ATOM 2824 O O . LEU A 1 360 ? -4.537 -3.458 23.486 1.00 74.50 360 LEU A O 1
ATOM 2828 N N . PHE A 1 361 ? -4.582 -2.514 21.426 1.00 79.19 361 PHE A N 1
ATOM 2829 C CA . PHE A 1 361 ? -5.211 -1.267 21.808 1.00 79.19 361 PHE A CA 1
ATOM 2830 C C . PHE A 1 361 ? -6.608 -1.502 22.415 1.00 79.19 361 PHE A C 1
ATOM 2832 O O . PHE A 1 361 ? -6.850 -1.123 23.558 1.00 79.19 361 PHE A O 1
ATOM 2839 N N . LEU A 1 362 ? -7.492 -2.250 21.747 1.00 80.56 362 LEU A N 1
ATOM 2840 C CA . LEU A 1 362 ? -8.837 -2.554 22.254 1.00 80.56 362 LEU A CA 1
ATOM 2841 C C . LEU A 1 362 ? -8.812 -3.386 23.538 1.00 80.56 362 LEU A C 1
ATOM 2843 O O . LEU A 1 362 ? -9.590 -3.133 24.455 1.00 80.56 362 LEU A O 1
ATOM 2847 N N . LYS A 1 363 ? -7.898 -4.361 23.645 1.00 83.25 363 LYS A N 1
ATOM 2848 C CA . LYS A 1 363 ? -7.719 -5.133 24.887 1.00 83.25 363 LYS A CA 1
ATOM 2849 C C . LYS A 1 363 ? -7.351 -4.229 26.058 1.00 83.25 363 LYS A C 1
ATOM 2851 O O . LYS A 1 363 ? -7.874 -4.408 27.157 1.00 83.25 363 LYS A O 1
ATOM 2856 N N . GLN A 1 364 ? -6.447 -3.281 25.832 1.00 84.75 364 GLN A N 1
ATOM 2857 C CA . GLN A 1 364 ? -6.033 -2.338 26.858 1.00 84.75 364 GLN A CA 1
ATOM 2858 C C . GLN A 1 364 ? -7.150 -1.334 27.169 1.00 84.75 364 GLN A C 1
ATOM 2860 O O . GLN A 1 364 ? -7.423 -1.112 28.347 1.00 84.75 364 GLN A O 1
ATOM 2865 N N . LEU A 1 365 ? -7.858 -0.828 26.155 1.00 83.25 365 LEU A N 1
ATOM 2866 C CA . LEU A 1 365 ? -9.030 0.035 26.312 1.00 83.25 365 LEU A CA 1
ATOM 2867 C C . LEU A 1 365 ? -10.104 -0.635 27.180 1.00 83.25 365 LE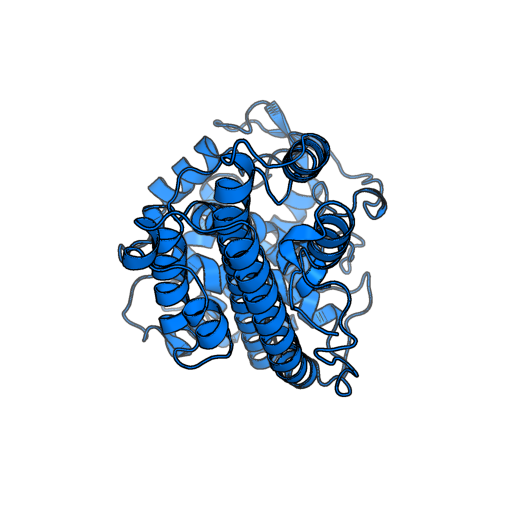U A C 1
ATOM 2869 O O . LEU A 1 365 ? -10.569 -0.053 28.153 1.00 83.25 365 LEU A O 1
ATOM 2873 N N . PHE A 1 366 ? -10.454 -1.888 26.896 1.00 85.12 366 PHE A N 1
ATOM 2874 C CA . PHE A 1 366 ? -11.442 -2.637 27.680 1.00 85.12 366 PHE A CA 1
ATOM 2875 C C . PHE A 1 366 ? -10.982 -2.951 29.105 1.00 85.12 366 PHE A C 1
ATOM 2877 O O . PHE A 1 366 ? -11.814 -3.102 29.999 1.00 85.12 366 PHE A O 1
ATOM 2884 N N . LYS A 1 367 ? -9.669 -3.015 29.343 1.00 87.31 367 LYS A N 1
ATOM 2885 C CA . LYS A 1 367 ? -9.106 -3.171 30.686 1.00 87.31 367 LYS A CA 1
ATOM 2886 C C . LYS A 1 367 ? -9.243 -1.894 31.519 1.00 87.31 367 LYS A C 1
ATOM 2888 O O . LYS A 1 367 ? -9.519 -1.999 32.712 1.00 87.31 367 LYS A O 1
ATOM 2893 N N . ILE A 1 368 ? -9.038 -0.721 30.917 1.00 85.44 368 ILE A N 1
ATOM 2894 C CA . ILE A 1 368 ? -9.152 0.578 31.609 1.00 85.44 368 ILE A CA 1
ATOM 2895 C C . ILE A 1 368 ? -10.599 1.098 31.654 1.00 85.44 368 ILE A C 1
ATOM 2897 O O . ILE A 1 368 ? -10.959 1.830 32.567 1.00 85.44 368 ILE A O 1
ATOM 2901 N N . ALA A 1 369 ? -11.452 0.654 30.728 1.00 85.19 369 ALA A N 1
ATOM 2902 C CA . ALA A 1 369 ? -12.864 1.015 30.638 1.00 85.19 369 ALA A CA 1
ATOM 2903 C C . ALA A 1 369 ? -13.777 -0.233 30.666 1.00 85.19 369 ALA A C 1
ATOM 2905 O O . ALA A 1 369 ? -14.453 -0.535 29.676 1.00 85.19 369 ALA A O 1
ATOM 2906 N N . PRO A 1 370 ? -13.846 -0.977 31.790 1.00 86.31 370 PRO A N 1
ATOM 2907 C CA . PRO A 1 370 ? -14.630 -2.213 31.887 1.00 86.31 370 PRO A CA 1
ATOM 2908 C C . PRO A 1 370 ? -16.129 -2.015 31.606 1.00 86.31 370 PRO A C 1
ATOM 2910 O O . PRO A 1 370 ? -16.807 -2.947 31.176 1.00 86.31 370 PRO A O 1
ATOM 2913 N N . GLN A 1 371 ? -16.656 -0.802 31.774 1.00 84.62 371 GLN A N 1
ATOM 2914 C CA . GLN A 1 371 ? -18.026 -0.428 31.422 1.00 84.62 371 GLN A CA 1
ATOM 2915 C C . GLN A 1 371 ? -18.359 -0.612 29.930 1.00 84.62 371 GLN A C 1
ATOM 2917 O O . GLN A 1 371 ? -19.524 -0.829 29.598 1.00 84.62 371 GLN A O 1
ATOM 2922 N N . LEU A 1 372 ? -17.354 -0.620 29.044 1.00 83.25 372 LEU A N 1
ATOM 2923 C CA . LEU A 1 372 ? -17.521 -0.939 27.619 1.00 83.25 372 LEU A CA 1
ATOM 2924 C C . LEU A 1 372 ? -17.843 -2.427 27.382 1.00 83.25 372 LEU A C 1
ATOM 2926 O O . LEU A 1 372 ? -18.362 -2.798 26.336 1.00 83.25 372 LEU A O 1
ATOM 2930 N N . THR A 1 373 ? -17.567 -3.303 28.352 1.00 79.06 373 THR A N 1
ATOM 2931 C CA . THR A 1 373 ? -17.596 -4.764 28.157 1.00 79.06 373 THR A CA 1
ATOM 2932 C C . THR A 1 373 ? -18.863 -5.453 28.659 1.00 79.06 373 THR A C 1
ATOM 2934 O O . THR A 1 373 ? -18.930 -6.676 28.598 1.00 79.06 373 THR A O 1
ATOM 2937 N N . GLY A 1 374 ? -19.873 -4.706 29.137 1.00 56.50 374 GLY A N 1
ATOM 2938 C CA . GLY A 1 374 ? -20.951 -5.125 30.063 1.00 56.50 374 GLY A CA 1
ATOM 2939 C C . GLY A 1 374 ? -21.805 -6.378 29.767 1.00 56.50 374 GLY A C 1
ATOM 2940 O O . GLY A 1 374 ? -22.752 -6.646 30.505 1.00 56.50 374 GLY A O 1
ATOM 2941 N N . SER A 1 375 ? -21.512 -7.153 28.724 1.00 55.88 375 SER A N 1
ATOM 2942 C CA . SER A 1 375 ? -21.976 -8.534 28.506 1.00 55.88 375 SER A CA 1
ATOM 2943 C C . SER A 1 375 ? -21.185 -9.290 27.417 1.00 55.88 375 SER A C 1
ATOM 2945 O O . SER A 1 375 ? -21.640 -10.342 26.968 1.00 55.88 375 SER A O 1
ATOM 2947 N N . ILE A 1 376 ? -20.029 -8.776 26.981 1.00 60.00 376 ILE A N 1
ATOM 2948 C CA . ILE A 1 376 ? -19.154 -9.400 25.977 1.00 60.00 376 ILE A CA 1
ATOM 2949 C C . ILE A 1 376 ? -18.438 -10.568 26.673 1.00 60.00 376 ILE A C 1
ATOM 2951 O O . ILE A 1 376 ? -17.328 -10.434 27.178 1.00 60.00 376 ILE A O 1
ATOM 2955 N N . ARG A 1 377 ? -19.144 -11.689 26.851 1.00 48.72 377 ARG A N 1
ATOM 2956 C CA . ARG A 1 377 ? -18.581 -12.903 27.452 1.00 48.72 377 ARG A CA 1
ATOM 2957 C C . ARG A 1 377 ? -17.663 -13.590 26.438 1.00 48.72 377 ARG A C 1
ATOM 2959 O O . ARG A 1 377 ? -18.124 -13.884 25.342 1.00 48.72 377 ARG A O 1
ATOM 2966 N N . GLU A 1 378 ? -16.419 -13.796 26.881 1.00 47.62 378 GLU A N 1
ATOM 2967 C CA . GLU A 1 378 ? -15.311 -14.635 26.364 1.00 47.62 378 GLU A CA 1
ATOM 2968 C C . GLU A 1 378 ? -15.439 -15.293 24.979 1.00 47.62 378 GLU A C 1
ATOM 2970 O O . GLU A 1 378 ? -16.291 -16.195 24.791 1.00 47.62 378 GLU A O 1
#

Sequence (378 aa):
MEWEYGTWTGSFAGFDEVGRQLGEANVLPEWLASPLDDKWTPFRGPGSRKGHPYNIDAFKEMGHCWNDLLLDAATIRHWYSQRYLGMKKTLNARDLFIISSICVSIPSFLLRRKDDPTADGNLPRQSAAGFKVIGGMYAATSRMVSQAHPLLEDAELDVEAFLVFLEDERLLLSPESRACAAPANMIRQILNALINPASDIPVDQGFAYLNDDIERAFDYGVMCARLDLSVLLHWQGLRYYLQMLVAMPEVPLDVIDYLQADPELSLEGSAALHEYVSMTQSILEVVEKEGAEQALIAVLPTEENNASVMSLKEIGVHCFELETVMRKLVCTQQVKLDQILQKSPSALSIKRWSPAPGSLFLKQLFKIAPQLTGSIRE

Radius of gyration: 21.51 Å; chains: 1; bounding box: 56×48×63 Å

=== Feature glossary ===
Legend for the data blocks above and below:

— What the protein is —

Sequence gives the chain of amino acids in standard one-letter code (A=alanine, C=cysteine, …, Y=tyrosine), read N→C. It is the only feature that is directly encoded by the gene; all structural features are derived from the folded form of this sequence.

The annotation block draws on four external resources. InterPro: which protein families and domains the sequence belongs to. GO: standardized terms for what the protein does, what process it participates in, and where in the cell it acts. CATH: which structural fold it has in the CATH hierarchy. Organism: the species of origin.

— Where its atoms are —

Atomic coordinates in PDBx/mmCIF format — the same representation the Protein Data Bank distributes. Each line of the _atom_site loop places one backbone atom in Cartesian space (units: ångströms, origin: arbitrary).

Six rendered views show the 3D structure from the faces of a cube — i.e. along ±x, ±y, ±z. Rendering representation is drawn randomly per protein from cartoon (secondary-structure ribbons), sticks (backbone bonds), or molecular surface; coloring is either N→C rainbow (blue at the N-terminus through red at the C-terminus) or one color per chain.

— Local backbone conformation —

DSSP 8-state secondary structure assigns each residue one of H (α-helix), G (3₁₀-helix), I (π-helix), E (extended β-strand), B (isolated β-bridge), T (hydrogen-bonded turn), S (bend), or '-' (coil). The assignment is computed from backbone hydrogen-bond geometry via the Kabsch–Sander algorithm.

P-SEA three-state annotation labels each residue as helix, strand, or coil based purely on the geometry of the Cα trace. It serves as a fallback when the full backbone (and thus DSSP) is unavailable.

φ (phi) and ψ (psi) are the two rotatable backbone dihedrals per residue: φ is the C(i-1)–N–Cα–C torsion, ψ is the N–Cα–C–N(i+1) torsion, both in degrees on (−180°, 180°]. α-helical residues cluster near (−60°, −45°); β-strand residues near (−120°, +130°). A Ramachandran plot is simply a scatter of (φ, ψ) for every residue.

— Global shape and packing —

Radius of gyration (Rg) is the root-mean-square distance of Cα atoms from their centroid — a single number for overall size and compactness. A globular domain of N residues has Rg ≈ 2.2·N^0.38 Å; an extended or disordered chain has a much larger Rg. The Cα contact count is the number of residue pairs whose Cα atoms are within 8 Å and are more than four positions apart in sequence — a standard proxy for tertiary packing density. The bounding box is the smallest axis-aligned box enclosing all Cα atoms.

Accessible surface area quantifies burial. A residue with SASA near zero is packed into the hydrophobic core; one with SASA >100 Å² sits on the surface. Computed here via the Shrake–Rupley numerical algorithm with a 1.4 Å probe.

The contact map is a binary N×N matrix image: pixel (i, j) is dark where Cα_i and Cα_j are within 8 Å and |i−j|>4. Because the |i−j|>4 filter removes local helical contacts, off-diagonal stripes parallel to the main diagonal indicate parallel β-sheets; stripes perpendicular to it indicate antiparallel β-sheets. The Ramachandran plot scatters every residue's (φ, ψ) pair against the sterically allowed regions. The PAE heatmap renders the predicted-aligned-error matrix.

— Structural neighborhood —

A 3Di character summarizes, for each residue, the relative orientation of the Cα frame of its nearest spatial neighbor. Because it encodes fold topology rather than chemistry, 3Di alignments detect remote structural similarity that sequence alignment misses.

Structural nearest neighbors (via Foldseek easy-search vs the PDB). Reported per hit: target PDB id, E-value, and alignment TM-score. A TM-score above ~0.5 is the conventional threshold for 'same fold'.

— Confidence and disorder —

For AlphaFold models, the B-factor field carries pLDDT — the model's own estimate of local accuracy on a 0–100 scale. Regions with pLDDT<50 should be treated as essentially unmodeled; they often correspond to intrinsically disordered segments.

B-factor (Debye–Waller factor) reflects atomic displacement in the crystal lattice. It is an experimental observable (units Å²), not a prediction; low values mean the atom is pinned down, high values mean it moves or is heterogeneous across the crystal.

Predicted Aligned Error (PAE) is an AlphaFold confidence matrix: entry (i, j) is the expected error in the position of residue j, in ångströms, when the prediction is superimposed on the true structure at residue i. Low PAE within a block of residues means that block is internally rigid and well-predicted; high PAE between two blocks means their relative placement is uncertain even if each block individually is confident.